Protein AF-0000000084648094 (afdb_homodimer)

pLDDT: mean 95.2, std 12.97, range [20.27, 98.94]

Sequence (610 aa):
MDKRFHVGLIGVGLMGHGIAQSLLRAGHRLSFLDHPGNQPCADLLQSGAESCASAREVAEVAEVVILCVTGTPQVEAVLFEEQGVLQGLKADQVVIDCSTAIPASTRHIAERVAEAGGRFMDAAMTRTPKEAAEGRLNLIVGAPEALFGELKPLLQSFSEHITHGGPVGSGHTLKLLHNYVSLGFTAVMAEAAAASRRAGIDDAVLLEVWGNGGGAGVVMERLRPFIESADPSGFRFTLSNSLKDVGYYQSMAEGLDAERDVSEAIRALYQRTVDNGSGDQLVPELVELLAADEGDGNGNESDRKMDKRFHVGLIGVGLMGHGIAQSLLRAGHRLSFLDHPGNQPCADLLQSGAESCASAREVAEVAEVVILCVTGTPQVEAVLFEEQGVLQGLKADQVVIDCSTAIPASTRHIAERVAEAGGRFMDAAMTRTPKEAAEGRLNLIVGAPEALFGELKPLLQSFSEHITHGGPVGSGHTLKLLHNYVSLGFTAVMAEAAAASRRAGIDDAVLLEVWGNGGGAGVVMERLRPFIESADPSGFRFTLSNSLKDVGYYQSMAEGLDAERDVSEAIRALYQRTVDNGSGDQLVPELVELLAADEGDGNGNESDRK

Radius of gyration: 28.54 Å; Cα contacts (8 Å, |Δi|>4): 1343; chains: 2; bounding box: 47×86×78 Å

Nearest PDB structures (foldseek):
  3pdu-assembly1_A  TM=9.234E-01  e=1.991E-24  Geobacter sulfurreducens
  2uyy-assembly1_D  TM=9.028E-01  e=3.206E-24  Homo sapiens
  3cky-assembly1_A  TM=9.106E-01  e=4.896E-24  unclassified
  3ws7-assembly1_A  TM=8.643E-01  e=6.380E-24  Pyrobaculum calidifontis JCM 11548
  6smz-assembly1_B  TM=6.901E-01  e=2.881E-20  Escherichia coli K-12

Organism: NCBI:txid1178482

Secondary structure (DSSP, 8-state):
-----EEEEE--SHHHHHHHHHHHHTT-EEEEE--TTSPP-HHHHHTT-EEESSHHHHHHH-SEEEE--SSHHHHHHHHHSTT-HHHHPPTT-EEEE-S---HHHHHHHHHHHHHTT-EEEEEEEES-HHHHHHT-EEEEEES-HHHHHHHHHHHHTTEEEEEEEESTTHHHHHHHHHHHHHHHHHHHHHHHHHHHHHTT--HHHHHHHHHTTTT-BHHHHHHHHHHHH--GGGS--BHHHHHHHHHHHHHHHHHTT---HHHHHHHHHHHHHIIIIITTSBGGGHHHHHHHS------------/-----EEEEE--SHHHHHHHHHHHHTT-EEEEE--TTSPP-HHHHHTT-EEESSHHHHHHH-SEEEE--SSHHHHHHHHHSTT-HHHHPPTT-EEEE-S---HHHHHHHHHHHHHTT-EEEEEEEES-HHHHHHT-EEEEEES-HHHHHHHHHHHHTTEEEEEEEESTTHHHHHHHHHHHHHHHHHHHHHHHHHHHHHTT--HHHHHHHHHTTTT-BHHHHHHHHHHHH--GGGS--BHHHHHHHHHHHHHHHHHTT---HHHHHHHHHHHHHIIIIITTSBGGGHHHHHHHS------------

InterPro domains:
  IPR006115 6-phosphogluconate dehydrogenase, NADP-binding [PF03446] (7-165)
  IPR008927 6-phosphogluconate dehydrogenase-like, C-terminal domain superfamily [SSF48179] (167-292)
  IPR013328 6-phosphogluconate dehydrogenase, domain 2 [G3DSA:1.10.1040.10] (167-295)
  IPR015815 3-hydroxyisobutyrate dehydrogenase-related [PIRSF000103] (3-295)
  IPR029154 3-hydroxyisobutyrate dehydrogenase-like, NAD-binding domain [PF14833] (169-288)
  IPR036291 NAD(P)-binding domain superfamily [SSF51735] (6-166)

Foldseek 3Di:
DQDAWEEEEEDQALLSVLLLLLNLVVPHAYEYEDDPRHDDCVVSVVSPHHYDPAQLVSQQVTQEYEYADAELVVVCCQQPPVRHNLNNHDAQREYEYQYQYQLVSQVVSQVSCVVSRYGYKYWYWDDGSVLQNVLAIETEIADPPVVCVVCVSVNSSRHNHYHDQYHHSRRSLVVLVVLLVLLLLLLVVLLVLLVCVVVVHDLVVVLVVLCVDPNNDLSSQLLSCCSNPNDNVSFADFLLSSLVSLVSSQVNCVVVVHDCVSSVVSSVLSVVCVVVPRRRPTSSCSSVVNNPPPPPDDDDDDPPD/DQDAWEEEEEDQALLSVLLLLLNLVVPHAYEYEDDPRHDDCVVSVVSPHHYDPAQLVSQQVTQEYEYADAELVVVCCQQPPVRHNLNNHDAQREYEYQYQYQLVSQVVSQVSCVVSRYGYKYWYWDDGSVLQNVLAIETEIADPPVVCVVCVSVNSSRHNHYHDQYHHSRRSLVVLVVLLVLLLLLLVVLLVLLVCVVVVHDLVVVLVVLCVDPNNDLSSQLLSCCSPPNDNVSFADFLLSSLVSLVSSQVNCVVVVHDCVSSVVSSVLSVVCVVVPRRRPTSSCSSVVNNPPPPPPDDDDDPPD

Structure (mmCIF, N/CA/C/O backbone):
data_AF-0000000084648094-model_v1
#
loop_
_entity.id
_entity.type
_entity.pdbx_description
1 polymer '2-hydroxy-3-oxopropionate reductase'
#
loop_
_atom_site.group_PDB
_atom_site.id
_atom_site.type_symbol
_atom_site.label_atom_id
_atom_site.label_alt_id
_atom_site.label_comp_id
_atom_site.label_asym_id
_atom_site.label_entity_id
_atom_site.label_seq_id
_atom_site.pdbx_PDB_ins_code
_atom_site.Cartn_x
_atom_site.Cartn_y
_atom_site.Cartn_z
_atom_site.occupancy
_atom_site.B_iso_or_equiv
_atom_site.auth_seq_id
_atom_site.auth_comp_id
_atom_site.auth_asym_id
_atom_site.auth_atom_id
_atom_site.pdbx_PDB_model_num
ATOM 1 N N . MET A 1 1 ? 8.344 23.484 37.25 1 44.28 1 MET A N 1
ATOM 2 C CA . MET A 1 1 ? 6.961 23.625 36.781 1 44.28 1 MET A CA 1
ATOM 3 C C . MET A 1 1 ? 6.898 23.766 35.281 1 44.28 1 MET A C 1
ATOM 5 O O . MET A 1 1 ? 7.691 24.484 34.688 1 44.28 1 MET A O 1
ATOM 9 N N . ASP A 1 2 ? 6.242 22.828 34.531 1 66.06 2 ASP A N 1
ATOM 10 C CA . ASP A 1 2 ? 6.273 22.797 33.094 1 66.06 2 ASP A CA 1
ATOM 11 C C . ASP A 1 2 ? 5.77 24.109 32.5 1 66.06 2 ASP A C 1
ATOM 13 O O . ASP A 1 2 ? 4.914 24.781 33.094 1 66.06 2 ASP A O 1
ATOM 17 N N . LYS A 1 3 ? 6.59 24.859 31.766 1 85.06 3 LYS A N 1
ATOM 18 C CA . LYS A 1 3 ? 6.273 26.141 31.156 1 85.06 3 LYS A CA 1
ATOM 19 C C . LYS A 1 3 ? 4.832 26.172 30.641 1 85.06 3 LYS A C 1
ATOM 21 O O . LYS A 1 3 ? 4.363 25.203 30.031 1 85.06 3 LYS A O 1
ATOM 26 N N . ARG A 1 4 ? 4.082 27.219 31.266 1 94.75 4 ARG A N 1
ATOM 27 C CA . ARG A 1 4 ? 2.707 27.406 30.812 1 94.75 4 ARG A CA 1
ATOM 28 C C . ARG A 1 4 ? 2.621 28.531 29.797 1 94.75 4 ARG A C 1
ATOM 30 O O . ARG A 1 4 ? 3.293 29.562 29.922 1 94.75 4 ARG A O 1
ATOM 37 N N . PHE A 1 5 ? 1.805 28.297 28.734 1 97.38 5 PHE A N 1
ATOM 38 C CA . PHE A 1 5 ? 1.624 29.25 27.656 1 97.38 5 PHE A CA 1
ATOM 39 C C . PHE A 1 5 ? 0.182 29.75 27.609 1 97.38 5 PHE A C 1
ATOM 41 O O . PHE A 1 5 ? -0.729 29.062 28.078 1 97.38 5 PHE A O 1
ATOM 48 N N . HIS A 1 6 ? 0.069 30.969 27.234 1 98.38 6 HIS A N 1
ATOM 49 C CA . HIS A 1 6 ? -1.236 31.375 26.719 1 98.38 6 HIS A CA 1
ATOM 50 C C . HIS A 1 6 ? -1.368 31.031 25.234 1 98.38 6 HIS A C 1
ATOM 52 O O . HIS A 1 6 ? -0.787 31.719 24.375 1 98.38 6 HIS A O 1
ATOM 58 N N . VAL A 1 7 ? -2.146 30.047 24.953 1 98.88 7 VAL A N 1
ATOM 59 C CA . VAL A 1 7 ? -2.266 29.516 23.594 1 98.88 7 VAL A CA 1
ATOM 60 C C . VAL A 1 7 ? -3.553 30.016 22.953 1 98.88 7 VAL A C 1
ATOM 62 O O . VAL A 1 7 ? -4.613 30.016 23.594 1 98.88 7 VAL A O 1
ATOM 65 N N . GLY A 1 8 ? -3.449 30.594 21.812 1 98.88 8 GLY A N 1
ATOM 66 C CA . GLY A 1 8 ? -4.59 30.828 20.938 1 98.88 8 GLY A CA 1
ATOM 67 C C . GLY A 1 8 ? -4.836 29.688 19.969 1 98.88 8 GLY A C 1
ATOM 68 O O . GLY A 1 8 ? -3.904 29.188 19.328 1 98.88 8 GLY A O 1
ATOM 69 N N . LEU A 1 9 ? -6.094 29.234 19.859 1 98.94 9 LEU A N 1
ATOM 70 C CA . LEU A 1 9 ? -6.43 28.125 18.969 1 98.94 9 LEU A CA 1
ATOM 71 C C . LEU A 1 9 ? -7.48 28.547 17.953 1 98.94 9 LEU A C 1
ATOM 73 O O . LEU A 1 9 ? -8.547 29.047 18.312 1 98.94 9 LEU A O 1
ATOM 77 N N . ILE A 1 10 ? -7.133 28.422 16.719 1 98.88 10 ILE A N 1
ATOM 78 C CA . ILE A 1 10 ? -8.062 28.656 15.617 1 98.88 10 ILE A CA 1
ATOM 79 C C . ILE A 1 10 ? -8.383 27.344 14.914 1 98.88 10 ILE A C 1
ATOM 81 O O . ILE A 1 10 ? -7.504 26.719 14.312 1 98.88 10 ILE A O 1
ATOM 85 N N . GLY A 1 11 ? -9.609 26.953 14.922 1 98.69 11 GLY A N 1
ATOM 86 C CA . GLY A 1 11 ? -10.062 25.641 14.461 1 98.69 11 GLY A CA 1
ATOM 87 C C . GLY A 1 11 ? -10.359 24.688 15.594 1 98.69 11 GLY A C 1
ATOM 88 O O . GLY A 1 11 ? -9.492 23.891 15.984 1 98.69 11 GLY A O 1
ATOM 89 N N . VAL A 1 12 ? -11.578 24.75 16.094 1 98.56 12 VAL A N 1
ATOM 90 C CA . VAL A 1 12 ? -12.016 23.859 17.156 1 98.56 12 VAL A CA 1
ATOM 91 C C . VAL A 1 12 ? -12.992 22.812 16.594 1 98.56 12 VAL A C 1
ATOM 93 O O . VAL A 1 12 ? -14.102 22.656 17.109 1 98.56 12 VAL A O 1
ATOM 96 N N . GLY A 1 13 ? -12.508 22.281 15.484 1 97.38 13 GLY A N 1
ATOM 97 C CA . GLY A 1 13 ? -13.227 21.141 14.945 1 97.38 13 GLY A CA 1
ATOM 98 C C . GLY A 1 13 ? -12.945 19.844 15.703 1 97.38 13 GLY A C 1
ATOM 99 O O . GLY A 1 13 ? -12.688 19.875 16.906 1 97.38 13 GLY A O 1
ATOM 100 N N . LEU A 1 14 ? -12.992 18.75 15.023 1 94.62 14 LEU A N 1
ATOM 101 C CA . LEU A 1 14 ? -12.797 17.453 15.656 1 94.62 14 LEU A CA 1
ATOM 102 C C . LEU A 1 14 ? -11.406 17.344 16.266 1 94.62 14 LEU A C 1
ATOM 104 O O . LEU A 1 14 ? -11.266 17 17.438 1 94.62 14 LEU A O 1
ATOM 108 N N . MET A 1 15 ? -10.43 17.703 15.508 1 97.31 15 MET A N 1
ATOM 109 C CA . MET A 1 15 ? -9.047 17.594 15.969 1 97.31 15 MET A CA 1
ATOM 110 C C . MET A 1 15 ? -8.719 18.719 16.938 1 97.31 15 MET A C 1
ATOM 112 O O . MET A 1 15 ? -8.164 18.484 18.016 1 97.31 15 MET A O 1
ATOM 116 N N . GLY A 1 16 ? -9.117 19.938 16.562 1 98.56 16 GLY A N 1
ATOM 117 C CA . GLY A 1 16 ? -8.797 21.109 17.375 1 98.56 16 GLY A CA 1
ATOM 118 C C . GLY A 1 16 ? -9.43 21.062 18.75 1 98.56 16 GLY A C 1
ATOM 119 O O . GLY A 1 16 ? -8.852 21.547 19.719 1 98.56 16 GLY A O 1
ATOM 120 N N . HIS A 1 17 ? -10.641 20.516 18.828 1 98.69 17 HIS A N 1
ATOM 121 C CA . HIS A 1 17 ? -11.305 20.391 20.109 1 98.69 17 HIS A CA 1
ATOM 122 C C . HIS A 1 17 ? -10.516 19.484 21.062 1 98.69 17 HIS A C 1
ATOM 124 O O . HIS A 1 17 ? -10.344 19.812 22.234 1 98.69 17 HIS A O 1
ATOM 130 N N . GLY A 1 18 ? -10.031 18.375 20.531 1 98.62 18 GLY A N 1
ATOM 131 C CA . GLY A 1 18 ? -9.195 17.484 21.328 1 98.62 18 GLY A CA 1
ATOM 132 C C . GLY A 1 18 ? -7.902 18.141 21.781 1 98.62 18 GLY A C 1
ATOM 133 O O . GLY A 1 18 ? -7.496 17.984 22.938 1 98.62 18 GLY A O 1
ATOM 134 N N . ILE A 1 19 ? -7.297 18.875 20.891 1 98.75 19 ILE A N 1
ATOM 135 C CA . ILE A 1 19 ? -6.074 19.594 21.219 1 98.75 19 ILE A CA 1
ATOM 136 C C . ILE A 1 19 ? -6.352 20.578 22.344 1 98.75 19 ILE A C 1
ATOM 138 O O . ILE A 1 19 ? -5.574 20.688 23.297 1 98.75 19 ILE A O 1
ATOM 142 N N . ALA A 1 20 ? -7.48 21.297 22.25 1 98.81 20 ALA A N 1
ATOM 143 C CA . ALA A 1 20 ? -7.883 22.25 23.281 1 98.81 20 ALA A CA 1
ATOM 144 C C . ALA A 1 20 ? -8 21.578 24.641 1 98.81 20 ALA A C 1
ATOM 146 O O . ALA A 1 20 ? -7.5 22.109 25.641 1 98.81 20 ALA A O 1
ATOM 147 N N . GLN A 1 21 ? -8.648 20.438 24.641 1 98.69 21 GLN A N 1
ATOM 148 C CA . GLN A 1 21 ? -8.812 19.688 25.891 1 98.69 21 GLN A CA 1
ATOM 149 C C . GLN A 1 21 ? -7.461 19.328 26.5 1 98.69 21 GLN A C 1
ATOM 151 O O . GLN A 1 21 ? -7.254 19.469 27.703 1 98.69 21 GLN A O 1
ATOM 156 N N . SER A 1 22 ? -6.586 18.828 25.688 1 98.69 22 SER A N 1
ATOM 157 C CA . SER A 1 22 ? -5.262 18.422 26.141 1 98.69 22 SER A CA 1
ATOM 158 C C . SER A 1 22 ? -4.469 19.609 26.688 1 98.69 22 SER A C 1
ATOM 160 O O . SER A 1 22 ? -3.787 19.484 27.703 1 98.69 22 SER A O 1
ATOM 162 N N . LEU A 1 23 ? -4.566 20.75 25.969 1 98.56 23 LEU A N 1
ATOM 163 C CA . LEU A 1 23 ? -3.859 21.938 26.406 1 98.56 23 LEU A CA 1
ATOM 164 C C . LEU A 1 23 ? -4.355 22.406 27.766 1 98.56 23 LEU A C 1
ATOM 166 O O . LEU A 1 23 ? -3.553 22.75 28.641 1 98.56 23 LEU A O 1
ATOM 170 N N . LEU A 1 24 ? -5.672 22.406 27.953 1 98.5 24 LEU A N 1
ATOM 171 C CA . LEU A 1 24 ? -6.273 22.828 29.219 1 98.5 24 LEU A CA 1
ATOM 172 C C . LEU A 1 24 ? -5.883 21.875 30.344 1 98.5 24 LEU A C 1
ATOM 174 O O . LEU A 1 24 ? -5.547 22.312 31.438 1 98.5 24 LEU A O 1
ATOM 178 N N . ARG A 1 25 ? -5.891 20.594 30.031 1 97.81 25 ARG A N 1
ATOM 179 C CA . ARG A 1 25 ? -5.508 19.594 31.016 1 97.81 25 ARG A CA 1
ATOM 180 C C . ARG A 1 25 ? -4.059 19.766 31.453 1 97.81 25 ARG A C 1
ATOM 182 O O . ARG A 1 25 ? -3.717 19.516 32.594 1 97.81 25 ARG A O 1
ATOM 189 N N . ALA A 1 26 ? -3.24 20.234 30.531 1 97.69 26 ALA A N 1
ATOM 190 C CA . ALA A 1 26 ? -1.821 20.438 30.812 1 97.69 26 ALA A CA 1
ATOM 191 C C . ALA A 1 26 ? -1.589 21.734 31.578 1 97.69 26 ALA A C 1
ATOM 193 O O . ALA A 1 26 ? -0.465 22.016 32 1 97.69 26 ALA A O 1
ATOM 194 N N . GLY A 1 27 ? -2.602 22.578 31.688 1 97.56 27 GLY A N 1
ATOM 195 C CA . GLY A 1 27 ? -2.518 23.766 32.531 1 97.56 27 GLY A CA 1
ATOM 196 C C . GLY A 1 27 ? -2.268 25.031 31.75 1 97.56 27 GLY A C 1
ATOM 197 O O . GLY A 1 27 ? -2.047 26.094 32.344 1 97.56 27 GLY A O 1
ATOM 198 N N . HIS A 1 28 ? -2.314 24.984 30.422 1 98.44 28 HIS A N 1
ATOM 199 C CA . HIS A 1 28 ? -2.148 26.188 29.594 1 98.44 28 HIS A CA 1
ATOM 200 C C . HIS A 1 28 ? -3.408 27.047 29.625 1 98.44 28 HIS A C 1
ATOM 202 O O . HIS A 1 28 ? -4.508 26.531 29.844 1 98.44 28 HIS A O 1
ATOM 208 N N . ARG A 1 29 ? -3.193 28.328 29.469 1 98.56 29 ARG A N 1
ATOM 209 C CA . ARG A 1 29 ? -4.324 29.203 29.188 1 98.56 29 ARG A CA 1
ATOM 210 C C . ARG A 1 29 ? -4.73 29.109 27.719 1 98.56 29 ARG A C 1
ATOM 212 O O . ARG A 1 29 ? -3.875 29.016 26.828 1 98.56 29 ARG A O 1
ATOM 219 N N . LEU A 1 30 ? -6.055 29.125 27.484 1 98.88 30 LEU A N 1
ATOM 220 C CA . LEU A 1 30 ? -6.504 28.906 26.109 1 98.88 30 LEU A CA 1
ATOM 221 C C . LEU A 1 30 ? -7.523 29.969 25.703 1 98.88 30 LEU A C 1
ATOM 223 O O . LEU A 1 30 ? -8.484 30.219 26.422 1 98.88 30 LEU A O 1
ATOM 227 N N . SER A 1 31 ? -7.309 30.656 24.641 1 98.88 31 SER A N 1
ATOM 228 C CA . SER A 1 31 ? -8.273 31.453 23.906 1 98.88 31 SER A CA 1
ATOM 229 C C . SER A 1 31 ? -8.523 30.875 22.516 1 98.88 31 SER A C 1
ATOM 231 O O . SER A 1 31 ? -7.578 30.5 21.812 1 98.88 31 SER A O 1
ATOM 233 N N . PHE A 1 32 ? -9.773 30.703 22.125 1 98.88 32 PHE A N 1
ATOM 234 C CA . PHE A 1 32 ? -10.031 30.094 20.828 1 98.88 32 PHE A CA 1
ATOM 235 C C . PHE A 1 32 ? -10.992 30.938 20.016 1 98.88 32 PHE A C 1
ATOM 237 O O . PHE A 1 32 ? -11.75 31.734 20.562 1 98.88 32 PHE A O 1
ATOM 244 N N . LEU A 1 33 ? -10.938 30.812 18.719 1 98.88 33 LEU A N 1
ATOM 245 C CA . LEU A 1 33 ? -11.836 31.516 17.812 1 98.88 33 LEU A CA 1
ATOM 246 C C . LEU A 1 33 ? -13.234 30.906 17.844 1 98.88 33 LEU A C 1
ATOM 248 O O . LEU A 1 33 ? -13.391 29.719 17.594 1 98.88 33 LEU A O 1
ATOM 252 N N . ASP A 1 34 ? -14.18 31.734 18.141 1 98.19 34 ASP A N 1
ATOM 253 C CA . ASP A 1 34 ? -15.57 31.312 17.984 1 98.19 34 ASP A CA 1
ATOM 254 C C . ASP A 1 34 ? -15.961 31.266 16.516 1 98.19 34 ASP A C 1
ATOM 256 O O . ASP A 1 34 ? -15.891 32.281 15.812 1 98.19 34 ASP A O 1
ATOM 260 N N . HIS A 1 35 ? -16.266 30.141 16.062 1 97.44 35 HIS A N 1
ATOM 261 C CA . HIS A 1 35 ? -16.594 29.891 14.664 1 97.44 35 HIS A CA 1
ATOM 262 C C . HIS A 1 35 ? -17.719 28.875 14.531 1 97.44 35 HIS A C 1
ATOM 264 O O . HIS A 1 35 ? -17.781 27.906 15.305 1 97.44 35 HIS A O 1
ATOM 270 N N . PRO A 1 36 ? -18.625 29.047 13.516 1 96.12 36 PRO A N 1
ATOM 271 C CA . PRO A 1 36 ? -19.766 28.125 13.352 1 96.12 36 PRO A CA 1
ATOM 272 C C . PRO A 1 36 ? -19.328 26.688 13.109 1 96.12 36 PRO A C 1
ATOM 274 O O . PRO A 1 36 ? -20.094 25.75 13.375 1 96.12 36 PRO A O 1
ATOM 277 N N . GLY A 1 37 ? -18.188 26.516 12.633 1 95.69 37 GLY A N 1
ATOM 278 C CA . GLY A 1 37 ? -17.688 25.172 12.344 1 95.69 37 GLY A CA 1
ATOM 279 C C . GLY A 1 37 ? -17.109 24.469 13.555 1 95.69 37 GLY A C 1
ATOM 280 O O . GLY A 1 37 ? -16.75 23.297 13.484 1 95.69 37 GLY A O 1
ATOM 281 N N . ASN A 1 38 ? -17.109 25.109 14.719 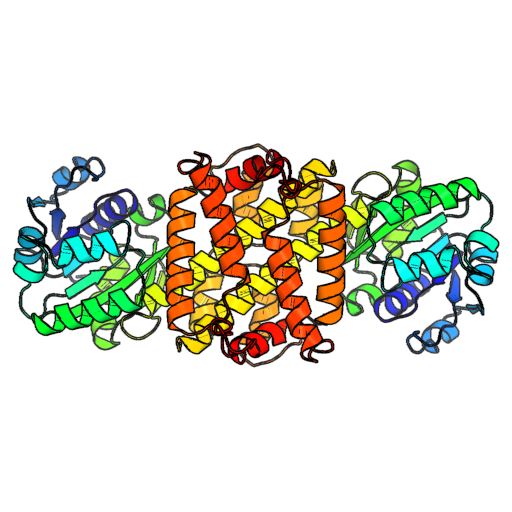1 97.94 38 ASN A N 1
ATOM 282 C CA . ASN A 1 38 ? -16.562 24.516 15.938 1 97.94 38 ASN A CA 1
ATOM 283 C C . ASN A 1 38 ? -17.453 23.375 16.438 1 97.94 38 ASN A C 1
ATOM 285 O O . ASN A 1 38 ? -18.672 23.391 16.219 1 97.94 38 ASN A O 1
ATOM 289 N N . GLN A 1 39 ? -16.781 22.438 17.094 1 97.69 39 GLN A N 1
ATOM 290 C CA . GLN A 1 39 ? -17.5 21.531 17.984 1 97.69 39 GLN A CA 1
ATOM 291 C C . GLN A 1 39 ? -18.109 22.297 19.156 1 97.69 39 GLN A C 1
ATOM 293 O O . GLN A 1 39 ? -17.75 23.438 19.422 1 97.69 39 GLN A O 1
ATOM 298 N N . PRO A 1 40 ? -19.109 21.672 19.844 1 97.56 40 PRO A N 1
ATOM 299 C CA . PRO A 1 40 ? -19.578 22.312 21.062 1 97.56 40 PRO A CA 1
ATOM 300 C C . PRO A 1 40 ? -18.453 22.625 22.047 1 97.56 40 PRO A C 1
ATOM 302 O O . PRO A 1 40 ? -17.625 21.75 22.344 1 97.56 40 PRO A O 1
ATOM 305 N N . CYS A 1 41 ? -18.438 23.828 22.547 1 98.19 41 CYS A N 1
ATOM 306 C CA . CYS A 1 41 ? -17.266 24.297 23.297 1 98.19 41 CYS A CA 1
ATOM 307 C C . CYS A 1 41 ? -17.609 24.516 24.766 1 98.19 41 CYS A C 1
ATOM 309 O O . CYS A 1 41 ? -16.828 25.125 25.5 1 98.19 41 CYS A O 1
ATOM 311 N N . ALA A 1 42 ? -18.781 24.078 25.266 1 98.12 42 ALA A N 1
ATOM 312 C CA . ALA A 1 42 ? -19.188 24.297 26.656 1 98.12 42 ALA A CA 1
ATOM 313 C C . ALA A 1 42 ? -18.156 23.719 27.625 1 98.12 42 ALA A C 1
ATOM 315 O O . ALA A 1 42 ? -17.875 24.328 28.656 1 98.12 42 ALA A O 1
ATOM 316 N N . ASP A 1 43 ? -17.688 22.594 27.328 1 98.31 43 ASP A N 1
ATOM 317 C CA . ASP A 1 43 ? -16.719 21.938 28.188 1 98.31 43 ASP A CA 1
ATOM 318 C C . ASP A 1 43 ? -15.414 22.75 28.25 1 98.31 43 ASP A C 1
ATOM 320 O O . ASP A 1 43 ? -14.797 22.859 29.312 1 98.31 43 ASP A O 1
ATOM 324 N N . LEU A 1 44 ? -15 23.375 27.109 1 98.69 44 LEU A N 1
ATOM 325 C CA . LEU A 1 44 ? -13.797 24.203 27.094 1 98.69 44 LEU A CA 1
ATOM 326 C C . LEU A 1 44 ? -13.984 25.469 27.922 1 98.69 44 LEU A C 1
ATOM 328 O O . LEU A 1 44 ? -13.094 25.844 28.688 1 98.69 44 LEU A O 1
ATOM 332 N N . LEU A 1 45 ? -15.133 26.062 27.797 1 98.56 45 LEU A N 1
ATOM 333 C CA . LEU A 1 45 ? -15.445 27.281 28.547 1 98.56 45 LEU A CA 1
ATOM 334 C C . LEU A 1 45 ? -15.492 27 30.047 1 98.56 45 LEU A C 1
ATOM 336 O O . LEU A 1 45 ? -14.969 27.781 30.844 1 98.56 45 LEU A O 1
ATOM 340 N N . GLN A 1 46 ? -16.078 25.875 30.375 1 98.38 46 GLN A N 1
ATOM 341 C CA . GLN A 1 46 ? -16.156 25.484 31.781 1 98.38 46 GLN A CA 1
ATOM 342 C C . GLN A 1 46 ? -14.781 25.203 32.375 1 98.38 46 GLN A C 1
ATOM 344 O O . GLN A 1 46 ? -14.562 25.375 33.562 1 98.38 46 GLN A O 1
ATOM 349 N N . SER A 1 47 ? -13.859 24.844 31.516 1 98.19 47 SER A N 1
ATOM 350 C CA . SER A 1 47 ? -12.5 24.531 31.953 1 98.19 47 SER A CA 1
ATOM 351 C C . SER A 1 47 ? -11.609 25.766 31.969 1 98.19 47 SER A C 1
ATOM 353 O O . SER A 1 47 ? -10.406 25.672 32.188 1 98.19 47 SER A O 1
ATOM 355 N N . GLY A 1 48 ? -12.219 26.938 31.578 1 98.25 48 GLY A N 1
ATOM 356 C CA . GLY A 1 48 ? -11.492 28.172 31.75 1 98.25 48 GLY A CA 1
ATOM 357 C C . GLY A 1 48 ? -11.055 28.797 30.438 1 98.25 48 GLY A C 1
ATOM 358 O O . GLY A 1 48 ? -10.461 29.875 30.422 1 98.25 48 GLY A O 1
ATOM 359 N N . ALA A 1 49 ? -11.281 28.156 29.297 1 98.69 49 ALA A N 1
ATOM 360 C CA . ALA A 1 49 ? -10.945 28.734 28 1 98.69 49 ALA A CA 1
ATOM 361 C C . ALA A 1 49 ? -11.797 29.969 27.719 1 98.69 49 ALA A C 1
ATOM 363 O O . ALA A 1 49 ? -12.891 30.109 28.25 1 98.69 49 ALA A O 1
ATOM 364 N N . GLU A 1 50 ? -11.289 30.812 26.906 1 98.75 50 GLU A N 1
ATOM 365 C CA . GLU A 1 50 ? -12 32.031 26.516 1 98.75 50 GLU A CA 1
ATOM 366 C C . GLU A 1 50 ? -12.242 32.062 25 1 98.75 50 GLU A C 1
ATOM 368 O O . GLU A 1 50 ? -11.367 31.672 24.219 1 98.75 50 GLU A O 1
ATOM 373 N N . SER A 1 51 ? -13.391 32.5 24.641 1 98.56 51 SER A N 1
ATOM 374 C CA . SER A 1 51 ? -13.727 32.625 23.219 1 98.56 51 SER A CA 1
ATOM 375 C C . SER A 1 51 ? -13.406 34.031 22.688 1 98.56 51 SER A C 1
ATOM 377 O O . SER A 1 51 ? -13.586 35 23.391 1 98.56 51 SER A O 1
ATOM 379 N N . CYS A 1 52 ? -12.883 34.062 21.484 1 98.75 52 CYS A N 1
ATOM 380 C CA . CYS A 1 52 ? -12.609 35.312 20.781 1 98.75 52 CYS A CA 1
ATOM 381 C C . CYS A 1 52 ? -13.469 35.438 19.531 1 98.75 52 CYS A C 1
ATOM 383 O O . CYS A 1 52 ? -13.797 34.406 18.891 1 98.75 52 CYS A O 1
ATOM 385 N N . ALA A 1 53 ? -13.719 36.625 19.078 1 98.06 53 ALA A N 1
ATOM 386 C CA . ALA A 1 53 ? -14.656 36.875 17.984 1 98.06 53 ALA A CA 1
ATOM 387 C C . ALA A 1 53 ? -13.945 36.875 16.641 1 98.06 53 ALA A C 1
ATOM 389 O O . ALA A 1 53 ? -14.594 36.781 15.594 1 98.06 53 ALA A O 1
ATOM 390 N N . SER A 1 54 ? -12.578 37.031 16.688 1 98.44 54 SER A N 1
ATOM 391 C CA . SER A 1 54 ? -11.82 37.062 15.445 1 98.44 54 SER A CA 1
ATOM 392 C C . SER A 1 54 ? -10.438 36.438 15.633 1 98.44 54 SER A C 1
ATOM 394 O O . SER A 1 54 ? -9.953 36.312 16.766 1 98.44 54 SER A O 1
ATOM 396 N N . ALA A 1 55 ? -9.875 36.062 14.5 1 98.81 55 ALA A N 1
ATOM 397 C CA . ALA A 1 55 ? -8.508 35.562 14.531 1 98.81 55 ALA A CA 1
ATOM 398 C C . ALA A 1 55 ? -7.527 36.594 15.031 1 98.81 55 ALA A C 1
ATOM 400 O O . ALA A 1 55 ? -6.559 36.281 15.727 1 98.81 55 ALA A O 1
ATOM 401 N N . ARG A 1 56 ? -7.785 37.844 14.664 1 98.75 56 ARG A N 1
ATOM 402 C CA . ARG A 1 56 ? -6.977 38.938 15.156 1 98.75 56 ARG A CA 1
ATOM 403 C C . ARG A 1 56 ? -6.98 39 16.688 1 98.75 56 ARG A C 1
ATOM 405 O O . ARG A 1 56 ? -5.922 39.125 17.297 1 98.75 56 ARG A O 1
ATOM 412 N N . GLU A 1 57 ? -8.156 38.875 17.281 1 98.81 57 GLU A N 1
ATOM 413 C CA . GLU A 1 57 ? -8.297 38.938 18.734 1 98.81 57 GLU A CA 1
ATOM 414 C C . GLU A 1 57 ? -7.547 37.781 19.391 1 98.81 57 GLU A C 1
ATOM 416 O O . GLU A 1 57 ? -6.934 37.938 20.453 1 98.81 57 GLU A O 1
ATOM 421 N N . VAL A 1 58 ? -7.59 36.594 18.766 1 98.88 58 VAL A N 1
ATOM 422 C CA . VAL A 1 58 ? -6.859 35.438 19.266 1 98.88 58 VAL A CA 1
ATOM 423 C C . VAL A 1 58 ? -5.363 35.75 19.328 1 98.88 58 VAL A C 1
ATOM 425 O O . VAL A 1 58 ? -4.707 35.469 20.328 1 98.88 58 VAL A O 1
ATOM 428 N N . ALA A 1 59 ? -4.871 36.312 18.25 1 98.69 59 ALA A N 1
ATOM 429 C CA . ALA A 1 59 ? -3.447 36.625 18.172 1 98.69 59 ALA A CA 1
ATOM 430 C C . ALA A 1 59 ? -3.066 37.688 19.203 1 98.69 59 ALA A C 1
ATOM 432 O O . ALA A 1 59 ? -1.984 37.625 19.797 1 98.69 59 ALA A O 1
ATOM 433 N N . GLU A 1 60 ? -3.938 38.625 19.484 1 98.5 60 GLU A N 1
ATOM 434 C CA . GLU A 1 60 ? -3.648 39.75 20.359 1 98.5 60 GLU A CA 1
ATOM 435 C C . GLU A 1 60 ? -3.459 39.281 21.812 1 98.5 60 GLU A C 1
ATOM 437 O O . GLU A 1 60 ? -2.711 39.906 22.562 1 98.5 60 GLU A O 1
ATOM 442 N N . VAL A 1 61 ? -4.047 38.188 22.156 1 98.12 61 VAL A N 1
ATOM 443 C CA . VAL A 1 61 ? -4.043 37.844 23.562 1 98.12 61 VAL A CA 1
ATOM 444 C C . VAL A 1 61 ? -3.088 36.656 23.797 1 98.12 61 VAL A C 1
ATOM 446 O O . VAL A 1 61 ? -2.645 36.438 24.922 1 98.12 61 VAL A O 1
ATOM 449 N N . ALA A 1 62 ? -2.74 35.875 22.781 1 98.25 62 ALA A N 1
ATOM 450 C CA . ALA A 1 62 ? -2.006 34.625 22.938 1 98.25 62 ALA A CA 1
ATOM 451 C C . ALA A 1 62 ? -0.502 34.844 22.797 1 98.25 62 ALA A C 1
ATOM 453 O O . ALA A 1 62 ? -0.066 35.844 22.234 1 98.25 62 ALA A O 1
ATOM 454 N N . GLU A 1 63 ? 0.285 33.969 23.359 1 97.94 63 GLU A N 1
ATOM 455 C CA . GLU A 1 63 ? 1.726 33.875 23.125 1 97.94 63 GLU A CA 1
ATOM 456 C C . GLU A 1 63 ? 2.049 33.031 21.906 1 97.94 63 GLU A C 1
ATOM 458 O O . GLU A 1 63 ? 3.02 33.312 21.203 1 97.94 63 GLU A O 1
ATOM 463 N N . VAL A 1 64 ? 1.305 32 21.75 1 98.69 64 VAL A N 1
ATOM 464 C CA . VAL A 1 64 ? 1.413 31.078 20.625 1 98.69 64 VAL A CA 1
ATOM 465 C C . VAL A 1 64 ? 0.04 30.859 19.984 1 98.69 64 VAL A C 1
ATOM 467 O O . VAL A 1 64 ? -0.95 30.641 20.688 1 98.69 64 VAL A O 1
ATOM 470 N N . VAL A 1 65 ? -0.031 30.984 18.703 1 98.94 65 VAL A N 1
ATOM 471 C CA . VAL A 1 65 ? -1.271 30.734 17.984 1 98.94 65 VAL A CA 1
ATOM 472 C C . VAL A 1 65 ? -1.164 29.391 17.234 1 98.94 65 VAL A C 1
ATOM 474 O O . VAL A 1 65 ? -0.265 29.203 16.422 1 98.94 65 VAL A O 1
ATOM 477 N N . ILE A 1 66 ? -2.092 28.469 17.516 1 98.94 66 ILE A N 1
ATOM 478 C CA . ILE A 1 66 ? -2.16 27.172 16.828 1 98.94 66 ILE A CA 1
ATOM 479 C C . ILE A 1 66 ? -3.311 27.188 15.82 1 98.94 66 ILE A C 1
ATOM 481 O O . ILE A 1 66 ? -4.441 27.547 16.172 1 98.94 66 ILE A O 1
ATOM 485 N N . LEU A 1 67 ? -2.975 26.922 14.602 1 98.94 67 LEU A N 1
ATOM 486 C CA . LEU A 1 67 ? -3.971 26.75 13.547 1 98.94 67 LEU A CA 1
ATOM 487 C C . LEU A 1 67 ? -4.277 25.281 13.328 1 98.94 67 LEU A C 1
ATOM 489 O O . LEU A 1 67 ? -3.363 24.469 13.148 1 98.94 67 LEU A O 1
ATOM 493 N N . CYS A 1 68 ? -5.488 24.875 13.383 1 98.69 68 CYS A N 1
ATOM 494 C CA . CYS A 1 68 ? -5.98 23.531 13.109 1 98.69 68 CYS A CA 1
ATOM 495 C C . CYS A 1 68 ? -7.25 23.578 12.273 1 98.69 68 CYS A C 1
ATOM 497 O O . CYS A 1 68 ? -8.344 23.297 12.773 1 98.69 68 CYS A O 1
ATOM 499 N N . VAL A 1 69 ? -7.055 23.953 10.984 1 98.31 69 VAL A N 1
ATOM 500 C CA . VAL A 1 69 ? -8.18 24.125 10.062 1 98.31 69 VAL A CA 1
ATOM 501 C C . VAL A 1 69 ? -8.062 23.125 8.922 1 98.31 69 VAL A C 1
ATOM 503 O O . VAL A 1 69 ? -7.152 22.297 8.898 1 98.31 69 VAL A O 1
ATOM 506 N N . THR A 1 70 ? -8.961 23.062 8.023 1 96 70 THR A N 1
ATOM 507 C CA . THR A 1 70 ? -9.164 21.984 7.059 1 96 70 THR A CA 1
ATOM 508 C C . THR A 1 70 ? -7.984 21.875 6.105 1 96 70 THR A C 1
ATOM 510 O O . THR A 1 70 ? -7.578 20.766 5.73 1 96 70 THR A O 1
ATOM 513 N N . GLY A 1 71 ? -7.484 23.094 5.66 1 97.81 71 GLY A N 1
ATOM 514 C CA . GLY A 1 71 ? -6.426 23.031 4.664 1 97.81 71 GLY A CA 1
ATOM 515 C C . GLY A 1 71 ? -5.887 24.391 4.281 1 97.81 71 GLY A C 1
ATOM 516 O O . GLY A 1 71 ? -6.168 25.391 4.953 1 97.81 71 GLY A O 1
ATOM 517 N N . THR A 1 72 ? -5.141 24.406 3.195 1 98.44 72 THR A N 1
ATOM 518 C CA . THR A 1 72 ? -4.352 25.547 2.773 1 98.44 72 THR A CA 1
ATOM 519 C C . THR A 1 72 ? -5.238 26.781 2.59 1 98.44 72 THR A C 1
ATOM 521 O O . THR A 1 72 ? -4.938 27.859 3.115 1 98.44 72 THR A O 1
ATOM 524 N N . PRO A 1 73 ? -6.391 26.672 1.946 1 98.19 73 PRO A N 1
ATOM 525 C CA . PRO A 1 73 ? -7.203 27.891 1.771 1 98.19 73 PRO A CA 1
ATOM 526 C C . PRO A 1 73 ? -7.676 28.469 3.098 1 98.19 73 PRO A C 1
ATOM 528 O O . PRO A 1 73 ? -7.703 29.703 3.258 1 98.19 73 PRO A O 1
ATOM 531 N N . GLN A 1 74 ? -8.039 27.672 3.994 1 98.25 74 GLN A N 1
ATOM 532 C CA . GLN A 1 74 ? -8.516 28.125 5.297 1 98.25 74 GLN A CA 1
ATOM 533 C C . GLN A 1 74 ? -7.367 28.703 6.121 1 98.25 74 GLN A C 1
ATOM 535 O O . GLN A 1 74 ? -7.551 29.672 6.855 1 98.25 74 GLN A O 1
ATOM 540 N N . VAL A 1 75 ? -6.191 28.109 6.035 1 98.75 75 VAL A N 1
ATOM 541 C CA . VAL A 1 75 ? -5.012 28.625 6.727 1 98.75 75 VAL A CA 1
ATOM 542 C C . VAL A 1 75 ? -4.699 30.031 6.23 1 98.75 75 VAL A C 1
ATOM 544 O O . VAL A 1 75 ? -4.508 30.953 7.031 1 98.75 75 VAL A O 1
ATOM 547 N N . G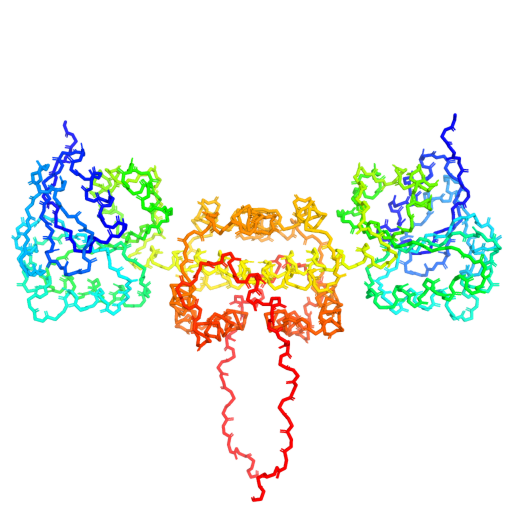LU A 1 76 ? -4.676 30.156 4.938 1 98.62 76 GLU A N 1
ATOM 548 C CA . GLU A 1 76 ? -4.387 31.469 4.352 1 98.62 76 GLU A CA 1
ATOM 549 C C . GLU A 1 76 ? -5.449 32.5 4.73 1 98.62 76 GLU A C 1
ATOM 551 O O . GLU A 1 76 ? -5.129 33.625 5.051 1 98.62 76 GLU A O 1
ATOM 556 N N . ALA A 1 77 ? -6.68 32.062 4.734 1 98.19 77 ALA A N 1
ATOM 557 C CA . ALA A 1 77 ? -7.777 32.969 5.07 1 98.19 77 ALA A CA 1
ATOM 558 C C . ALA A 1 77 ? -7.648 33.469 6.504 1 98.19 77 ALA A C 1
ATOM 560 O O . ALA A 1 77 ? -7.754 34.688 6.754 1 98.19 77 ALA A O 1
ATOM 561 N N . VAL A 1 78 ? -7.367 32.625 7.441 1 98.25 78 VAL A N 1
ATOM 562 C CA . VAL A 1 78 ? -7.332 33 8.852 1 98.25 78 VAL A CA 1
ATOM 563 C C . VAL A 1 78 ? -6.113 33.875 9.125 1 98.25 78 VAL A C 1
ATOM 565 O O . VAL A 1 78 ? -6.117 34.688 10.062 1 98.25 78 VAL A O 1
ATOM 568 N N . LEU A 1 79 ? -5.121 33.75 8.305 1 98.56 79 LEU A N 1
ATOM 569 C CA . LEU A 1 79 ? -3.896 34.531 8.508 1 98.56 79 LEU A CA 1
ATOM 570 C C . LEU A 1 79 ? -4.004 35.906 7.844 1 98.56 79 LEU A C 1
ATOM 572 O O . LEU A 1 79 ? -3.68 36.906 8.453 1 98.56 79 LEU A O 1
ATOM 576 N N . PHE A 1 80 ? -4.559 35.969 6.562 1 97.94 80 PHE A N 1
ATOM 577 C CA . PHE A 1 80 ? -4.297 37.125 5.711 1 97.94 80 PHE A CA 1
ATOM 578 C C . PHE A 1 80 ? -5.551 37.969 5.559 1 97.94 80 PHE A C 1
ATOM 580 O O . PHE A 1 80 ? -5.469 39.125 5.188 1 97.94 80 PHE A O 1
ATOM 587 N N . GLU A 1 81 ? -6.676 37.406 5.742 1 97.62 81 GLU A N 1
ATOM 588 C CA . GLU A 1 81 ? -7.895 38.156 5.512 1 97.62 81 GLU A CA 1
ATOM 589 C C . GLU A 1 81 ? -8.102 39.219 6.602 1 97.62 81 GLU A C 1
ATOM 591 O O . GLU A 1 81 ? -7.332 39.281 7.559 1 97.62 81 GLU A O 1
ATOM 596 N N . GLU A 1 82 ? -9.18 40.031 6.398 1 97.25 82 GLU A N 1
ATOM 597 C CA . GLU A 1 82 ? -9.531 41.031 7.402 1 97.25 82 GLU A CA 1
ATOM 598 C C . GLU A 1 82 ? -9.773 40.406 8.766 1 97.25 82 GLU A C 1
ATOM 600 O O . GLU A 1 82 ? -10.414 39.344 8.859 1 97.25 82 GLU A O 1
ATOM 605 N N . GLN A 1 83 ? -9.141 41 9.789 1 97.75 83 GLN A N 1
ATOM 606 C CA . GLN A 1 83 ? -9.234 40.531 11.164 1 97.75 83 GLN A CA 1
ATOM 607 C C . GLN A 1 83 ? -8.523 39.188 11.328 1 97.75 83 GLN A C 1
ATOM 609 O O . GLN A 1 83 ? -8.891 38.375 12.188 1 97.75 83 GLN A O 1
ATOM 614 N N . GLY A 1 84 ? -7.531 38.938 10.43 1 98.5 84 GLY A N 1
ATOM 615 C CA . GLY A 1 84 ? -6.734 37.719 10.5 1 98.5 84 GLY A CA 1
ATOM 616 C C . GLY A 1 84 ? -5.617 37.812 11.531 1 98.5 84 GLY A C 1
ATOM 617 O O . GLY A 1 84 ? -5.41 38.844 12.148 1 98.5 84 GLY A O 1
ATOM 618 N N . VAL A 1 85 ? -4.934 36.781 11.703 1 98.81 85 VAL A N 1
ATOM 619 C CA . VAL A 1 85 ? -3.898 36.625 12.719 1 98.81 85 VAL A CA 1
ATOM 620 C C . VAL A 1 85 ? -2.812 37.656 12.531 1 98.81 85 VAL A C 1
ATOM 622 O O . VAL A 1 85 ? -2.326 38.25 13.508 1 98.81 85 VAL A O 1
ATOM 625 N N . LEU A 1 86 ? -2.43 37.938 11.273 1 98.38 86 LEU A N 1
ATOM 626 C CA . LEU A 1 86 ? -1.302 38.812 11 1 98.38 86 LEU A CA 1
ATOM 627 C C . LEU A 1 86 ? -1.591 40.219 11.484 1 98.38 86 LEU A C 1
ATOM 629 O O . LEU A 1 86 ? -0.671 40.969 11.852 1 98.38 86 LEU A O 1
ATOM 633 N N . GLN A 1 87 ? -2.84 40.625 11.516 1 98 87 GLN A N 1
ATOM 634 C CA . GLN A 1 87 ? -3.227 41.969 11.938 1 98 87 GLN A CA 1
ATOM 635 C C . GLN A 1 87 ? -3.119 42.125 13.453 1 98 87 GLN A C 1
ATOM 637 O O . GLN A 1 87 ? -3.113 43.25 13.961 1 98 87 GLN A O 1
ATOM 642 N N . GLY A 1 88 ? -3.088 41.031 14.172 1 98.25 88 GLY A N 1
ATOM 643 C CA . GLY A 1 88 ? -2.979 41.062 15.625 1 98.25 88 GLY A CA 1
ATOM 644 C C . GLY A 1 88 ? -1.658 40.531 16.141 1 98.25 88 GLY A C 1
ATOM 645 O O . GLY A 1 88 ? -1.432 40.469 17.344 1 98.25 88 GLY A O 1
ATOM 646 N N . LEU A 1 89 ? -0.793 40.094 15.227 1 98.06 89 LEU A N 1
ATOM 647 C CA . LEU A 1 89 ? 0.447 39.406 15.57 1 98.06 89 LEU A CA 1
ATOM 648 C C . LEU A 1 89 ? 1.405 40.375 16.297 1 98.06 89 LEU A C 1
ATOM 650 O O . LEU A 1 89 ? 1.603 41.5 15.867 1 98.06 89 LEU A O 1
ATOM 654 N N . LYS A 1 90 ? 1.976 39.938 17.359 1 97.12 90 LYS A N 1
ATOM 655 C CA . LYS A 1 90 ? 2.957 40.688 18.125 1 97.12 90 LYS A CA 1
ATOM 656 C C . LYS A 1 90 ? 4.379 40.219 17.812 1 97.12 90 LYS A C 1
ATOM 658 O O . LYS A 1 90 ? 4.574 39.156 17.25 1 97.12 90 LYS A O 1
ATOM 663 N N . ALA A 1 91 ? 5.293 41 18.25 1 96.56 91 ALA A N 1
ATOM 664 C CA . ALA A 1 91 ? 6.699 40.656 18.031 1 96.56 91 ALA A CA 1
ATOM 665 C C . ALA A 1 91 ? 7.07 39.344 18.719 1 96.56 91 ALA A C 1
ATOM 667 O O . ALA A 1 91 ? 6.676 39.125 19.875 1 96.56 91 ALA A O 1
ATOM 668 N N . ASP A 1 92 ? 7.691 38.469 17.969 1 96.31 92 ASP A N 1
ATOM 669 C CA . ASP A 1 92 ? 8.281 37.219 18.438 1 96.31 92 ASP A CA 1
ATOM 670 C C . ASP A 1 92 ? 7.207 36.188 18.75 1 96.31 92 ASP A C 1
ATOM 672 O O . ASP A 1 92 ? 7.508 35.094 19.25 1 96.31 92 ASP A O 1
ATOM 676 N N . GLN A 1 93 ? 5.941 36.594 18.516 1 98.25 93 GLN A N 1
ATOM 677 C CA . GLN A 1 93 ? 4.863 35.625 18.672 1 98.25 93 GLN A CA 1
ATOM 678 C C . GLN A 1 93 ? 5.039 34.438 17.703 1 98.25 93 GLN A C 1
ATOM 680 O O . GLN A 1 93 ? 5.625 34.594 16.641 1 98.25 93 GLN A O 1
ATOM 685 N N . VAL A 1 94 ? 4.633 33.25 18.125 1 98.75 94 VAL A N 1
ATOM 686 C CA . VAL A 1 94 ? 4.82 32.031 17.312 1 98.75 94 VAL A CA 1
ATOM 687 C C . VAL A 1 94 ? 3.479 31.578 16.75 1 98.75 94 VAL A C 1
ATOM 689 O O . VAL A 1 94 ? 2.482 31.531 17.484 1 98.75 94 VAL A O 1
ATOM 692 N N . VAL A 1 95 ? 3.447 31.328 15.469 1 98.94 95 VAL A N 1
ATOM 693 C CA . VAL A 1 95 ? 2.318 30.656 14.828 1 98.94 95 VAL A CA 1
ATOM 694 C C . VAL A 1 95 ? 2.688 29.219 14.508 1 98.94 95 VAL A C 1
ATOM 696 O O . VAL A 1 95 ? 3.723 28.953 13.898 1 98.94 95 VAL A O 1
ATOM 699 N N . ILE A 1 96 ? 1.878 28.25 15.008 1 98.94 96 ILE A N 1
ATOM 700 C CA . ILE A 1 96 ? 2.033 26.828 14.727 1 98.94 96 ILE A CA 1
ATOM 701 C C . ILE A 1 96 ? 0.885 26.359 13.836 1 98.94 96 ILE A C 1
ATOM 703 O O . ILE A 1 96 ? -0.281 26.422 14.234 1 98.94 96 ILE A O 1
ATOM 707 N N . ASP A 1 97 ? 1.181 25.906 12.68 1 98.94 97 ASP A N 1
ATOM 708 C CA . ASP A 1 97 ? 0.151 25.391 11.781 1 98.94 97 ASP A CA 1
ATOM 709 C C . ASP A 1 97 ? 0.065 23.859 11.875 1 98.94 97 ASP A C 1
ATOM 711 O O . ASP A 1 97 ? 0.914 23.156 11.328 1 98.94 97 ASP A O 1
ATOM 715 N N . CYS A 1 98 ? -0.998 23.375 12.453 1 98.88 98 CYS A N 1
ATOM 716 C CA . CYS A 1 98 ? -1.2 21.938 12.625 1 98.88 98 CYS A CA 1
ATOM 717 C C . CYS A 1 98 ? -2.1 21.375 11.531 1 98.88 98 CYS A C 1
ATOM 719 O O . CYS A 1 98 ? -2.426 20.188 11.547 1 98.88 98 CYS A O 1
ATOM 721 N N . SER A 1 99 ? -2.537 22.219 10.633 1 98.62 99 SER A N 1
ATOM 722 C CA . SER A 1 99 ? -3.42 21.797 9.555 1 98.62 99 SER A CA 1
ATOM 723 C C . SER A 1 99 ? -2.68 20.922 8.547 1 98.62 99 SER A C 1
ATOM 725 O O . SER A 1 99 ? -1.476 20.688 8.68 1 98.62 99 SER A O 1
ATOM 727 N N . THR A 1 100 ? -3.412 20.25 7.668 1 98.12 100 THR A N 1
ATOM 728 C CA . THR A 1 100 ? -2.828 19.703 6.453 1 98.12 100 THR A CA 1
ATOM 729 C C . THR A 1 100 ? -2.701 20.766 5.375 1 98.12 100 THR A C 1
ATOM 731 O O . THR A 1 100 ? -3.689 21.406 5.008 1 98.12 100 THR A O 1
ATOM 734 N N . ALA A 1 101 ? -1.454 20.984 4.926 1 98.56 101 ALA A N 1
ATOM 735 C CA . ALA A 1 101 ? -1.26 22.125 4.035 1 98.56 101 ALA A CA 1
ATOM 736 C C . ALA A 1 101 ? -0.205 21.828 2.977 1 98.56 101 ALA A C 1
ATOM 738 O O . ALA A 1 101 ? 0.598 20.906 3.137 1 98.56 101 ALA A O 1
ATOM 739 N N . ILE A 1 102 ? -0.282 22.594 1.877 1 98.75 102 ILE A N 1
ATOM 740 C CA . ILE A 1 102 ? 0.702 22.5 0.804 1 98.75 102 ILE A CA 1
ATOM 741 C C . ILE A 1 102 ? 2.002 23.172 1.237 1 98.75 102 ILE A C 1
ATOM 743 O O . ILE A 1 102 ? 2.004 24.344 1.616 1 98.75 102 ILE A O 1
ATOM 747 N N . PRO A 1 103 ? 3.1 22.484 1.154 1 98.75 103 PRO A N 1
ATOM 748 C CA . PRO A 1 103 ? 4.363 22.984 1.706 1 98.75 103 PRO A CA 1
ATOM 749 C C . PRO A 1 103 ? 4.785 24.328 1.102 1 98.75 103 PRO A C 1
ATOM 751 O O . PRO A 1 103 ? 5.34 25.172 1.804 1 98.75 103 PRO A O 1
ATOM 754 N N . ALA A 1 104 ? 4.559 24.531 -0.175 1 98.44 104 ALA A N 1
ATOM 755 C CA . ALA A 1 104 ? 4.91 25.812 -0.788 1 98.44 104 ALA A CA 1
ATOM 756 C C . ALA A 1 104 ? 4.164 26.953 -0.125 1 98.44 104 ALA A C 1
ATOM 758 O O . ALA A 1 104 ? 4.738 28.016 0.122 1 98.44 104 ALA A O 1
ATOM 759 N N . SER A 1 105 ? 2.939 26.781 0.142 1 98.62 105 SER A N 1
ATOM 760 C CA . SER A 1 105 ? 2.156 27.766 0.866 1 98.62 105 SER A CA 1
ATOM 761 C C . SER A 1 105 ? 2.674 27.953 2.287 1 98.62 105 SER A C 1
ATOM 763 O O . SER A 1 105 ? 2.729 29.078 2.793 1 98.62 105 SER A O 1
ATOM 765 N N . THR A 1 106 ? 3.041 26.859 2.932 1 98.81 106 THR A N 1
ATOM 766 C CA . THR A 1 106 ? 3.586 26.891 4.285 1 98.81 106 THR A CA 1
ATOM 767 C C . THR A 1 106 ? 4.805 27.812 4.355 1 98.81 106 THR A C 1
ATOM 769 O O . THR A 1 106 ? 4.918 28.641 5.258 1 98.81 106 THR A O 1
ATOM 772 N N . ARG A 1 107 ? 5.688 27.656 3.42 1 98.69 107 ARG A N 1
ATOM 773 C CA . ARG A 1 107 ? 6.902 28.469 3.389 1 98.69 107 ARG A CA 1
ATOM 774 C C . ARG A 1 107 ? 6.582 29.938 3.127 1 98.69 107 ARG A C 1
ATOM 776 O O . ARG A 1 107 ? 7.191 30.828 3.723 1 98.69 107 ARG A O 1
ATOM 783 N N . HIS A 1 108 ? 5.664 30.156 2.227 1 98.56 108 HIS A N 1
ATOM 784 C CA . HIS A 1 108 ? 5.227 31.516 1.958 1 98.56 108 HIS A CA 1
ATOM 785 C C . HIS A 1 108 ? 4.637 32.156 3.207 1 98.56 108 HIS A C 1
ATOM 787 O O . HIS A 1 108 ? 4.934 33.312 3.514 1 98.56 108 HIS A O 1
ATOM 793 N N . ILE A 1 109 ? 3.859 31.453 3.9 1 98.75 109 ILE A N 1
ATOM 794 C CA . ILE A 1 109 ? 3.234 31.922 5.129 1 98.75 109 ILE A CA 1
ATOM 795 C C . ILE A 1 109 ? 4.312 32.25 6.164 1 98.75 109 ILE A C 1
ATOM 797 O O . ILE A 1 109 ? 4.246 33.281 6.832 1 98.75 109 ILE A O 1
ATOM 801 N N . ALA A 1 110 ? 5.25 31.359 6.281 1 98.81 110 ALA A N 1
ATOM 802 C CA . ALA A 1 110 ? 6.344 31.578 7.223 1 98.81 110 ALA A CA 1
ATOM 803 C C . ALA A 1 110 ? 7.062 32.875 6.926 1 98.81 110 ALA A C 1
ATOM 805 O O . ALA A 1 110 ? 7.418 33.625 7.848 1 98.81 110 ALA A O 1
ATOM 806 N N . GLU A 1 111 ? 7.281 33.156 5.641 1 98.5 111 GLU A N 1
ATOM 807 C CA . GLU A 1 111 ? 7.922 34.406 5.227 1 98.5 111 GLU A CA 1
ATOM 808 C C . GLU A 1 111 ? 7.082 35.625 5.629 1 98.5 111 GLU A C 1
ATOM 810 O O . GLU A 1 111 ? 7.613 36.625 6.141 1 98.5 111 GLU A O 1
ATOM 815 N N . ARG A 1 112 ? 5.816 35.531 5.41 1 98.5 112 ARG A N 1
ATOM 816 C CA . ARG A 1 112 ? 4.918 36.656 5.73 1 98.5 112 ARG A CA 1
ATOM 817 C C . ARG A 1 112 ? 4.844 36.875 7.234 1 98.5 112 ARG A C 1
ATOM 819 O O . ARG A 1 112 ? 4.746 38 7.691 1 98.5 112 ARG A O 1
ATOM 826 N N . VAL A 1 113 ? 4.82 35.812 8.016 1 98.75 113 VAL A N 1
ATOM 827 C CA . VAL A 1 113 ? 4.801 35.906 9.477 1 98.75 113 VAL A CA 1
ATOM 828 C C . VAL A 1 113 ? 6.086 36.562 9.969 1 98.75 113 VAL A C 1
ATOM 830 O O . VAL A 1 113 ? 6.047 37.406 10.852 1 98.75 113 VAL A O 1
ATOM 833 N N . ALA A 1 114 ? 7.176 36.156 9.375 1 98.38 114 ALA A N 1
ATOM 834 C CA . ALA A 1 114 ? 8.461 36.75 9.734 1 98.38 114 ALA A CA 1
ATOM 835 C C . ALA A 1 114 ? 8.5 38.219 9.414 1 98.38 114 ALA A C 1
ATOM 837 O O . ALA A 1 114 ? 9.023 39.031 10.195 1 98.38 114 ALA A O 1
ATOM 838 N N . GLU A 1 115 ? 7.961 38.594 8.258 1 97.88 115 GLU A N 1
ATOM 839 C CA . GLU A 1 115 ? 7.898 40 7.855 1 97.88 115 GLU A CA 1
ATOM 840 C C . GLU A 1 115 ? 7.102 40.812 8.859 1 97.88 115 GLU A C 1
ATOM 842 O O . GLU A 1 115 ? 7.387 42 9.062 1 97.88 115 GLU A O 1
ATOM 847 N N . ALA A 1 116 ? 6.16 40.188 9.453 1 97.12 116 ALA A N 1
ATOM 848 C CA . ALA A 1 116 ? 5.309 40.844 10.438 1 97.12 116 ALA A CA 1
ATOM 849 C C . ALA A 1 116 ? 5.938 40.812 11.828 1 97.12 116 ALA A C 1
ATOM 851 O O . ALA A 1 116 ? 5.359 41.312 12.789 1 97.12 116 ALA A O 1
ATOM 852 N N . GLY A 1 117 ? 7.074 40.156 11.922 1 97.5 117 GLY A N 1
ATOM 853 C CA . GLY A 1 117 ? 7.828 40.156 13.164 1 97.5 117 GLY A CA 1
ATOM 854 C C . GLY A 1 117 ? 7.609 38.906 14 1 97.5 117 GLY A C 1
ATOM 855 O O . GLY A 1 117 ? 8.109 38.812 15.125 1 97.5 117 GLY A O 1
ATOM 856 N N . GLY A 1 118 ? 6.867 37.969 13.469 1 98.44 118 GLY A N 1
ATOM 857 C CA . GLY A 1 118 ? 6.586 36.75 14.188 1 98.44 118 GLY A CA 1
ATOM 858 C C . GLY A 1 118 ? 7.48 35.594 13.773 1 98.44 118 GLY A C 1
ATOM 859 O O . GLY A 1 118 ? 8.453 35.781 13.039 1 98.44 118 GLY A O 1
ATOM 860 N N . ARG A 1 119 ? 7.227 34.438 14.383 1 98.75 119 ARG A N 1
ATOM 861 C CA . ARG A 1 119 ? 7.898 33.156 14.086 1 98.75 119 ARG A CA 1
ATOM 862 C C . ARG A 1 119 ? 6.891 32.094 13.711 1 98.75 119 ARG A C 1
ATOM 864 O O . ARG A 1 119 ? 5.715 32.188 14.07 1 98.75 119 ARG A O 1
ATOM 871 N N . PHE A 1 120 ? 7.402 31.109 12.914 1 98.81 120 PHE A N 1
ATOM 872 C CA . PHE A 1 120 ? 6.457 30.156 12.367 1 98.81 120 PHE A CA 1
ATOM 873 C C . PHE A 1 120 ? 7.039 28.734 12.406 1 98.81 120 PHE A C 1
ATOM 875 O O . PHE A 1 120 ? 8.242 28.547 12.227 1 98.81 120 PHE A O 1
ATOM 882 N N . MET A 1 121 ? 6.203 27.75 12.672 1 98.69 121 MET A N 1
ATOM 883 C CA . MET A 1 121 ? 6.531 26.344 12.461 1 98.69 121 MET A CA 1
ATOM 884 C C . MET A 1 121 ? 5.312 25.562 11.984 1 98.69 121 MET A C 1
ATOM 886 O O . MET A 1 121 ? 4.176 25.938 12.281 1 98.69 121 MET A O 1
ATOM 890 N N . ASP A 1 122 ? 5.504 24.609 11.125 1 98.94 122 ASP A N 1
ATOM 891 C CA . ASP A 1 122 ? 4.453 23.641 10.812 1 98.94 122 ASP A CA 1
ATOM 892 C C . ASP A 1 122 ? 4.586 22.406 11.688 1 98.94 122 ASP A C 1
ATOM 894 O O . ASP A 1 122 ? 5.699 21.938 11.961 1 98.94 122 ASP A O 1
ATOM 898 N N . ALA A 1 123 ? 3.412 21.938 12.164 1 98.88 123 ALA A N 1
ATOM 899 C CA . ALA A 1 123 ? 3.342 20.766 13.047 1 98.88 123 ALA A CA 1
ATOM 900 C C . ALA A 1 123 ? 2.158 19.875 12.68 1 98.88 123 ALA A C 1
ATOM 902 O O . ALA A 1 123 ? 1.186 19.797 13.43 1 98.88 123 ALA A O 1
ATOM 903 N N . ALA A 1 124 ? 2.342 19.188 11.586 1 98.56 124 ALA A N 1
ATOM 904 C CA . ALA A 1 124 ? 1.276 18.312 11.117 1 98.56 124 ALA A CA 1
ATOM 905 C C . ALA A 1 124 ? 1.037 17.172 12.102 1 98.56 124 ALA A C 1
ATOM 907 O O . ALA A 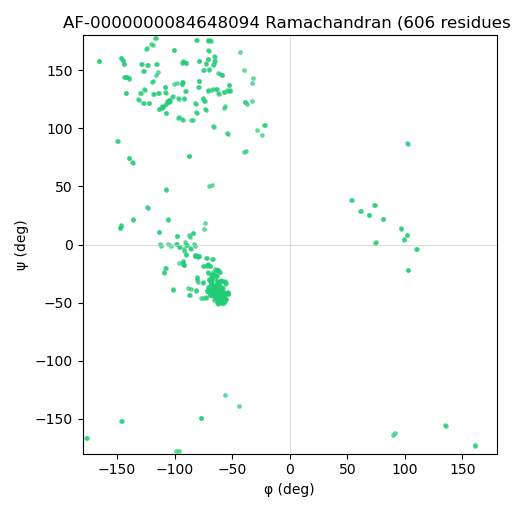1 124 ? 1.89 16.875 12.945 1 98.56 124 ALA A O 1
ATOM 908 N N . MET A 1 125 ? -0.154 16.625 12 1 98 125 MET A N 1
ATOM 909 C CA . MET A 1 125 ? -0.542 15.617 12.992 1 98 125 MET A CA 1
ATOM 910 C C . MET A 1 125 ? -1.018 14.336 12.312 1 98 125 MET A C 1
ATOM 912 O O . MET A 1 125 ? -1.521 14.375 11.188 1 98 125 MET A O 1
ATOM 916 N N . THR A 1 126 ? -0.814 13.219 12.945 1 96.38 126 THR A N 1
ATOM 917 C CA . THR A 1 126 ? -1.492 11.969 12.617 1 96.38 126 THR A CA 1
ATOM 918 C C . THR A 1 126 ? -2.207 11.406 13.844 1 96.38 126 THR A C 1
ATOM 920 O O . THR A 1 126 ? -2.018 11.898 14.961 1 96.38 126 THR A O 1
ATOM 923 N N . ARG A 1 127 ? -3.02 10.43 13.664 1 94.94 127 ARG A N 1
ATOM 924 C CA . ARG A 1 127 ? -3.932 9.797 14.609 1 94.94 127 ARG A CA 1
ATOM 925 C C . ARG A 1 127 ? -5.293 10.477 14.602 1 94.94 127 ARG A C 1
ATOM 927 O O . ARG A 1 127 ? -5.703 11.039 13.586 1 94.94 127 ARG A O 1
ATOM 934 N N . THR A 1 128 ? -6.145 10.258 15.617 1 94 128 THR A N 1
ATOM 935 C CA . THR A 1 128 ? -7.559 10.602 15.523 1 94 128 THR A CA 1
ATOM 936 C C . THR A 1 128 ? -7.934 11.641 16.578 1 94 128 THR A C 1
ATOM 938 O O . THR A 1 128 ? -7.113 12 17.422 1 94 128 THR A O 1
ATOM 941 N N . PRO A 1 129 ? -9.164 12.172 16.5 1 95.5 129 PRO A N 1
ATOM 942 C CA . PRO A 1 129 ? -9.648 13.109 17.516 1 95.5 129 PRO A CA 1
ATOM 943 C C . PRO A 1 129 ? -9.586 12.531 18.938 1 95.5 129 PRO A C 1
ATOM 945 O O . PRO A 1 129 ? -9.344 13.266 19.891 1 95.5 129 PRO A O 1
ATOM 948 N N . LYS A 1 130 ? -9.773 11.234 19.016 1 95.25 130 LYS A N 1
ATOM 949 C CA . LYS A 1 130 ? -9.672 10.602 20.328 1 95.25 130 LYS A CA 1
ATOM 950 C C . LYS A 1 130 ? -8.281 10.773 20.922 1 95.25 130 LYS A C 1
ATOM 952 O O . LYS A 1 130 ? -8.133 11.18 22.078 1 95.25 130 LYS A O 1
ATOM 957 N N . GLU A 1 131 ? -7.285 10.516 20.109 1 96.62 131 GLU A N 1
ATOM 958 C CA . GLU A 1 131 ? -5.914 10.664 20.594 1 96.62 131 GLU A CA 1
ATOM 959 C C . GLU A 1 131 ? -5.574 12.133 20.844 1 96.62 131 GLU A C 1
ATOM 961 O O . GLU A 1 131 ? -4.801 12.445 21.75 1 96.62 131 GLU A O 1
ATOM 966 N N . ALA A 1 132 ? -6.152 13.008 20.031 1 97.75 132 ALA A N 1
ATOM 967 C CA . ALA A 1 132 ? -5.961 14.438 20.266 1 97.75 132 ALA A CA 1
ATOM 968 C C . ALA A 1 132 ? -6.43 14.836 21.672 1 97.75 132 ALA A C 1
ATOM 970 O O . ALA A 1 132 ? -5.723 15.531 22.391 1 97.75 132 ALA A O 1
ATOM 971 N N . ALA A 1 133 ? -7.586 14.32 22.047 1 97.81 133 ALA A N 1
ATOM 972 C CA . ALA A 1 133 ? -8.172 14.625 23.359 1 97.81 133 ALA A CA 1
ATOM 973 C C . ALA A 1 133 ? -7.352 14.008 24.484 1 97.81 133 ALA A C 1
ATOM 975 O O . ALA A 1 133 ? -7.301 14.547 25.594 1 97.81 133 ALA A O 1
ATOM 976 N N . GLU A 1 134 ? -6.652 12.914 24.141 1 98.12 134 GLU A N 1
ATOM 977 C CA . GLU A 1 134 ? -5.879 12.18 25.141 1 98.12 134 GLU A CA 1
ATOM 978 C C . GLU A 1 134 ? -4.441 12.688 25.219 1 98.12 134 GLU A C 1
ATOM 980 O O . GLU A 1 134 ? -3.654 12.227 26.047 1 98.12 134 GLU A O 1
ATOM 985 N N . GLY A 1 135 ? -4.117 13.562 24.359 1 98.12 135 GLY A N 1
ATOM 986 C CA . GLY A 1 135 ? -2.754 14.07 24.312 1 98.12 135 GLY A CA 1
ATOM 987 C C . GLY A 1 135 ? -1.764 13.078 23.734 1 98.12 135 GLY A C 1
ATOM 988 O O . GLY A 1 135 ? -0.618 13.008 24.188 1 98.12 135 GLY A O 1
ATOM 989 N N . ARG A 1 136 ? -2.24 12.289 22.766 1 97.94 136 ARG A N 1
ATOM 990 C CA . ARG A 1 136 ? -1.426 11.188 22.266 1 97.94 136 ARG A CA 1
ATOM 991 C C . ARG A 1 136 ? -1.231 11.297 20.75 1 97.94 136 ARG A C 1
ATOM 993 O O . ARG A 1 136 ? -1.073 10.289 20.078 1 97.94 136 ARG A O 1
ATOM 1000 N N . LEU A 1 137 ? -1.188 12.508 20.234 1 98.12 137 LEU A N 1
ATOM 1001 C CA . LEU A 1 137 ? -0.98 12.703 18.797 1 98.12 137 LEU A CA 1
ATOM 1002 C C . LEU A 1 137 ? 0.463 12.391 18.406 1 98.12 137 LEU A C 1
ATOM 1004 O O . LEU A 1 137 ? 1.347 12.359 19.266 1 98.12 137 LEU A O 1
ATOM 1008 N N . ASN A 1 138 ? 0.642 12.055 17.156 1 97.81 138 ASN A N 1
ATOM 1009 C CA . ASN A 1 138 ? 1.946 12.188 16.516 1 97.81 138 ASN A CA 1
ATOM 1010 C C . ASN A 1 138 ? 2.096 13.547 15.836 1 97.81 138 ASN A C 1
ATOM 1012 O O . ASN A 1 138 ? 1.248 13.938 15.031 1 97.81 138 ASN A O 1
ATOM 1016 N N . LEU A 1 139 ? 3.143 14.219 16.203 1 98.69 139 LEU A N 1
ATOM 1017 C CA . LEU A 1 139 ? 3.414 15.477 15.508 1 98.69 139 LEU A CA 1
ATOM 1018 C C . LEU A 1 139 ? 4.621 15.344 14.586 1 98.69 139 LEU A C 1
ATOM 1020 O O . LEU A 1 139 ? 5.609 14.695 14.945 1 98.69 139 LEU A O 1
ATOM 1024 N N . ILE A 1 140 ? 4.512 15.852 13.406 1 98.81 140 ILE A N 1
ATOM 1025 C CA . ILE A 1 140 ? 5.59 15.992 12.43 1 98.81 140 ILE A CA 1
ATOM 1026 C C . ILE A 1 140 ? 5.891 17.469 12.211 1 98.81 140 ILE A C 1
ATOM 1028 O O . ILE A 1 140 ? 5.074 18.203 11.641 1 98.81 140 ILE A O 1
ATOM 1032 N N . VAL A 1 141 ? 7.109 17.859 12.578 1 98.88 141 VAL A N 1
ATOM 1033 C CA . VAL A 1 141 ? 7.34 19.281 12.766 1 98.88 141 VAL A CA 1
ATOM 1034 C C . VAL A 1 141 ? 8.398 19.781 11.789 1 98.88 141 VAL A C 1
ATOM 1036 O O . VAL A 1 141 ? 9.43 19.125 11.594 1 98.88 141 VAL A O 1
ATOM 1039 N N . GLY A 1 142 ? 8.125 20.828 11.078 1 98.88 142 GLY A N 1
ATOM 1040 C CA . GLY A 1 142 ? 9.109 21.625 10.344 1 98.88 142 GLY A CA 1
ATOM 1041 C C . GLY A 1 142 ? 9.383 22.969 10.977 1 98.88 142 GLY A C 1
ATOM 1042 O O . GLY A 1 142 ? 8.523 23.844 10.977 1 98.88 142 GLY A O 1
ATOM 1043 N N . ALA A 1 143 ? 10.594 23.156 11.484 1 98.81 143 ALA A N 1
ATOM 1044 C CA . ALA A 1 143 ? 10.984 24.375 12.188 1 98.81 143 ALA A CA 1
ATOM 1045 C C . ALA A 1 143 ? 12.5 24.453 12.344 1 98.81 143 ALA A C 1
ATOM 1047 O O . ALA A 1 143 ? 13.188 23.422 12.32 1 98.81 143 ALA A O 1
ATOM 1048 N N . PRO A 1 144 ? 13.008 25.734 12.539 1 98.38 144 PRO A N 1
ATOM 1049 C CA . PRO A 1 144 ? 14.391 25.812 13.016 1 98.38 144 PRO A CA 1
ATOM 1050 C C . PRO A 1 144 ? 14.602 25.094 14.344 1 98.38 144 PRO A C 1
ATOM 1052 O O . PRO A 1 144 ? 13.719 25.125 15.211 1 98.38 144 PRO A O 1
ATOM 1055 N N . GLU A 1 145 ? 15.773 24.531 14.484 1 98.25 145 GLU A N 1
ATOM 1056 C CA . GLU A 1 145 ? 16.094 23.719 15.656 1 98.25 145 GLU A CA 1
ATOM 1057 C C . GLU A 1 145 ? 15.828 24.484 16.953 1 98.25 145 GLU A C 1
ATOM 1059 O O . GLU A 1 145 ? 15.281 23.922 17.906 1 98.25 145 GLU A O 1
ATOM 1064 N N . ALA A 1 146 ? 16.188 25.688 16.938 1 98.31 146 ALA A N 1
ATOM 1065 C CA . ALA A 1 146 ? 16.047 26.5 18.156 1 98.31 146 ALA A CA 1
ATOM 1066 C C . ALA A 1 146 ? 14.578 26.688 18.531 1 98.31 146 ALA A C 1
ATOM 1068 O O . ALA A 1 146 ? 14.211 26.547 19.703 1 98.31 146 ALA A O 1
ATOM 1069 N N . LEU A 1 147 ? 13.789 27.031 17.562 1 98.56 147 LEU A N 1
ATOM 1070 C CA . LEU A 1 147 ? 12.359 27.234 17.797 1 98.56 147 LEU A CA 1
ATOM 1071 C C . LEU A 1 147 ? 11.695 25.938 18.219 1 98.56 147 LEU A C 1
ATOM 1073 O O . LEU A 1 147 ? 10.836 25.922 19.109 1 98.56 147 LEU A O 1
ATOM 1077 N N . PHE A 1 148 ? 12.086 24.875 17.578 1 98.62 148 PHE A N 1
ATOM 1078 C CA . PHE A 1 148 ? 11.578 23.547 17.922 1 98.62 148 PHE A CA 1
ATOM 1079 C C . PHE A 1 148 ? 11.867 23.219 19.375 1 98.62 148 PHE A C 1
ATOM 1081 O O . PHE A 1 148 ? 10.977 22.797 20.109 1 98.62 148 PHE A O 1
ATOM 1088 N N . GLY A 1 149 ? 13.094 23.391 19.766 1 98 149 GLY A N 1
ATOM 1089 C CA . GLY A 1 149 ? 13.469 23.156 21.141 1 98 149 GLY A CA 1
ATOM 1090 C C . GLY A 1 149 ? 12.695 24.016 22.125 1 98 149 GLY A C 1
ATOM 1091 O O . GLY A 1 149 ? 12.266 23.531 23.172 1 98 149 GLY A O 1
ATOM 1092 N N . GLU A 1 150 ? 12.484 25.25 21.797 1 97.31 150 GLU A N 1
ATOM 1093 C CA . GLU A 1 150 ? 11.789 26.219 22.641 1 97.31 150 GLU A CA 1
ATOM 1094 C C . GLU A 1 150 ? 10.344 25.812 22.875 1 97.31 150 GLU A C 1
ATOM 1096 O O . GLU A 1 150 ? 9.82 25.984 23.984 1 97.31 150 GLU A O 1
ATOM 1101 N N . LEU A 1 151 ? 9.711 25.234 21.875 1 98.06 151 LEU A N 1
ATOM 1102 C CA . LEU A 1 151 ? 8.273 25.016 21.953 1 98.06 151 LEU A CA 1
ATOM 1103 C C . LEU A 1 151 ? 7.973 23.531 22.203 1 98.06 151 LEU A C 1
ATOM 1105 O O . LEU A 1 151 ? 6.809 23.141 22.297 1 98.06 151 LEU A O 1
ATOM 1109 N N . LYS A 1 152 ? 8.984 22.688 22.328 1 97.81 152 LYS A N 1
ATOM 1110 C CA . LYS A 1 152 ? 8.812 21.25 22.531 1 97.81 152 LYS A CA 1
ATOM 1111 C C . LYS A 1 152 ? 7.934 20.969 23.75 1 97.81 152 LYS A C 1
ATOM 1113 O O . LYS A 1 152 ? 7.059 20.109 23.703 1 97.81 152 LYS A O 1
ATOM 1118 N N . PRO A 1 153 ? 8.125 21.703 24.859 1 97.5 153 PRO A N 1
ATOM 1119 C CA . PRO A 1 153 ? 7.258 21.453 26 1 97.5 153 PRO A CA 1
ATOM 1120 C C . PRO A 1 153 ? 5.781 21.688 25.703 1 97.5 153 PRO A C 1
ATOM 1122 O O . PRO A 1 153 ? 4.918 20.938 26.172 1 97.5 153 PRO A O 1
ATOM 1125 N N . LEU A 1 154 ? 5.484 22.719 24.938 1 98.38 154 LEU A N 1
ATOM 1126 C CA . LEU A 1 154 ? 4.102 22.969 24.547 1 98.38 154 LEU A CA 1
ATOM 1127 C C . LEU A 1 154 ? 3.57 21.844 23.656 1 98.38 154 LEU A C 1
ATOM 1129 O O . LEU A 1 154 ? 2.459 21.359 23.875 1 98.38 154 LEU A O 1
ATOM 1133 N N . LEU A 1 155 ? 4.387 21.406 22.672 1 98.69 155 LEU A N 1
ATOM 1134 C CA . LEU A 1 155 ? 3.986 20.359 21.75 1 98.69 155 LEU A CA 1
ATOM 1135 C C . LEU A 1 155 ? 3.719 19.047 22.484 1 98.69 155 LEU A C 1
ATOM 1137 O O . LEU A 1 155 ? 2.809 18.312 22.125 1 98.69 155 LEU A O 1
ATOM 1141 N N . GLN A 1 156 ? 4.445 18.781 23.5 1 98.12 156 GLN A N 1
ATOM 1142 C CA . GLN A 1 156 ? 4.332 17.547 24.281 1 98.12 156 GLN A CA 1
ATOM 1143 C C . GLN A 1 156 ? 3.018 17.516 25.062 1 98.12 156 GLN A C 1
ATOM 1145 O O . GLN A 1 156 ? 2.574 16.438 25.469 1 98.12 156 GLN A O 1
ATOM 1150 N N . SER A 1 157 ? 2.385 18.656 25.25 1 97.88 157 SER A N 1
ATOM 1151 C CA . SER A 1 157 ? 1.146 18.734 26.016 1 97.88 157 SER A CA 1
ATOM 1152 C C . SER A 1 157 ? -0.012 18.094 25.266 1 97.88 157 SER A C 1
ATOM 1154 O O . SER A 1 157 ? -1.045 17.766 25.844 1 97.88 157 SER A O 1
ATOM 1156 N N . PHE A 1 158 ? 0.147 17.906 23.922 1 98.38 158 PHE A N 1
ATOM 1157 C CA . PHE A 1 158 ? -0.961 17.312 23.188 1 98.38 158 PHE A CA 1
ATOM 1158 C C . PHE A 1 158 ? -0.459 16.25 22.203 1 98.38 158 PHE A C 1
ATOM 1160 O O . PHE A 1 158 ? -1.096 15.992 21.188 1 98.38 158 PHE A O 1
ATOM 1167 N N . SER A 1 159 ? 0.741 15.719 22.484 1 98.31 159 SER A N 1
ATOM 1168 C CA . SER A 1 159 ? 1.281 14.672 21.609 1 98.31 159 SER A CA 1
ATOM 1169 C C . SER A 1 159 ? 2.055 13.633 22.406 1 98.31 159 SER A C 1
ATOM 1171 O O . SER A 1 159 ? 2.473 13.898 23.547 1 98.31 159 SER A O 1
ATOM 1173 N N . GLU A 1 160 ? 2.152 12.461 21.875 1 97.19 160 GLU A N 1
ATOM 1174 C CA . GLU A 1 160 ? 2.924 11.359 22.438 1 97.19 160 GLU A CA 1
ATOM 1175 C C . GLU A 1 160 ? 4.262 11.203 21.719 1 97.19 160 GLU A C 1
ATOM 1177 O O . GLU A 1 160 ? 5.273 10.891 22.359 1 97.19 160 GLU A O 1
ATOM 1182 N N . HIS A 1 161 ? 4.246 11.383 20.406 1 96.5 161 HIS A N 1
ATOM 1183 C CA . HIS A 1 161 ? 5.445 11.297 19.578 1 96.5 161 HIS A CA 1
ATOM 1184 C C . HIS A 1 161 ? 5.633 12.562 18.75 1 96.5 161 HIS A C 1
ATOM 1186 O O . HIS A 1 161 ? 4.664 13.094 18.203 1 96.5 161 HIS A O 1
ATOM 1192 N N . ILE A 1 162 ? 6.867 13.07 18.766 1 98.31 162 ILE A N 1
ATOM 1193 C CA . ILE A 1 162 ? 7.18 14.258 17.984 1 98.31 162 ILE A CA 1
ATOM 1194 C C . ILE A 1 162 ? 8.398 13.977 17.094 1 98.31 162 ILE A C 1
ATOM 1196 O O . ILE A 1 162 ? 9.453 13.586 17.594 1 98.31 162 ILE A O 1
ATOM 1200 N N . THR A 1 163 ? 8.25 14.125 15.812 1 98.25 163 THR A N 1
ATOM 1201 C CA . THR A 1 163 ? 9.344 14.008 14.852 1 98.25 163 THR A CA 1
ATOM 1202 C C . THR A 1 163 ? 9.719 15.367 14.281 1 98.25 163 THR A C 1
ATOM 1204 O O . THR A 1 163 ? 8.867 16.078 13.734 1 98.25 163 THR A O 1
ATOM 1207 N N . HIS A 1 164 ? 10.961 15.742 14.5 1 98.62 164 HIS A N 1
ATOM 1208 C CA . HIS A 1 164 ? 11.469 16.922 13.812 1 98.62 164 HIS A CA 1
ATOM 1209 C C . HIS A 1 164 ? 11.898 16.609 12.391 1 98.62 164 HIS A C 1
ATOM 1211 O O . HIS A 1 164 ? 12.898 15.914 12.18 1 98.62 164 HIS A O 1
ATOM 1217 N N . GLY A 1 165 ? 11.188 17.156 11.422 1 98.19 165 GLY A N 1
ATOM 1218 C CA . GLY A 1 165 ? 11.344 16.766 10.031 1 98.19 165 GLY A CA 1
ATOM 1219 C C . GLY A 1 165 ? 12.344 17.625 9.281 1 98.19 165 GLY A C 1
ATOM 1220 O O . GLY A 1 165 ? 12.75 17.281 8.172 1 98.19 165 GLY A O 1
ATOM 1221 N N . GLY A 1 166 ? 12.727 18.75 9.828 1 98.38 166 GLY A N 1
ATOM 1222 C CA . GLY A 1 166 ? 13.602 19.703 9.148 1 98.38 166 GLY A CA 1
ATOM 1223 C C . GLY A 1 166 ? 13.133 21.141 9.273 1 98.38 166 GLY A C 1
ATOM 1224 O O . GLY A 1 166 ? 12.5 21.516 10.273 1 98.38 166 GLY A O 1
ATOM 1225 N N . PRO A 1 167 ? 13.539 21.984 8.32 1 98.5 167 PRO A N 1
ATOM 1226 C CA . PRO A 1 167 ? 13.117 23.391 8.352 1 98.5 167 PRO A CA 1
ATOM 1227 C C . PRO A 1 167 ? 11.625 23.562 8.078 1 98.5 167 PRO A C 1
ATOM 1229 O O . PRO A 1 167 ? 10.93 22.594 7.793 1 98.5 167 PRO A O 1
ATOM 1232 N N . VAL A 1 168 ? 11.148 24.797 8.18 1 98.81 168 VAL A N 1
ATOM 1233 C CA . VAL A 1 168 ? 9.742 25.109 7.945 1 98.81 168 VAL A CA 1
ATOM 1234 C C . VAL A 1 168 ? 9.305 24.531 6.602 1 98.81 168 VAL A C 1
ATOM 1236 O O . VAL A 1 168 ? 10.008 24.672 5.602 1 98.81 168 VAL A O 1
ATOM 1239 N N . GLY A 1 169 ? 8.227 23.891 6.59 1 98.81 169 GLY A N 1
ATOM 1240 C CA . GLY A 1 169 ? 7.703 23.219 5.402 1 98.81 169 GLY A CA 1
ATOM 1241 C C . GLY A 1 169 ? 7.918 21.719 5.41 1 98.81 169 GLY A C 1
ATOM 1242 O O . GLY A 1 169 ? 7.195 20.984 4.738 1 98.81 169 GLY A O 1
ATOM 1243 N N . SER A 1 170 ? 8.875 21.219 6.172 1 98.81 170 SER A N 1
ATOM 1244 C CA . SER A 1 170 ? 9.203 19.797 6.199 1 98.81 170 SER A CA 1
ATOM 1245 C C . SER A 1 170 ? 8.102 18.984 6.871 1 98.81 170 SER A C 1
ATOM 1247 O O . SER A 1 170 ? 7.832 17.844 6.48 1 98.81 170 SER A O 1
ATOM 1249 N N . GLY A 1 171 ? 7.492 19.531 7.898 1 98.88 171 GLY A N 1
ATOM 1250 C CA . GLY A 1 171 ? 6.391 18.828 8.539 1 98.88 171 GLY A CA 1
ATOM 1251 C C . GLY A 1 171 ? 5.227 18.562 7.605 1 98.88 171 GLY A C 1
ATOM 1252 O O . GLY A 1 171 ? 4.734 17.438 7.527 1 98.88 171 GLY A O 1
ATOM 1253 N N . HIS A 1 172 ? 4.832 19.578 6.926 1 98.94 172 HIS A N 1
ATOM 1254 C CA . HIS A 1 172 ? 3.727 19.438 5.984 1 98.94 172 HIS A CA 1
ATOM 1255 C C . HIS A 1 172 ? 4.121 18.562 4.801 1 98.94 172 HIS A C 1
ATOM 1257 O O . HIS A 1 172 ? 3.297 17.812 4.273 1 98.94 172 HIS A O 1
ATOM 1263 N N . THR A 1 173 ? 5.406 18.641 4.324 1 98.94 173 THR A N 1
ATOM 1264 C CA . THR A 1 173 ? 5.898 17.75 3.281 1 98.94 173 THR A CA 1
ATOM 1265 C C . THR A 1 173 ? 5.77 16.281 3.707 1 98.94 173 THR A C 1
ATOM 1267 O O . THR A 1 173 ? 5.188 15.469 2.986 1 98.94 173 THR A O 1
ATOM 1270 N N . LEU A 1 174 ? 6.23 15.992 4.883 1 98.88 174 LEU A N 1
ATOM 1271 C CA . LEU A 1 174 ? 6.219 14.633 5.406 1 98.88 174 LEU A CA 1
ATOM 1272 C C . LEU A 1 174 ? 4.793 14.148 5.629 1 98.88 174 LEU A C 1
ATOM 1274 O O . LEU A 1 174 ? 4.488 12.977 5.395 1 98.88 174 LEU A O 1
ATOM 1278 N N . LYS A 1 175 ? 3.922 15.008 6.062 1 98.81 175 LYS A N 1
ATOM 1279 C CA . LYS A 1 175 ? 2.512 14.664 6.238 1 98.81 175 LYS A CA 1
ATOM 1280 C C . LYS A 1 175 ? 1.881 14.242 4.914 1 98.81 175 LYS A C 1
ATOM 1282 O O . LYS A 1 175 ? 1.142 13.258 4.863 1 98.81 175 LYS A O 1
ATOM 1287 N N . LEU A 1 176 ? 2.143 15.031 3.896 1 98.88 176 LEU A N 1
ATOM 1288 C CA . LEU A 1 176 ? 1.545 14.711 2.604 1 98.88 176 LEU A CA 1
ATOM 1289 C C . LEU A 1 176 ? 2.119 13.414 2.043 1 98.88 176 LEU A C 1
ATOM 1291 O O . LEU A 1 176 ? 1.401 12.641 1.408 1 98.88 176 LEU A O 1
ATOM 1295 N N . LEU A 1 177 ? 3.445 13.18 2.213 1 98.88 177 LEU A N 1
ATOM 1296 C CA . LEU A 1 177 ? 4.043 11.906 1.831 1 98.88 177 LEU A CA 1
ATOM 1297 C C . LEU A 1 177 ? 3.387 10.75 2.58 1 98.88 177 LEU A C 1
ATOM 1299 O O . LEU A 1 177 ? 3.062 9.719 1.981 1 98.88 177 LEU A O 1
ATOM 1303 N N . HIS A 1 178 ? 3.146 10.945 3.844 1 98.69 178 HIS A N 1
ATOM 1304 C CA . HIS A 1 178 ? 2.48 9.969 4.695 1 98.69 178 HIS A CA 1
ATOM 1305 C C . HIS A 1 178 ? 1.059 9.695 4.215 1 98.69 178 HIS A C 1
ATOM 1307 O O . HIS A 1 178 ? 0.66 8.539 4.062 1 98.69 178 HIS A O 1
ATOM 1313 N N . ASN A 1 179 ? 0.329 10.758 4.02 1 98.69 179 ASN A N 1
ATOM 1314 C CA . ASN A 1 179 ? -1.072 10.617 3.637 1 98.69 179 ASN A CA 1
ATOM 1315 C C . ASN A 1 179 ? -1.215 9.969 2.26 1 98.69 179 ASN A C 1
ATOM 1317 O O . ASN A 1 179 ? -2.115 9.156 2.041 1 98.69 179 ASN A O 1
ATOM 1321 N N . TYR A 1 180 ? -0.336 10.359 1.353 1 98.88 180 TYR A N 1
ATOM 1322 C CA . TYR A 1 180 ? -0.399 9.766 0.022 1 98.88 180 TYR A CA 1
ATOM 1323 C C . TYR A 1 180 ? -0.18 8.258 0.087 1 98.88 180 TYR A C 1
ATOM 1325 O O . TYR A 1 180 ? -0.926 7.488 -0.525 1 98.88 180 TYR A O 1
ATOM 1333 N N . VAL A 1 181 ? 0.788 7.82 0.812 1 98.88 181 VAL A N 1
ATOM 1334 C CA . VAL A 1 181 ? 1.087 6.395 0.907 1 98.88 181 VAL A CA 1
ATOM 1335 C C . VAL A 1 181 ? -0.095 5.66 1.534 1 98.88 181 VAL A C 1
ATOM 1337 O O . VAL A 1 181 ? -0.542 4.633 1.016 1 98.88 181 VAL A O 1
ATOM 1340 N N . SER A 1 182 ? -0.648 6.203 2.605 1 98.75 182 SER A N 1
ATOM 1341 C CA . SER A 1 182 ? -1.775 5.574 3.285 1 98.75 182 SER A CA 1
ATOM 1342 C C . SER A 1 182 ? -2.988 5.477 2.369 1 98.75 182 SER A C 1
ATOM 1344 O O . SER A 1 182 ? -3.578 4.402 2.225 1 98.75 182 SER A O 1
ATOM 1346 N N . LEU A 1 183 ? -3.334 6.547 1.745 1 98.88 183 LEU A N 1
ATOM 1347 C CA . LEU A 1 183 ? -4.527 6.605 0.907 1 98.88 183 LEU A CA 1
ATOM 1348 C C . LEU A 1 183 ? -4.297 5.887 -0.418 1 98.88 183 LEU A C 1
ATOM 1350 O O . LEU A 1 183 ? -5.23 5.324 -0.996 1 98.88 183 LEU A O 1
ATOM 1354 N N . GLY A 1 184 ? -3.014 5.953 -0.9 1 98.94 184 GLY A N 1
ATOM 1355 C CA . GLY A 1 184 ? -2.662 5.172 -2.074 1 98.94 184 GLY A CA 1
ATOM 1356 C C . GLY A 1 184 ? -2.762 3.676 -1.849 1 98.94 184 GLY A C 1
ATOM 1357 O O . GLY A 1 184 ? -3.316 2.953 -2.678 1 98.94 184 GLY A O 1
ATOM 1358 N N . PHE A 1 185 ? -2.217 3.207 -0.703 1 98.94 185 PHE A N 1
ATOM 1359 C CA . PHE A 1 185 ? -2.373 1.807 -0.324 1 98.94 185 PHE A CA 1
ATOM 1360 C C . PHE A 1 185 ? -3.848 1.424 -0.265 1 98.94 185 PHE A C 1
ATOM 1362 O O . PHE A 1 185 ? -4.234 0.351 -0.732 1 98.94 185 PHE A O 1
ATOM 1369 N N . THR A 1 186 ? -4.648 2.305 0.275 1 98.88 186 THR A N 1
ATOM 1370 C CA . THR A 1 186 ? -6.082 2.064 0.385 1 98.88 186 THR A CA 1
ATOM 1371 C C . THR A 1 186 ? -6.711 1.882 -0.995 1 98.88 186 THR A C 1
ATOM 1373 O O . THR A 1 186 ? -7.492 0.955 -1.208 1 98.88 186 THR A O 1
ATOM 1376 N N . ALA A 1 187 ? -6.363 2.77 -1.893 1 98.88 187 ALA A N 1
ATOM 1377 C CA . ALA A 1 187 ? -6.914 2.697 -3.242 1 98.88 187 ALA A CA 1
ATOM 1378 C C . ALA A 1 187 ? -6.543 1.381 -3.918 1 98.88 187 ALA A C 1
ATOM 1380 O O . ALA A 1 187 ? -7.391 0.724 -4.523 1 98.88 187 ALA A O 1
ATOM 1381 N N . VAL A 1 188 ? -5.289 0.975 -3.838 1 98.88 188 VAL A N 1
ATOM 1382 C CA . VAL A 1 188 ? -4.793 -0.262 -4.43 1 98.88 188 VAL A CA 1
ATOM 1383 C C . VAL A 1 188 ? -5.543 -1.455 -3.844 1 98.88 188 VAL A C 1
ATOM 1385 O O . VAL A 1 188 ? -6.051 -2.303 -4.582 1 98.88 188 VAL A O 1
ATOM 1388 N N . MET A 1 189 ? -5.676 -1.482 -2.549 1 98.88 189 MET A N 1
ATOM 1389 C CA . MET A 1 189 ? -6.293 -2.619 -1.872 1 98.88 189 MET A CA 1
ATOM 1390 C C . MET A 1 189 ? -7.797 -2.652 -2.119 1 98.88 189 MET A C 1
ATOM 1392 O O . MET A 1 189 ? -8.391 -3.727 -2.248 1 98.88 189 MET A O 1
ATOM 1396 N N . ALA A 1 190 ? -8.414 -1.472 -2.096 1 98.75 190 ALA A N 1
ATOM 1397 C CA . ALA A 1 190 ? -9.844 -1.419 -2.377 1 98.75 190 ALA A CA 1
ATOM 1398 C C . ALA A 1 190 ? -10.148 -1.946 -3.775 1 98.75 190 ALA A C 1
ATOM 1400 O O . ALA A 1 190 ? -11.117 -2.688 -3.971 1 98.75 190 ALA A O 1
ATOM 1401 N N . GLU A 1 191 ? -9.344 -1.515 -4.727 1 98.69 191 GLU A N 1
ATOM 1402 C CA . GLU A 1 191 ? -9.5 -2.016 -6.09 1 98.69 191 GLU A CA 1
ATOM 1403 C C . GLU A 1 191 ? -9.367 -3.535 -6.137 1 98.69 191 GLU A C 1
ATOM 1405 O O . GLU A 1 191 ? -10.188 -4.219 -6.754 1 98.69 191 GLU A O 1
ATOM 1410 N N . ALA A 1 192 ? -8.391 -4.082 -5.473 1 98.88 192 ALA A N 1
ATOM 1411 C CA . ALA A 1 192 ? -8.148 -5.523 -5.434 1 98.88 192 ALA A CA 1
ATOM 1412 C C . ALA A 1 192 ? -9.297 -6.25 -4.738 1 98.88 192 ALA A C 1
ATOM 1414 O O . ALA A 1 192 ? -9.734 -7.309 -5.188 1 98.88 192 ALA A O 1
ATOM 1415 N N . ALA A 1 193 ? -9.773 -5.688 -3.619 1 98.81 193 ALA A N 1
ATOM 1416 C CA . ALA A 1 193 ? -10.875 -6.297 -2.881 1 98.81 193 ALA A CA 1
ATOM 1417 C C . ALA A 1 193 ? -12.148 -6.332 -3.723 1 98.81 193 ALA A C 1
ATOM 1419 O O . ALA A 1 193 ? -12.898 -7.309 -3.688 1 98.81 193 ALA A O 1
ATOM 1420 N N . ALA A 1 194 ? -12.367 -5.234 -4.43 1 98.44 194 ALA A N 1
ATOM 1421 C CA . ALA A 1 194 ? -13.523 -5.199 -5.32 1 98.44 194 ALA A CA 1
ATOM 1422 C C . ALA A 1 194 ? -13.43 -6.285 -6.387 1 98.44 194 ALA A C 1
ATOM 1424 O O . ALA A 1 194 ? -14.406 -6.984 -6.66 1 98.44 194 ALA A O 1
ATOM 1425 N N . ALA A 1 195 ? -12.266 -6.441 -7 1 98.62 195 ALA A N 1
ATOM 1426 C CA . ALA A 1 195 ? -12.047 -7.492 -7.992 1 98.62 195 ALA A CA 1
ATOM 1427 C C . ALA A 1 195 ? -12.242 -8.875 -7.379 1 98.62 195 ALA A C 1
ATOM 1429 O O . ALA A 1 195 ? -12.805 -9.766 -8.008 1 98.62 195 ALA A O 1
ATOM 1430 N N . SER A 1 196 ? -11.742 -9.055 -6.164 1 98.62 196 SER A N 1
ATOM 1431 C CA . SER A 1 196 ? -11.875 -10.32 -5.445 1 98.62 196 SER A CA 1
ATOM 1432 C C . SER A 1 196 ? -13.344 -10.711 -5.289 1 98.62 196 SER A C 1
ATOM 1434 O O . SER A 1 196 ? -13.711 -11.867 -5.504 1 98.62 196 SER A O 1
ATOM 1436 N N . ARG A 1 197 ? -14.156 -9.758 -4.934 1 97.19 197 ARG A N 1
ATOM 1437 C CA . ARG A 1 197 ? -15.586 -10.008 -4.766 1 97.19 197 ARG A CA 1
ATOM 1438 C C . ARG A 1 197 ? -16.234 -10.406 -6.086 1 97.19 197 ARG A C 1
ATOM 1440 O O . ARG A 1 197 ? -17.047 -11.336 -6.129 1 97.19 197 ARG A O 1
ATOM 1447 N N . ARG A 1 198 ? -15.836 -9.766 -7.121 1 97 198 ARG A N 1
ATOM 1448 C CA . ARG A 1 198 ? -16.375 -10.102 -8.438 1 97 198 ARG A CA 1
ATOM 1449 C C . ARG A 1 198 ? -15.914 -11.492 -8.875 1 97 198 ARG A C 1
ATOM 1451 O O . ARG A 1 198 ? -16.625 -12.172 -9.617 1 97 198 ARG A O 1
ATOM 1458 N N . ALA A 1 199 ? -14.773 -11.898 -8.422 1 98 199 ALA A N 1
ATOM 1459 C CA . ALA A 1 199 ? -14.219 -13.203 -8.766 1 98 199 ALA A CA 1
ATOM 1460 C C . ALA A 1 199 ? -14.82 -14.297 -7.891 1 98 199 ALA A C 1
ATOM 1462 O O . ALA A 1 199 ? -14.539 -15.484 -8.086 1 98 199 ALA A O 1
ATOM 1463 N N . GLY A 1 200 ? -15.57 -13.922 -6.871 1 97.31 200 GLY A N 1
ATOM 1464 C CA . GLY A 1 200 ? -16.219 -14.891 -5.996 1 97.31 200 GLY A CA 1
ATOM 1465 C C . GLY A 1 200 ? -15.289 -15.445 -4.938 1 97.31 200 GLY A C 1
ATOM 1466 O O . GLY A 1 200 ? -15.523 -16.531 -4.406 1 97.31 200 GLY A O 1
ATOM 1467 N N . ILE A 1 201 ? -14.234 -14.758 -4.625 1 98.44 201 ILE A N 1
ATOM 1468 C CA . ILE A 1 201 ? -13.297 -15.18 -3.594 1 98.44 201 ILE A CA 1
ATOM 1469 C C . ILE A 1 201 ? -13.859 -14.844 -2.213 1 98.44 201 ILE A C 1
ATOM 1471 O O . ILE A 1 201 ? -14.398 -13.758 -2.002 1 98.44 201 ILE A O 1
ATOM 1475 N N . ASP A 1 202 ? -13.742 -15.781 -1.314 1 98.06 202 ASP A N 1
ATOM 1476 C CA . ASP A 1 202 ? -14.141 -15.562 0.074 1 98.06 202 ASP A CA 1
ATOM 1477 C C . ASP A 1 202 ? -13.281 -14.484 0.729 1 98.06 202 ASP A C 1
ATOM 1479 O O . ASP A 1 202 ? -12.055 -14.516 0.623 1 98.06 202 ASP A O 1
ATOM 1483 N N . ASP A 1 203 ? -13.953 -13.555 1.44 1 98.19 203 ASP A N 1
ATOM 1484 C CA . ASP A 1 203 ? -13.25 -12.422 2.039 1 98.19 203 ASP A CA 1
ATOM 1485 C C . ASP A 1 203 ? -12.227 -12.891 3.066 1 98.19 203 ASP A C 1
ATOM 1487 O O . ASP A 1 203 ? -11.141 -12.32 3.174 1 98.19 203 ASP A O 1
ATOM 1491 N N . ALA A 1 204 ? -12.578 -13.891 3.848 1 98 204 ALA A N 1
ATOM 1492 C CA . ALA A 1 204 ? -11.672 -14.391 4.879 1 98 204 ALA A CA 1
ATOM 1493 C C . ALA A 1 204 ? -10.406 -14.969 4.254 1 98 204 ALA A C 1
ATOM 1495 O O . ALA A 1 204 ? -9.305 -14.805 4.793 1 98 204 ALA A O 1
ATOM 1496 N N . VAL A 1 205 ? -10.539 -15.664 3.111 1 98.31 205 VAL A N 1
ATOM 1497 C CA . VAL A 1 205 ? -9.406 -16.266 2.412 1 98.31 205 VAL A CA 1
ATOM 1498 C C . VAL A 1 205 ? -8.516 -15.164 1.828 1 98.31 205 VAL A C 1
ATOM 1500 O O . VAL A 1 205 ? -7.289 -15.242 1.913 1 98.31 205 VAL A O 1
ATOM 1503 N N . LEU A 1 206 ? -9.18 -14.133 1.251 1 98.69 206 LEU A N 1
ATOM 1504 C CA . LEU A 1 206 ? -8.43 -13 0.721 1 98.69 206 LEU A CA 1
ATOM 1505 C C . LEU A 1 206 ? -7.559 -12.367 1.802 1 98.69 206 LEU A C 1
ATOM 1507 O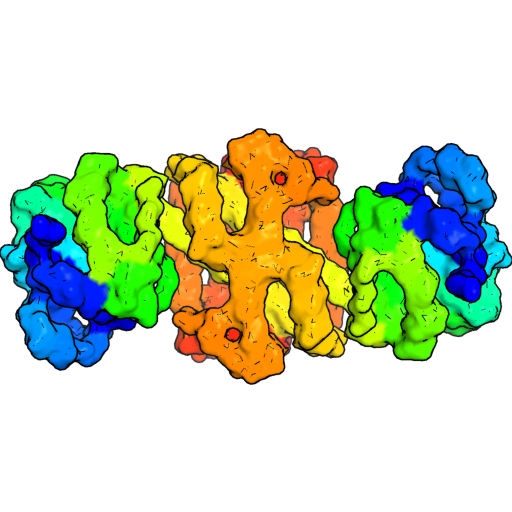 O . LEU A 1 206 ? -6.363 -12.148 1.594 1 98.69 206 LEU A O 1
ATOM 1511 N N . LEU A 1 207 ? -8.172 -12.086 2.977 1 98.62 207 LEU A N 1
ATOM 1512 C CA . LEU A 1 207 ? -7.48 -11.422 4.078 1 98.62 207 LEU A CA 1
ATOM 1513 C C . LEU A 1 207 ? -6.352 -12.297 4.613 1 98.62 207 LEU A C 1
ATOM 1515 O O . LEU A 1 207 ? -5.297 -11.789 4.996 1 98.62 207 LEU A O 1
ATOM 1519 N N . GLU A 1 208 ? -6.555 -13.586 4.617 1 98 208 GLU A N 1
ATOM 1520 C CA . GLU A 1 208 ? -5.5 -14.508 5.031 1 98 208 GLU A CA 1
ATOM 1521 C C . GLU A 1 208 ? -4.301 -14.43 4.094 1 98 208 GLU A C 1
ATOM 1523 O O . GLU A 1 208 ? -3.156 -14.336 4.543 1 98 208 GLU A O 1
ATOM 1528 N N . VAL A 1 209 ? -4.582 -14.438 2.818 1 98.12 209 VAL A N 1
ATOM 1529 C CA . VAL A 1 209 ? -3.523 -14.422 1.813 1 98.12 209 VAL A CA 1
ATOM 1530 C C . VAL A 1 209 ? -2.756 -13.102 1.896 1 98.12 209 VAL A C 1
ATOM 1532 O O . VAL A 1 209 ? -1.523 -13.094 1.871 1 98.12 209 VAL A O 1
ATOM 1535 N N . TRP A 1 210 ? -3.498 -11.969 2.018 1 98.19 210 TRP A N 1
ATOM 1536 C CA . TRP A 1 210 ? -2.838 -10.672 2.158 1 98.19 210 TRP A CA 1
ATOM 1537 C C . TRP A 1 210 ? -2.023 -10.617 3.447 1 98.19 210 TRP A C 1
ATOM 1539 O O . TRP A 1 210 ? -0.901 -10.102 3.457 1 98.19 210 TRP A O 1
ATOM 1549 N N . GLY A 1 211 ? -2.598 -11.125 4.539 1 97.38 211 GLY A N 1
ATOM 1550 C CA . GLY A 1 211 ? -1.955 -11.094 5.844 1 97.38 211 GLY A CA 1
ATOM 1551 C C . GLY A 1 211 ? -0.662 -11.883 5.895 1 97.38 211 GLY A C 1
ATOM 1552 O O . GLY A 1 211 ? 0.225 -11.586 6.695 1 97.38 211 GLY A O 1
ATOM 1553 N N . ASN A 1 212 ? -0.488 -12.828 4.984 1 95.44 212 ASN A N 1
ATOM 1554 C CA . ASN A 1 212 ? 0.69 -13.688 4.934 1 95.44 212 ASN A CA 1
ATOM 1555 C C . ASN A 1 212 ? 1.709 -13.188 3.916 1 95.44 212 ASN A C 1
ATOM 1557 O O . ASN A 1 212 ? 2.717 -13.844 3.66 1 95.44 212 ASN A O 1
ATOM 1561 N N . GLY A 1 213 ? 1.429 -12.023 3.395 1 95.31 213 GLY A N 1
ATOM 1562 C CA . GLY A 1 213 ? 2.295 -11.539 2.332 1 95.31 213 GLY A CA 1
ATOM 1563 C C . GLY A 1 213 ? 2.467 -10.031 2.346 1 95.31 213 GLY A C 1
ATOM 1564 O O . GLY A 1 213 ? 2.465 -9.406 3.41 1 95.31 213 GLY A O 1
ATOM 1565 N N . GLY A 1 214 ? 2.713 -9.477 1.158 1 94.06 214 GLY A N 1
ATOM 1566 C CA . GLY A 1 214 ? 3.061 -8.07 0.991 1 94.06 214 GLY A CA 1
ATOM 1567 C C . GLY A 1 214 ? 1.923 -7.133 1.334 1 94.06 214 GLY A C 1
ATOM 1568 O O . GLY A 1 214 ? 2.137 -5.93 1.516 1 94.06 214 GLY A O 1
ATOM 1569 N N . GLY A 1 215 ? 0.689 -7.699 1.484 1 96.94 215 GLY A N 1
ATOM 1570 C CA . GLY A 1 215 ? -0.461 -6.879 1.821 1 96.94 215 GLY A CA 1
ATOM 1571 C C . GLY A 1 215 ? -0.568 -6.578 3.305 1 96.94 215 GLY A C 1
ATOM 1572 O O . GLY A 1 215 ? -1.33 -5.703 3.715 1 96.94 215 GLY A O 1
ATOM 1573 N N . ALA A 1 216 ? 0.22 -7.234 4.074 1 98.19 216 ALA A N 1
ATOM 1574 C CA . ALA A 1 216 ? 0.134 -7.078 5.523 1 98.19 216 ALA A CA 1
ATOM 1575 C C . ALA A 1 216 ? 0.641 -5.707 5.957 1 98.19 216 ALA A C 1
ATOM 1577 O O . ALA A 1 216 ? 1.683 -5.246 5.484 1 98.19 216 ALA A O 1
ATOM 1578 N N . GLY A 1 217 ? -0.12 -5.066 6.801 1 98.5 217 GLY A N 1
ATOM 1579 C CA . GLY A 1 217 ? 0.241 -3.748 7.301 1 98.5 217 GLY A CA 1
ATOM 1580 C C . GLY A 1 217 ? -0.938 -2.984 7.875 1 98.5 217 GLY A C 1
ATOM 1581 O O . GLY A 1 217 ? -2.033 -3.533 8.008 1 98.5 217 GLY A O 1
ATOM 1582 N N . VAL A 1 218 ? -0.719 -1.784 8.195 1 98.19 218 VAL A N 1
ATOM 1583 C CA . VAL A 1 218 ? -1.684 -0.955 8.914 1 98.19 218 VAL A CA 1
ATOM 1584 C C . VAL A 1 218 ? -2.926 -0.748 8.047 1 98.19 218 VAL A C 1
ATOM 1586 O O . VAL A 1 218 ? -4.055 -0.855 8.539 1 98.19 218 VAL A O 1
ATOM 1589 N N . VAL A 1 219 ? -2.74 -0.518 6.785 1 98.56 219 VAL A N 1
ATOM 1590 C CA . VAL A 1 219 ? -3.881 -0.214 5.926 1 98.56 219 VAL A CA 1
ATOM 1591 C C . VAL A 1 219 ? -4.758 -1.455 5.777 1 98.56 219 VAL A C 1
ATOM 1593 O O . VAL A 1 219 ? -5.988 -1.354 5.758 1 98.56 219 VAL A O 1
ATOM 1596 N N . MET A 1 220 ? -4.148 -2.637 5.656 1 98.69 220 MET A N 1
ATOM 1597 C CA . MET A 1 220 ? -4.945 -3.857 5.609 1 98.69 220 MET A CA 1
ATOM 1598 C C . MET A 1 220 ? -5.812 -3.986 6.859 1 98.69 220 MET A C 1
ATOM 1600 O O . MET A 1 220 ? -7 -4.305 6.766 1 98.69 220 MET A O 1
ATOM 1604 N N . GLU A 1 221 ? -5.195 -3.719 8 1 98.44 221 GLU A N 1
ATOM 1605 C CA . GLU A 1 221 ? -5.918 -3.855 9.266 1 98.44 221 GLU A CA 1
ATOM 1606 C C . GLU A 1 221 ? -7.023 -2.812 9.383 1 98.44 221 GLU A C 1
ATOM 1608 O O . GLU A 1 221 ? -8.07 -3.074 9.977 1 98.44 221 GLU A O 1
ATOM 1613 N N . ARG A 1 222 ? -6.832 -1.686 8.812 1 98 222 ARG A N 1
ATOM 1614 C CA . ARG A 1 222 ? -7.844 -0.633 8.828 1 98 222 ARG A CA 1
ATOM 1615 C C . ARG A 1 222 ? -9.039 -1.007 7.949 1 98 222 ARG A C 1
ATOM 1617 O O . ARG A 1 222 ? -10.172 -0.622 8.234 1 98 222 ARG A O 1
ATOM 1624 N N . LEU A 1 223 ? -8.781 -1.789 6.898 1 98.62 223 LEU A N 1
ATOM 1625 C CA . LEU A 1 223 ? -9.844 -2.143 5.961 1 98.62 223 LEU A CA 1
ATOM 1626 C C . LEU A 1 223 ? -10.5 -3.457 6.355 1 98.62 223 LEU A C 1
ATOM 1628 O O . LEU A 1 223 ? -11.609 -3.758 5.914 1 98.62 223 LEU A O 1
ATOM 1632 N N . ARG A 1 224 ? -9.875 -4.27 7.219 1 98.69 224 ARG A N 1
ATOM 1633 C CA . ARG A 1 224 ? -10.297 -5.621 7.566 1 98.69 224 ARG A CA 1
ATOM 1634 C C . ARG A 1 224 ? -11.727 -5.629 8.102 1 98.69 224 ARG A C 1
ATOM 1636 O O . ARG A 1 224 ? -12.562 -6.406 7.641 1 98.69 224 ARG A O 1
ATOM 1643 N N . PRO A 1 225 ? -12.133 -4.734 9.055 1 98.62 225 PRO A N 1
ATOM 1644 C CA . PRO A 1 225 ? -13.5 -4.797 9.578 1 98.62 225 PRO A CA 1
ATOM 1645 C C . PRO A 1 225 ? -14.555 -4.59 8.492 1 98.62 225 PRO A C 1
ATOM 1647 O O . PRO A 1 225 ? -15.609 -5.223 8.523 1 98.62 225 PRO A O 1
ATOM 1650 N N . PHE A 1 226 ? -14.25 -3.738 7.531 1 98.75 226 PHE A N 1
ATOM 1651 C CA . PHE A 1 226 ? -15.219 -3.496 6.473 1 98.75 226 PHE A CA 1
ATOM 1652 C C . PHE A 1 226 ? -15.305 -4.691 5.531 1 98.75 226 PHE A C 1
ATOM 1654 O O . PHE A 1 226 ? -16.391 -5.109 5.145 1 98.75 226 PHE A O 1
ATOM 1661 N N . ILE A 1 227 ? -14.156 -5.219 5.137 1 98.62 227 ILE A N 1
ATOM 1662 C CA . ILE A 1 227 ? -14.109 -6.348 4.215 1 98.62 227 ILE A CA 1
ATOM 1663 C C . ILE A 1 227 ? -14.812 -7.555 4.836 1 98.62 227 ILE A C 1
ATOM 1665 O O . ILE A 1 227 ? -15.562 -8.266 4.16 1 98.62 227 ILE A O 1
ATOM 1669 N N . GLU A 1 228 ? -14.656 -7.699 6.145 1 97.75 228 GLU A N 1
ATOM 1670 C CA . GLU A 1 228 ? -15.211 -8.867 6.836 1 97.75 228 GLU A CA 1
ATOM 1671 C C . GLU A 1 228 ? -16.688 -8.68 7.129 1 97.75 228 GLU A C 1
ATOM 1673 O O . GLU A 1 228 ? -17.469 -9.625 7.035 1 97.75 228 GLU A O 1
ATOM 1678 N N . SER A 1 229 ? -17.094 -7.406 7.535 1 97.69 229 SER A N 1
ATOM 1679 C CA . SER A 1 229 ? -18.438 -7.281 8.109 1 97.69 229 SER A CA 1
ATOM 1680 C C . SER A 1 229 ? -19.062 -5.938 7.762 1 97.69 229 SER A C 1
ATOM 1682 O O . SER A 1 229 ? -19.969 -5.465 8.461 1 97.69 229 SER A O 1
ATOM 1684 N N . ALA A 1 230 ? -18.547 -5.25 6.797 1 97.38 230 ALA A N 1
ATOM 1685 C CA . ALA A 1 230 ? -19.078 -3.984 6.309 1 97.38 230 ALA A CA 1
ATOM 1686 C C . ALA A 1 230 ? -19.078 -2.924 7.406 1 97.38 230 ALA A C 1
ATOM 1688 O O . ALA A 1 230 ? -19.969 -2.066 7.453 1 97.38 230 ALA A O 1
ATOM 1689 N N . ASP A 1 231 ? -18.109 -3.039 8.375 1 98.31 231 ASP A N 1
ATOM 1690 C CA . ASP A 1 231 ? -17.906 -2.049 9.422 1 98.31 231 ASP A CA 1
ATOM 1691 C C . ASP A 1 231 ? -16.859 -1.021 9.023 1 98.31 231 ASP A C 1
ATOM 1693 O O . ASP A 1 231 ? -15.664 -1.331 8.984 1 98.31 231 ASP A O 1
ATOM 1697 N N . PRO A 1 232 ? -17.25 0.198 8.719 1 97.81 232 PRO A N 1
ATOM 1698 C CA . PRO A 1 232 ? -16.281 1.179 8.203 1 97.81 232 PRO A CA 1
ATOM 1699 C C . PRO A 1 232 ? -15.508 1.881 9.312 1 97.81 232 PRO A C 1
ATOM 1701 O O . PRO A 1 232 ? -14.711 2.783 9.039 1 97.81 232 PRO A O 1
ATOM 1704 N N . SER A 1 233 ? -15.555 1.504 10.531 1 95.88 233 SER A N 1
ATOM 1705 C CA . SER A 1 233 ? -15.062 2.258 11.68 1 95.88 233 SER A CA 1
ATOM 1706 C C . SER A 1 233 ? -13.547 2.137 11.805 1 95.88 233 SER A C 1
ATOM 1708 O O . SER A 1 233 ? -12.922 2.883 12.562 1 95.88 233 SER A O 1
ATOM 1710 N N . GLY A 1 234 ? -12.922 1.234 11.031 1 95.31 234 GLY A N 1
ATOM 1711 C CA . GLY A 1 234 ? -11.484 1.019 11.125 1 95.31 234 GLY A CA 1
ATOM 1712 C C . GLY A 1 234 ? -10.672 2.166 10.555 1 95.31 234 GLY A C 1
ATOM 1713 O O . GLY A 1 234 ? -9.469 2.275 10.828 1 95.31 234 GLY A O 1
ATOM 1714 N N . PHE A 1 235 ? -11.273 2.99 9.758 1 95.88 235 PHE A N 1
ATOM 1715 C CA . PHE A 1 235 ? -10.641 4.152 9.148 1 95.88 235 PHE A CA 1
ATOM 1716 C C . PHE A 1 235 ? -11.656 5.266 8.93 1 95.88 235 PHE A C 1
ATOM 1718 O O . PHE A 1 235 ? -12.203 5.406 7.832 1 95.88 235 PHE A O 1
ATOM 1725 N N . ARG A 1 236 ? -11.82 6.133 9.945 1 94.94 236 ARG A N 1
ATOM 1726 C CA . ARG A 1 236 ? -12.836 7.18 9.938 1 94.94 236 ARG A CA 1
ATOM 1727 C C . ARG A 1 236 ? -12.312 8.445 9.266 1 94.94 236 ARG A C 1
ATOM 1729 O O . ARG A 1 236 ? -11.984 9.422 9.945 1 94.94 236 ARG A O 1
ATOM 1736 N N . PHE A 1 237 ? -12.234 8.477 8.031 1 96.44 237 PHE A N 1
ATOM 1737 C CA . PHE A 1 237 ? -11.781 9.547 7.16 1 96.44 237 PHE A CA 1
ATOM 1738 C C . PHE A 1 237 ? -12.625 9.617 5.898 1 96.44 237 PHE A C 1
ATOM 1740 O O . PHE A 1 237 ? -12.883 8.594 5.262 1 96.44 237 PHE A O 1
ATOM 1747 N N . THR A 1 238 ? -13.109 10.766 5.547 1 97.5 238 THR A N 1
ATOM 1748 C CA . THR A 1 238 ? -14.07 10.867 4.453 1 97.5 238 THR A CA 1
ATOM 1749 C C . THR A 1 238 ? -13.359 10.797 3.104 1 97.5 238 THR A C 1
ATOM 1751 O O . THR A 1 238 ? -12.18 11.133 2.998 1 97.5 238 THR A O 1
ATOM 1754 N N . LEU A 1 239 ? -14.078 10.43 2.094 1 98.69 239 LEU A N 1
ATOM 1755 C CA . LEU A 1 239 ? -13.539 10.367 0.742 1 98.69 239 LEU A CA 1
ATOM 1756 C C . LEU A 1 239 ? -13.25 11.766 0.206 1 98.69 239 LEU A C 1
ATOM 1758 O O . LEU A 1 239 ? -12.297 11.953 -0.556 1 98.69 239 LEU A O 1
ATOM 1762 N N . SER A 1 240 ? -14.008 12.789 0.617 1 98.44 240 SER A N 1
ATOM 1763 C CA . SER A 1 240 ? -13.719 14.172 0.242 1 98.44 240 SER A CA 1
ATOM 1764 C C . SER A 1 240 ? -12.383 14.633 0.821 1 98.44 240 SER A C 1
ATOM 1766 O O . SER A 1 240 ? -11.609 15.305 0.141 1 98.44 240 SER A O 1
ATOM 1768 N N . ASN A 1 241 ? -12.164 14.312 2.086 1 97.56 241 ASN A N 1
ATOM 1769 C CA . ASN A 1 241 ? -10.883 14.656 2.691 1 97.56 241 ASN A CA 1
ATOM 1770 C C . ASN A 1 241 ? -9.727 13.898 2.033 1 97.56 241 ASN A C 1
ATOM 1772 O O . ASN A 1 241 ? -8.617 14.43 1.916 1 97.56 241 ASN A O 1
ATOM 1776 N N . SER A 1 242 ? -9.992 12.641 1.635 1 98.62 242 SER A N 1
ATOM 1777 C CA . SER A 1 242 ? -8.992 11.867 0.908 1 98.62 242 SER A CA 1
ATOM 1778 C C . SER A 1 242 ? -8.602 12.555 -0.397 1 98.62 242 SER A C 1
ATOM 1780 O O . SER A 1 242 ? -7.418 12.664 -0.717 1 98.62 242 SER A O 1
ATOM 1782 N N . LEU A 1 243 ? -9.633 13.008 -1.103 1 98.81 243 LEU A N 1
ATOM 1783 C CA . LEU A 1 243 ? -9.398 13.727 -2.352 1 98.81 243 LEU A CA 1
ATOM 1784 C C . LEU A 1 243 ? -8.562 14.977 -2.109 1 98.81 243 LEU A C 1
ATOM 1786 O O . LEU A 1 243 ? -7.613 15.25 -2.848 1 98.81 243 LEU A O 1
ATOM 1790 N N . LYS A 1 244 ? -8.875 15.688 -1.094 1 98.44 244 LYS A N 1
ATOM 1791 C CA . LYS A 1 244 ? -8.125 16.891 -0.741 1 98.44 244 LYS A CA 1
ATOM 1792 C C . LYS A 1 244 ? -6.656 16.562 -0.476 1 98.44 244 LYS A C 1
ATOM 1794 O O . LYS A 1 244 ? -5.762 17.203 -1.031 1 98.44 244 LYS A O 1
ATOM 1799 N N . ASP A 1 245 ? -6.398 15.555 0.349 1 98.62 245 ASP A N 1
ATOM 1800 C CA . ASP A 1 245 ? -5.035 15.242 0.771 1 98.62 245 ASP A CA 1
ATOM 1801 C C . ASP A 1 245 ? -4.207 14.719 -0.398 1 98.62 245 ASP A C 1
ATOM 1803 O O . ASP A 1 245 ? -3.035 15.078 -0.546 1 98.62 245 ASP A O 1
ATOM 1807 N N . VAL A 1 246 ? -4.82 13.844 -1.226 1 98.88 246 VAL A N 1
ATOM 1808 C CA . VAL A 1 246 ? -4.098 13.359 -2.396 1 98.88 246 VAL A CA 1
ATOM 1809 C C . VAL A 1 246 ? -3.873 14.5 -3.379 1 98.88 246 VAL A C 1
ATOM 1811 O O . VAL A 1 246 ? -2.834 14.562 -4.043 1 98.88 246 VAL A O 1
ATOM 1814 N N . GLY A 1 247 ? -4.848 15.391 -3.445 1 98.81 247 GLY A N 1
ATOM 1815 C CA . GLY A 1 247 ? -4.668 16.578 -4.258 1 98.81 247 GLY A CA 1
ATOM 1816 C C . GLY A 1 247 ? -3.518 17.453 -3.793 1 98.81 247 GLY A C 1
ATOM 1817 O O . GLY A 1 247 ? -2.74 17.953 -4.609 1 98.81 247 GLY A O 1
ATOM 1818 N N . TYR A 1 248 ? -3.398 17.703 -2.51 1 98.81 248 TYR A N 1
ATOM 1819 C CA . TYR A 1 248 ? -2.283 18.453 -1.946 1 98.81 248 TYR A CA 1
ATOM 1820 C C . TYR A 1 248 ? -0.954 17.781 -2.264 1 98.81 248 TYR A C 1
ATOM 1822 O O . TYR A 1 248 ? 0.021 18.453 -2.613 1 98.81 248 TYR A O 1
ATOM 1830 N N . TYR A 1 249 ? -0.884 16.469 -2.133 1 98.88 249 TYR A N 1
ATOM 1831 C CA . TYR A 1 249 ? 0.326 15.734 -2.502 1 98.88 249 TYR A CA 1
ATOM 1832 C C . TYR A 1 249 ? 0.688 15.992 -3.961 1 98.88 249 TYR A C 1
ATOM 1834 O O . TYR A 1 249 ? 1.854 16.219 -4.289 1 98.88 249 TYR A O 1
ATOM 1842 N N . GLN A 1 250 ? -0.306 15.875 -4.848 1 98.38 250 GLN A N 1
ATOM 1843 C CA . GLN A 1 250 ? -0.067 16.062 -6.273 1 98.38 250 GLN A CA 1
ATOM 1844 C C . GLN A 1 250 ? 0.499 17.453 -6.551 1 98.38 250 GLN A C 1
ATOM 1846 O O . GLN A 1 250 ? 1.417 17.609 -7.359 1 98.38 250 GLN A O 1
ATOM 1851 N N . SER A 1 251 ? -0.104 18.406 -5.918 1 98.12 251 SER A N 1
ATOM 1852 C CA . SER A 1 251 ? 0.395 19.766 -6.059 1 98.12 251 SER A CA 1
ATOM 1853 C C . SER A 1 251 ? 1.851 19.875 -5.617 1 98.12 251 SER A C 1
ATOM 1855 O O . SER A 1 251 ? 2.67 20.484 -6.301 1 98.12 251 SER A O 1
ATOM 1857 N N . MET A 1 252 ? 2.17 19.281 -4.496 1 98.56 252 MET A N 1
ATOM 1858 C CA . MET A 1 252 ? 3.539 19.281 -3.988 1 98.56 252 MET A CA 1
ATOM 1859 C C . MET A 1 252 ? 4.48 18.578 -4.961 1 98.56 252 MET A C 1
ATOM 1861 O O . MET A 1 252 ? 5.543 19.094 -5.293 1 98.56 252 MET A O 1
ATOM 1865 N N . ALA A 1 253 ? 4.082 17.391 -5.426 1 98.38 253 ALA A N 1
ATOM 1866 C CA . ALA A 1 253 ? 4.914 16.609 -6.336 1 98.38 253 ALA A CA 1
ATOM 1867 C C . ALA A 1 253 ? 5.152 17.344 -7.645 1 98.38 253 ALA A C 1
ATOM 1869 O O . ALA A 1 253 ? 6.242 17.281 -8.211 1 98.38 253 ALA A O 1
ATOM 1870 N N . GLU A 1 254 ? 4.121 18.016 -8.117 1 97.44 254 GLU A N 1
ATOM 1871 C CA . GLU A 1 254 ? 4.258 18.828 -9.312 1 97.44 254 GLU A CA 1
ATOM 1872 C C . GLU A 1 254 ? 5.305 19.922 -9.125 1 97.44 254 GLU A C 1
ATOM 1874 O O . GLU A 1 254 ? 6.156 20.125 -9.992 1 97.44 254 GLU A O 1
ATOM 1879 N N . GLY A 1 255 ? 5.207 20.594 -7.988 1 97.44 255 GLY A N 1
ATOM 1880 C CA . GLY A 1 255 ? 6.172 21.641 -7.684 1 97.44 255 GLY A CA 1
ATOM 1881 C C . GLY A 1 255 ? 7.594 21.125 -7.57 1 97.44 255 GLY A C 1
ATOM 1882 O O . GLY A 1 255 ? 8.547 21.875 -7.789 1 97.44 255 GLY A O 1
ATOM 1883 N N . LEU A 1 256 ? 7.777 19.828 -7.305 1 97.25 256 LEU A N 1
ATOM 1884 C CA . LEU A 1 256 ? 9.078 19.203 -7.141 1 97.25 256 LEU A CA 1
ATOM 1885 C C . LEU A 1 256 ? 9.547 18.562 -8.445 1 97.25 256 LEU A C 1
ATOM 1887 O O . LEU A 1 256 ? 10.617 17.953 -8.5 1 97.25 256 LEU A O 1
ATOM 1891 N N . ASP A 1 257 ? 8.719 18.625 -9.484 1 96.69 257 ASP A N 1
ATOM 1892 C CA . ASP A 1 257 ? 8.961 17.922 -10.734 1 96.69 257 ASP A CA 1
ATOM 1893 C C . ASP A 1 257 ? 9.195 16.438 -10.484 1 96.69 257 ASP A C 1
ATOM 1895 O O . ASP A 1 257 ? 10.133 15.844 -11.031 1 96.69 257 ASP A O 1
ATOM 1899 N N . ALA A 1 258 ? 8.461 15.906 -9.57 1 97.31 258 ALA A N 1
ATOM 1900 C CA . ALA A 1 258 ? 8.57 14.492 -9.219 1 97.31 258 ALA A CA 1
ATOM 1901 C C . ALA A 1 258 ? 7.578 13.648 -10.016 1 97.31 258 ALA A C 1
ATOM 1903 O O . ALA A 1 258 ? 6.598 14.172 -10.547 1 97.31 258 ALA A O 1
ATOM 1904 N N . GLU A 1 259 ? 7.867 12.367 -10.148 1 95.88 259 GLU A N 1
ATOM 1905 C CA . GLU A 1 259 ? 6.938 11.406 -10.734 1 95.88 259 GLU A CA 1
ATOM 1906 C C . GLU A 1 259 ? 5.574 11.469 -10.047 1 95.88 259 GLU A C 1
ATOM 1908 O O . GLU A 1 259 ? 5.492 11.602 -8.828 1 95.88 259 GLU A O 1
ATOM 1913 N N . ARG A 1 260 ? 4.465 11.414 -10.836 1 97 260 ARG A N 1
ATOM 1914 C CA . ARG A 1 260 ? 3.15 11.578 -10.227 1 97 260 ARG A CA 1
ATOM 1915 C C . ARG A 1 260 ? 2.1 10.75 -10.961 1 97 260 ARG A C 1
ATOM 1917 O O . ARG A 1 260 ? 0.898 10.969 -10.789 1 97 260 ARG A O 1
ATOM 1924 N N . ASP A 1 261 ? 2.496 9.805 -11.82 1 97 261 ASP A N 1
ATOM 1925 C CA . ASP A 1 261 ? 1.539 9.086 -12.656 1 97 261 ASP A CA 1
ATOM 1926 C C . ASP A 1 261 ? 0.592 8.242 -11.805 1 97 261 ASP A C 1
ATOM 1928 O O . ASP A 1 261 ? -0.62 8.242 -12.031 1 97 261 ASP A O 1
ATOM 1932 N N . VAL A 1 262 ? 1.112 7.539 -10.844 1 98.56 262 VAL A N 1
ATOM 1933 C CA . VAL A 1 262 ? 0.282 6.684 -10 1 98.56 262 VAL A CA 1
ATOM 1934 C C . VAL A 1 262 ? -0.613 7.543 -9.109 1 98.56 262 VAL A C 1
ATOM 1936 O O . VAL A 1 262 ? -1.812 7.281 -8.984 1 98.56 262 VAL A O 1
ATOM 1939 N N . SER A 1 263 ? -0.02 8.617 -8.523 1 98.69 263 SER A N 1
ATOM 1940 C CA . SER A 1 263 ? -0.815 9.5 -7.676 1 98.69 263 SER A CA 1
ATOM 1941 C C . SER A 1 263 ? -1.917 10.188 -8.477 1 98.69 263 SER A C 1
ATOM 1943 O O . SER A 1 263 ? -3.002 10.445 -7.949 1 98.69 263 SER A O 1
ATOM 1945 N N . GLU A 1 264 ? -1.681 10.453 -9.719 1 98.5 264 GLU A N 1
ATOM 1946 C CA . GLU A 1 264 ? -2.709 11.055 -10.562 1 98.5 264 GLU A CA 1
ATOM 1947 C C . GLU A 1 264 ? -3.893 10.117 -10.758 1 98.5 264 GLU A C 1
ATOM 1949 O O . GLU A 1 264 ? -5.047 10.539 -10.711 1 98.5 264 GLU A O 1
ATOM 1954 N N . ALA A 1 265 ? -3.611 8.859 -11.016 1 98.69 265 ALA A N 1
ATOM 1955 C CA . ALA A 1 265 ? -4.68 7.879 -11.164 1 98.69 265 ALA A CA 1
ATOM 1956 C C . ALA A 1 265 ? -5.465 7.719 -9.867 1 98.69 265 ALA A C 1
ATOM 1958 O O . ALA A 1 265 ? -6.688 7.586 -9.883 1 98.69 265 ALA A O 1
ATOM 1959 N N . ILE A 1 266 ? -4.781 7.75 -8.75 1 98.81 266 ILE A N 1
ATOM 1960 C CA . ILE A 1 266 ? -5.418 7.605 -7.445 1 98.81 266 ILE A CA 1
ATOM 1961 C C . ILE A 1 266 ? -6.281 8.828 -7.156 1 98.81 266 ILE A C 1
ATOM 1963 O O . ILE A 1 266 ? -7.414 8.703 -6.688 1 98.81 266 ILE A O 1
ATOM 1967 N N . ARG A 1 267 ? -5.758 10.008 -7.457 1 98.81 267 ARG A N 1
ATOM 1968 C CA . ARG A 1 267 ? -6.551 11.219 -7.301 1 98.81 267 ARG A CA 1
ATOM 1969 C C . ARG A 1 267 ? -7.816 11.156 -8.148 1 98.81 267 ARG A C 1
ATOM 1971 O O . ARG A 1 267 ? -8.898 11.539 -7.688 1 98.81 267 ARG A O 1
ATOM 1978 N N . ALA A 1 268 ? -7.652 10.703 -9.375 1 98.69 268 ALA A N 1
ATOM 1979 C CA . ALA A 1 268 ? -8.789 10.602 -10.281 1 98.69 268 ALA A CA 1
ATOM 1980 C C . ALA A 1 268 ? -9.844 9.648 -9.734 1 98.69 268 ALA A C 1
ATOM 1982 O O . ALA A 1 268 ? -11.047 9.891 -9.875 1 98.69 268 ALA A O 1
ATOM 1983 N N . LEU A 1 269 ? -9.406 8.586 -9.172 1 98.44 269 LEU A N 1
ATOM 1984 C CA . LEU A 1 269 ? -10.328 7.629 -8.562 1 98.44 269 LEU A CA 1
ATOM 1985 C C . LEU A 1 269 ? -11.125 8.289 -7.441 1 98.44 269 LEU A C 1
ATOM 1987 O O . LEU A 1 269 ? -12.352 8.164 -7.398 1 98.44 269 LEU A O 1
ATOM 1991 N N . TYR A 1 270 ? -10.469 8.977 -6.523 1 98.62 270 TYR A N 1
ATOM 1992 C CA . TYR A 1 270 ? -11.156 9.656 -5.434 1 98.62 270 TYR A CA 1
ATOM 1993 C C . TYR A 1 270 ? -12.078 10.742 -5.969 1 98.62 270 TYR A C 1
ATOM 1995 O O . TYR A 1 270 ? -13.188 10.93 -5.465 1 98.62 270 TYR A O 1
ATOM 2003 N N . GLN A 1 271 ? -11.594 11.445 -6.984 1 98.69 271 GLN A N 1
ATOM 2004 C CA . GLN A 1 271 ? -12.406 12.5 -7.586 1 98.69 271 GLN A CA 1
ATOM 2005 C C . GLN A 1 271 ? -13.711 11.938 -8.148 1 98.69 271 GLN A C 1
ATOM 2007 O O . GLN A 1 271 ? -14.781 12.492 -7.906 1 98.69 271 GLN A O 1
ATOM 2012 N N . ARG A 1 272 ? -13.578 10.852 -8.891 1 97.75 272 ARG A N 1
ATOM 2013 C CA . ARG A 1 272 ? -14.758 10.227 -9.477 1 97.75 272 ARG A CA 1
ATOM 2014 C C . ARG A 1 272 ? -15.734 9.773 -8.391 1 97.75 272 ARG A C 1
ATOM 2016 O O . ARG A 1 272 ? -16.953 9.938 -8.539 1 97.75 272 ARG A O 1
ATOM 2023 N N . THR A 1 273 ? -15.242 9.227 -7.332 1 97.38 273 THR A N 1
ATOM 2024 C CA . THR A 1 273 ? -16.078 8.758 -6.23 1 97.38 273 THR A CA 1
ATOM 2025 C C . THR A 1 273 ? -16.812 9.922 -5.57 1 97.38 273 THR A C 1
ATOM 2027 O O . THR A 1 273 ? -18 9.82 -5.266 1 97.38 273 THR A O 1
ATOM 2030 N N . VAL A 1 274 ? -16.141 11.039 -5.352 1 98.31 274 VAL A N 1
ATOM 2031 C CA . VAL A 1 274 ? -16.734 12.227 -4.734 1 98.31 274 VAL A CA 1
ATOM 2032 C C . VAL A 1 274 ? -17.75 12.852 -5.684 1 98.31 274 VAL A C 1
ATOM 2034 O O . VAL A 1 274 ? -18.844 13.234 -5.258 1 98.31 274 VAL A O 1
ATOM 2037 N N . ASP A 1 275 ? -17.406 12.867 -6.988 1 98.06 275 ASP A N 1
ATOM 2038 C CA . ASP A 1 275 ? -18.297 13.43 -7.996 1 98.06 275 ASP A CA 1
ATOM 2039 C C . ASP A 1 275 ? -19.594 12.633 -8.086 1 98.06 275 ASP A C 1
ATOM 2041 O O . ASP A 1 275 ? -20.641 13.18 -8.43 1 98.06 275 ASP A O 1
ATOM 2045 N N . ASN A 1 276 ? -19.547 11.391 -7.742 1 96.94 276 ASN A N 1
ATOM 2046 C CA . ASN A 1 276 ? -20.703 10.516 -7.797 1 96.94 276 ASN A CA 1
ATOM 2047 C C . ASN A 1 276 ? -21.531 10.594 -6.52 1 96.94 276 ASN A C 1
ATOM 2049 O O . ASN A 1 276 ? -22.453 9.797 -6.309 1 96.94 276 ASN A O 1
ATOM 2053 N N . GLY A 1 277 ? -21.219 11.492 -5.594 1 97.69 277 GLY A N 1
ATOM 2054 C CA . GLY A 1 277 ? -22.047 11.797 -4.441 1 97.69 277 GLY A CA 1
ATOM 2055 C C . GLY A 1 277 ? -21.625 11.062 -3.184 1 97.69 277 GLY A C 1
ATOM 2056 O O . GLY A 1 277 ? -22.359 11.023 -2.199 1 97.69 277 GLY A O 1
ATOM 2057 N N . SER A 1 278 ? -20.406 10.477 -3.189 1 98.06 278 SER A N 1
ATOM 2058 C CA . SER A 1 278 ? -20 9.648 -2.061 1 98.06 278 SER A CA 1
ATOM 2059 C C . SER A 1 278 ? -18.969 10.367 -1.194 1 98.06 278 SER A C 1
ATOM 2061 O O . SER A 1 278 ? -18.219 9.727 -0.453 1 98.06 278 SER A O 1
ATOM 2063 N N . GLY A 1 279 ? -18.906 11.688 -1.277 1 98.38 279 GLY A N 1
ATOM 2064 C CA . GLY A 1 279 ? -17.891 12.469 -0.602 1 98.38 279 GLY A CA 1
ATOM 2065 C C . GLY A 1 279 ? -17.906 12.305 0.906 1 98.38 279 GLY A C 1
ATOM 2066 O O . GLY A 1 279 ? -16.859 12.359 1.556 1 98.38 279 GLY A O 1
ATOM 2067 N N . ASP A 1 280 ? -19.062 12.055 1.513 1 97.69 280 ASP A N 1
ATOM 2068 C CA . ASP A 1 280 ? -19.203 11.992 2.965 1 97.69 280 ASP A CA 1
ATOM 2069 C C . ASP A 1 280 ? -18.984 10.57 3.477 1 97.69 280 ASP A C 1
ATOM 2071 O O . ASP A 1 280 ? -18.875 10.352 4.684 1 97.69 280 ASP A O 1
ATOM 2075 N N . GLN A 1 281 ? -18.891 9.633 2.539 1 98 281 GLN A N 1
ATOM 2076 C CA . GLN A 1 281 ? -18.609 8.258 2.945 1 98 281 GLN A CA 1
ATOM 2077 C C . GLN A 1 281 ? -17.172 8.102 3.439 1 98 281 GLN A C 1
ATOM 2079 O O . GLN A 1 281 ? -16.328 8.961 3.18 1 98 281 GLN A O 1
ATOM 2084 N N . LEU A 1 282 ? -17.016 7.02 4.203 1 98.38 282 LEU A N 1
ATOM 2085 C CA . LEU A 1 282 ? -15.711 6.773 4.805 1 98.38 282 LEU A CA 1
ATOM 2086 C C . LEU A 1 282 ? -14.844 5.922 3.885 1 98.38 282 LEU A C 1
ATOM 2088 O O . LEU A 1 282 ? -15.367 5.16 3.062 1 98.38 282 LEU A O 1
ATOM 2092 N N . VAL A 1 283 ? -13.578 6 4.027 1 98.31 283 VAL A N 1
ATOM 2093 C CA . VAL A 1 283 ? -12.539 5.445 3.164 1 98.31 283 VAL A CA 1
ATOM 2094 C C . VAL A 1 283 ? -12.781 3.949 2.967 1 98.31 283 VAL A C 1
ATOM 2096 O O . VAL A 1 283 ? -12.711 3.445 1.842 1 98.31 283 VAL A O 1
ATOM 2099 N N . PRO A 1 284 ? -13.148 3.121 4.035 1 98.62 284 PRO A N 1
ATOM 2100 C CA . PRO A 1 284 ? -13.312 1.684 3.811 1 98.62 284 PRO A CA 1
ATOM 2101 C C . PRO A 1 284 ? -14.461 1.365 2.857 1 98.62 284 PRO A C 1
ATOM 2103 O O . PRO A 1 284 ? -14.461 0.316 2.211 1 98.62 284 PRO A O 1
ATOM 2106 N N . GLU A 1 285 ? -15.383 2.277 2.725 1 98.56 285 GLU A N 1
ATOM 2107 C CA . GLU A 1 285 ? -16.547 2.066 1.869 1 98.56 285 GLU A CA 1
ATOM 2108 C C . GLU A 1 285 ? -16.156 2.111 0.393 1 98.56 285 GLU A C 1
ATOM 2110 O O . GLU A 1 285 ? -16.953 1.74 -0.473 1 98.56 285 GLU A O 1
ATOM 2115 N N . LEU A 1 286 ? -14.93 2.57 0.131 1 98.5 286 LEU A N 1
ATOM 2116 C CA . LEU A 1 286 ? -14.406 2.59 -1.232 1 98.5 286 LEU A CA 1
ATOM 2117 C C . LEU A 1 286 ? -14.461 1.2 -1.856 1 98.5 286 LEU A C 1
ATOM 2119 O O . LEU A 1 286 ? -14.703 1.063 -3.059 1 98.5 286 LEU A O 1
ATOM 2123 N N . VAL A 1 287 ? -14.289 0.132 -1.078 1 98.25 287 VAL A N 1
ATOM 2124 C CA . VAL A 1 287 ? -14.32 -1.249 -1.548 1 98.25 287 VAL A CA 1
ATOM 2125 C C . VAL A 1 287 ? -15.664 -1.54 -2.207 1 98.25 287 VAL A C 1
ATOM 2127 O O . VAL A 1 287 ? -15.711 -2.047 -3.33 1 98.25 287 VAL A O 1
ATOM 2130 N N . GLU A 1 288 ? -16.734 -1.179 -1.524 1 97.56 288 GLU A N 1
ATOM 2131 C CA . GLU A 1 288 ? -18.078 -1.434 -2.027 1 97.56 288 GLU A CA 1
ATOM 2132 C C . GLU A 1 288 ? -18.391 -0.547 -3.229 1 97.56 288 GLU A C 1
ATOM 2134 O O . GLU A 1 288 ? -19.062 -0.984 -4.172 1 97.56 288 GLU A O 1
ATOM 2139 N N . LEU A 1 289 ? -17.969 0.708 -3.148 1 97.56 289 LEU A N 1
ATOM 2140 C CA . LEU A 1 289 ? -18.219 1.638 -4.246 1 97.56 289 LEU A CA 1
ATOM 2141 C C . LEU A 1 289 ? -17.562 1.137 -5.535 1 97.56 289 LEU A C 1
ATOM 2143 O O . LEU A 1 289 ? -18.156 1.233 -6.609 1 97.56 289 LEU A O 1
ATOM 2147 N N . LEU A 1 290 ? -16.375 0.531 -5.426 1 97.5 290 LEU A N 1
ATOM 2148 C CA . LEU A 1 290 ? -15.664 0.044 -6.602 1 97.5 290 LEU A CA 1
ATOM 2149 C C . LEU A 1 290 ? -16.219 -1.296 -7.062 1 97.5 290 LEU A C 1
ATOM 2151 O O . LEU A 1 290 ? -16.141 -1.631 -8.25 1 97.5 290 LEU A O 1
ATOM 2155 N N . ALA A 1 291 ? -16.719 -2.088 -6.137 1 95.5 291 ALA A N 1
ATOM 2156 C CA . ALA A 1 291 ? -17.328 -3.365 -6.5 1 95.5 291 ALA A CA 1
ATOM 2157 C C . ALA A 1 291 ? -18.625 -3.154 -7.254 1 95.5 291 ALA A C 1
ATOM 2159 O O . ALA A 1 291 ? -19.016 -3.98 -8.086 1 95.5 291 ALA A O 1
ATOM 2160 N N . ALA A 1 292 ? -19.328 -2.068 -6.926 1 89 292 ALA A N 1
ATOM 2161 C CA . ALA A 1 292 ? -20.625 -1.762 -7.531 1 89 292 ALA A CA 1
ATOM 2162 C C . ALA A 1 292 ? -20.453 -1.116 -8.906 1 89 292 ALA A C 1
ATOM 2164 O O . ALA A 1 292 ? -21.359 -1.133 -9.727 1 89 292 ALA A O 1
ATOM 2165 N N . ASP A 1 293 ? -19.281 -0.373 -9.094 1 74.06 293 ASP A N 1
ATOM 2166 C CA . ASP A 1 293 ? -19.031 0.373 -10.32 1 74.06 293 ASP A CA 1
ATOM 2167 C C . ASP A 1 293 ? -18.859 -0.57 -11.508 1 74.06 293 ASP A C 1
ATOM 2169 O O . ASP A 1 293 ? -18.234 -1.629 -11.383 1 74.06 293 ASP A O 1
ATOM 2173 N N . GLU A 1 294 ? -19.922 -0.724 -12.367 1 58.28 294 GLU A N 1
ATOM 2174 C CA . GLU A 1 294 ? -19.719 -1.465 -13.609 1 58.28 294 GLU A CA 1
ATOM 2175 C C . GLU A 1 294 ? -18.562 -0.896 -14.422 1 58.28 294 GLU A C 1
ATOM 2177 O O . GLU A 1 294 ? -18.375 0.321 -14.469 1 58.28 294 GLU A O 1
ATOM 2182 N N . GLY A 1 295 ? -17.391 -1.396 -14.344 1 53.31 295 GLY A N 1
ATOM 2183 C CA . GLY A 1 295 ? -16.25 -0.931 -15.094 1 53.31 295 GLY A CA 1
ATOM 2184 C C . GLY A 1 295 ? -16.625 -0.172 -16.359 1 53.31 295 GLY A C 1
ATOM 2185 O O . GLY A 1 295 ? -17.531 -0.578 -17.078 1 53.31 295 GLY A O 1
ATOM 2186 N N . ASP A 1 296 ? -16.562 1.094 -16.406 1 46.41 296 ASP A N 1
ATOM 2187 C CA . ASP A 1 296 ? -16.844 1.876 -17.609 1 46.41 296 ASP A CA 1
ATOM 2188 C C . ASP A 1 296 ? -16.312 1.187 -18.859 1 46.41 296 ASP A C 1
ATOM 2190 O O . ASP A 1 296 ? -15.094 0.991 -18.984 1 46.41 296 ASP A O 1
ATOM 2194 N N . GLY A 1 297 ? -16.984 0.124 -19.516 1 38.88 297 GLY A N 1
ATOM 2195 C CA . GLY A 1 297 ? -16.672 -0.082 -20.922 1 38.88 297 GLY A CA 1
ATOM 2196 C C . GLY A 1 297 ? -16.328 1.203 -21.656 1 38.88 297 GLY A C 1
ATOM 2197 O O . GLY A 1 297 ? -16.672 2.293 -21.203 1 38.88 297 GLY A O 1
ATOM 2198 N N . ASN A 1 298 ? -15.344 1.216 -22.641 1 35.97 298 ASN A N 1
ATOM 2199 C CA . ASN A 1 298 ? -14.992 2.264 -23.594 1 35.97 298 ASN A CA 1
ATOM 2200 C C . ASN A 1 298 ? -16.234 2.979 -24.125 1 35.97 298 ASN A C 1
ATOM 2202 O O . ASN A 1 298 ? -17.266 2.346 -24.391 1 35.97 298 ASN A O 1
ATOM 2206 N N . GLY A 1 299 ? -16.422 4.391 -24 1 33.56 299 GLY A N 1
ATOM 2207 C CA . GLY A 1 299 ? -16.922 5.496 -24.797 1 33.56 299 GLY A CA 1
ATOM 2208 C C . GLY A 1 299 ? -16.844 5.238 -26.297 1 33.56 299 GLY A C 1
ATOM 2209 O O . GLY A 1 299 ? -15.742 5.129 -26.844 1 33.56 299 GLY A O 1
ATOM 2210 N N . ASN A 1 300 ? -17.953 4.691 -27.062 1 29.17 300 ASN A N 1
ATOM 2211 C CA . ASN A 1 300 ? -18.297 4.598 -28.469 1 29.17 300 ASN A CA 1
ATOM 2212 C C . ASN A 1 300 ? -18.016 5.906 -29.203 1 29.17 300 ASN A C 1
ATOM 2214 O O . ASN A 1 300 ? -17.984 6.973 -28.594 1 29.17 300 ASN A O 1
ATOM 2218 N N . GLU A 1 301 ? -18 5.898 -30.812 1 29.69 301 GLU A N 1
ATOM 2219 C CA . GLU A 1 301 ? -17.766 6.574 -32.094 1 29.69 301 GLU A CA 1
ATOM 2220 C C . GLU A 1 301 ? -18.609 7.848 -32.188 1 29.69 301 GLU A C 1
ATOM 2222 O O . GLU A 1 301 ? -19.484 8.094 -31.375 1 29.69 301 GLU A O 1
ATOM 2227 N N . SER A 1 302 ? -19.5 8.047 -33.531 1 30.06 302 SER A N 1
ATOM 2228 C CA . SER A 1 302 ? -19.766 8.883 -34.688 1 30.06 302 SER A CA 1
ATOM 2229 C C . SER A 1 302 ? -20.938 9.836 -34.438 1 30.06 302 SER A C 1
ATOM 2231 O O . SER A 1 302 ? -21.328 10.609 -35.312 1 30.06 302 SER A O 1
ATOM 2233 N N . ASP A 1 303 ? -21.797 9.688 -33.438 1 25.11 303 ASP A N 1
ATOM 2234 C CA . ASP A 1 303 ? -22.953 10.391 -34 1 25.11 303 ASP A CA 1
ATOM 2235 C C . ASP A 1 303 ? -22.75 11.898 -33.969 1 25.11 303 ASP A C 1
ATOM 2237 O O . ASP A 1 303 ? -23.406 12.609 -33.219 1 25.11 303 ASP A O 1
ATOM 2241 N N . ARG A 1 304 ? -21.516 12.305 -33.719 1 23.84 304 ARG A N 1
ATOM 2242 C CA . ARG A 1 304 ? -21.469 13.75 -33.906 1 23.84 304 ARG A CA 1
ATOM 2243 C C . ARG A 1 304 ? -21.594 14.117 -35.375 1 23.84 304 ARG A C 1
ATOM 2245 O O . ARG A 1 304 ? -20.609 14.086 -36.125 1 23.84 304 ARG A O 1
ATOM 2252 N N . LYS A 1 305 ? -22.656 13.594 -36.219 1 21.2 305 LYS A N 1
ATOM 2253 C CA . LYS A 1 305 ? -23.125 14.57 -37.188 1 21.2 305 LYS A CA 1
ATOM 2254 C C . LYS A 1 305 ? -24 15.633 -36.531 1 21.2 305 LYS A C 1
ATOM 2256 O O . LYS A 1 305 ? -24.891 15.305 -35.719 1 21.2 305 LYS A O 1
ATOM 2261 N N . MET B 1 1 ? 3.639 -44.281 7.254 1 44.31 1 MET B N 1
ATOM 2262 C CA . MET B 1 1 ? 4.668 -43.812 6.332 1 44.31 1 MET B CA 1
ATOM 2263 C C . MET B 1 1 ? 4.09 -42.781 5.355 1 44.31 1 MET B C 1
ATOM 2265 O O . MET B 1 1 ? 2.998 -42.969 4.824 1 44.31 1 MET B O 1
ATOM 2269 N N . ASP B 1 2 ? 4.574 -41.5 5.371 1 65.69 2 ASP B N 1
ATOM 2270 C CA . ASP B 1 2 ? 3.969 -40.438 4.586 1 65.69 2 ASP B CA 1
ATOM 2271 C C . ASP B 1 2 ? 3.93 -40.812 3.104 1 65.69 2 ASP B C 1
ATOM 2273 O O . ASP B 1 2 ? 4.82 -41.5 2.602 1 65.69 2 ASP B O 1
ATOM 2277 N N . LYS B 1 3 ? 2.77 -40.906 2.473 1 85.25 3 LYS B N 1
ATOM 2278 C CA . LYS B 1 3 ? 2.562 -41.281 1.069 1 85.25 3 LYS B CA 1
ATOM 2279 C C . LYS B 1 3 ? 3.645 -40.656 0.186 1 85.25 3 LYS B C 1
ATOM 2281 O O . LYS B 1 3 ? 3.996 -39.469 0.349 1 85.25 3 LYS B O 1
ATOM 2286 N N . ARG B 1 4 ? 4.371 -41.656 -0.545 1 94.69 4 ARG B N 1
ATOM 2287 C CA . ARG B 1 4 ? 5.383 -41.188 -1.496 1 94.69 4 ARG B CA 1
ATOM 2288 C C . ARG B 1 4 ? 4.84 -41.219 -2.92 1 94.69 4 ARG B C 1
ATOM 2290 O O . ARG B 1 4 ? 4.113 -42.125 -3.311 1 94.69 4 ARG B O 1
ATOM 2297 N N . PHE B 1 5 ? 5.176 -40.125 -3.664 1 97.38 5 PHE B N 1
ATOM 2298 C CA . PHE B 1 5 ? 4.719 -39.969 -5.039 1 97.38 5 PHE B CA 1
ATOM 2299 C C . PHE B 1 5 ? 5.898 -40 -6.008 1 97.38 5 PHE B C 1
ATOM 2301 O O . PHE B 1 5 ? 7.031 -39.688 -5.621 1 97.38 5 PHE B O 1
ATOM 2308 N N . HIS B 1 6 ? 5.621 -40.5 -7.148 1 98.38 6 HIS B N 1
ATOM 2309 C CA . HIS B 1 6 ? 6.504 -40.156 -8.258 1 98.38 6 HIS B CA 1
ATOM 2310 C C . HIS B 1 6 ? 6.086 -38.844 -8.898 1 98.38 6 HIS B C 1
ATOM 2312 O O . HIS B 1 6 ? 5.094 -38.781 -9.633 1 98.38 6 HIS B O 1
ATOM 2318 N N . VAL B 1 7 ? 6.852 -37.844 -8.656 1 98.88 7 VAL B N 1
ATOM 2319 C CA . VAL B 1 7 ? 6.508 -36.469 -9.086 1 98.88 7 VAL B CA 1
ATOM 2320 C C . VAL B 1 7 ? 7.305 -36.125 -10.336 1 98.88 7 VAL B C 1
ATOM 2322 O O . VAL B 1 7 ? 8.508 -36.375 -10.414 1 98.88 7 VAL B O 1
ATOM 2325 N N . GLY B 1 8 ? 6.637 -35.688 -11.352 1 98.88 8 GLY B N 1
ATOM 2326 C CA . GLY B 1 8 ? 7.258 -35 -12.477 1 98.88 8 GLY B CA 1
ATOM 2327 C C . GLY B 1 8 ? 7.305 -33.5 -12.297 1 98.88 8 GLY B C 1
ATOM 2328 O O . GLY B 1 8 ? 6.305 -32.875 -11.922 1 98.88 8 GLY B O 1
ATOM 2329 N N . LEU B 1 9 ? 8.469 -32.875 -12.539 1 98.94 9 LEU B N 1
ATOM 2330 C CA . LEU B 1 9 ? 8.617 -31.438 -12.375 1 98.94 9 LEU B CA 1
ATOM 2331 C C . LEU B 1 9 ? 9.062 -30.797 -13.68 1 98.94 9 LEU B C 1
ATOM 2333 O O . LEU B 1 9 ? 10.078 -31.188 -14.266 1 98.94 9 LEU B O 1
ATOM 2337 N N . ILE B 1 10 ? 8.281 -29.891 -14.141 1 98.88 10 ILE B N 1
ATOM 2338 C CA . ILE B 1 10 ? 8.625 -29.078 -15.312 1 98.88 10 ILE B CA 1
ATOM 2339 C C . ILE B 1 10 ? 8.875 -27.641 -14.883 1 98.88 10 ILE B C 1
ATOM 2341 O O . ILE B 1 10 ? 7.961 -26.953 -14.422 1 98.88 10 ILE B O 1
ATOM 2345 N N . GLY B 1 11 ? 10.039 -27.156 -15.102 1 98.69 11 GLY B N 1
ATOM 2346 C CA . GLY B 1 11 ? 10.5 -25.859 -14.609 1 98.69 11 GLY B CA 1
ATOM 2347 C C . GLY B 1 11 ? 11.406 -25.984 -13.398 1 98.69 11 GLY B C 1
ATOM 2348 O O . GLY B 1 11 ? 10.938 -25.906 -12.258 1 98.69 11 GLY B O 1
ATOM 2349 N N . VAL B 1 12 ? 12.688 -26.156 -13.656 1 98.56 12 VAL B N 1
ATOM 2350 C CA . VAL B 1 12 ? 13.68 -26.25 -12.594 1 98.56 12 VAL B CA 1
ATOM 2351 C C . VAL B 1 12 ? 14.516 -24.969 -12.562 1 98.56 12 VAL B C 1
ATOM 2353 O O . VAL B 1 12 ? 15.75 -25.016 -12.609 1 98.56 12 VAL B O 1
ATOM 2356 N N . GLY B 1 13 ? 13.727 -23.891 -12.617 1 97.31 13 GLY B N 1
ATOM 2357 C CA . GLY B 1 13 ? 14.367 -22.609 -12.391 1 97.31 13 GLY B CA 1
ATOM 2358 C C . GLY B 1 13 ? 14.664 -22.344 -10.922 1 97.31 13 GLY B C 1
ATOM 2359 O O . GLY B 1 13 ? 14.922 -23.281 -10.156 1 97.31 13 GLY B O 1
ATOM 2360 N N . LEU B 1 14 ? 14.648 -21.109 -10.516 1 94.62 14 LEU B N 1
ATOM 2361 C CA . LEU B 1 14 ? 14.977 -20.75 -9.148 1 94.62 14 LEU B CA 1
ATOM 2362 C C . LEU B 1 14 ? 13.992 -21.375 -8.164 1 94.62 14 LEU B C 1
ATOM 2364 O O . LEU B 1 14 ? 14.406 -22.016 -7.195 1 94.62 14 LEU B O 1
ATOM 2368 N N . MET B 1 15 ? 12.742 -21.234 -8.438 1 97.31 15 MET B N 1
ATOM 2369 C CA . MET B 1 15 ? 11.719 -21.766 -7.539 1 97.31 15 MET B CA 1
ATOM 2370 C C . MET B 1 15 ? 11.602 -23.281 -7.668 1 97.31 15 MET B C 1
ATOM 2372 O O . MET B 1 15 ? 11.594 -23.984 -6.664 1 97.31 15 MET B O 1
ATOM 2376 N N . GLY B 1 16 ? 11.57 -23.734 -8.93 1 98.56 16 GLY B N 1
ATOM 2377 C CA . GLY B 1 16 ? 11.398 -25.156 -9.18 1 98.56 16 GLY B CA 1
ATOM 2378 C C . GLY B 1 16 ? 12.531 -26 -8.633 1 98.56 16 GLY B C 1
ATOM 2379 O O . GLY B 1 16 ? 12.312 -27.141 -8.195 1 98.56 16 GLY B O 1
ATOM 2380 N N . HIS B 1 17 ? 13.75 -25.469 -8.695 1 98.69 17 HIS B N 1
ATOM 2381 C CA . HIS B 1 17 ? 14.898 -26.188 -8.148 1 98.69 17 HIS B CA 1
ATOM 2382 C C . HIS B 1 17 ? 14.742 -26.422 -6.652 1 98.69 17 HIS B C 1
ATOM 2384 O O . HIS B 1 17 ? 15.008 -27.516 -6.156 1 98.69 17 HIS B O 1
ATOM 2390 N N . GLY B 1 18 ? 14.297 -25.391 -5.945 1 98.62 18 GLY B N 1
ATOM 2391 C CA . GLY B 1 18 ? 14.039 -25.531 -4.52 1 98.62 18 GLY B CA 1
ATOM 2392 C C . GLY B 1 18 ? 12.945 -26.531 -4.207 1 98.62 18 GLY B C 1
ATOM 2393 O O . GLY B 1 18 ? 13.086 -27.328 -3.283 1 98.62 18 GLY B O 1
ATOM 2394 N N . ILE B 1 19 ? 11.906 -26.484 -4.984 1 98.75 19 ILE B N 1
ATOM 2395 C CA . ILE B 1 19 ? 10.812 -27.438 -4.82 1 98.75 19 ILE B CA 1
ATOM 2396 C C . ILE B 1 19 ? 11.328 -28.859 -5.016 1 98.75 19 ILE B C 1
ATOM 2398 O O . ILE B 1 19 ? 11 -29.766 -4.242 1 98.75 19 ILE B O 1
ATOM 2402 N N . ALA B 1 20 ? 12.164 -29.062 -6.043 1 98.81 20 ALA B N 1
ATOM 2403 C CA . ALA B 1 20 ? 12.758 -30.359 -6.324 1 98.81 20 ALA B CA 1
ATOM 2404 C C . ALA B 1 20 ? 13.547 -30.875 -5.125 1 98.81 20 ALA B C 1
ATOM 2406 O O . ALA B 1 20 ? 13.406 -32.031 -4.73 1 98.81 20 ALA B O 1
ATOM 2407 N N . GLN B 1 21 ? 14.344 -29.984 -4.555 1 98.69 21 GLN B N 1
ATOM 2408 C CA . GLN B 1 21 ? 15.141 -30.359 -3.387 1 98.69 21 GLN B CA 1
ATOM 2409 C C . GLN B 1 21 ? 14.242 -30.797 -2.23 1 98.69 21 GLN B C 1
ATOM 2411 O O . GLN B 1 21 ? 14.516 -31.812 -1.573 1 98.69 21 GLN B O 1
ATOM 2416 N N . SER B 1 22 ? 13.227 -30.062 -1.972 1 98.69 22 SER B N 1
ATOM 2417 C CA . SER B 1 22 ? 12.297 -30.359 -0.881 1 98.69 22 SER B CA 1
ATOM 2418 C C . SER B 1 22 ? 11.586 -31.688 -1.107 1 98.69 22 SER B C 1
ATOM 2420 O O . SER B 1 22 ? 11.414 -32.469 -0.173 1 98.69 22 SER B O 1
ATOM 2422 N N . LEU B 1 23 ? 11.172 -31.906 -2.365 1 98.56 23 LEU B N 1
ATOM 2423 C CA . LEU B 1 23 ? 10.492 -33.156 -2.699 1 98.56 23 LEU B CA 1
ATOM 2424 C C . LEU B 1 23 ? 11.398 -34.344 -2.469 1 98.56 23 LEU B C 1
ATOM 2426 O O . LEU B 1 23 ? 10.969 -35.375 -1.896 1 98.56 23 LEU B O 1
ATOM 2430 N N . LEU B 1 24 ? 12.648 -34.25 -2.912 1 98.5 24 LEU B N 1
ATOM 2431 C CA . LEU B 1 24 ? 13.617 -35.312 -2.744 1 98.5 24 LEU B CA 1
ATOM 2432 C C . LEU B 1 24 ? 13.906 -35.562 -1.267 1 98.5 24 LEU B C 1
ATOM 2434 O O . LEU B 1 24 ? 13.969 -36.719 -0.826 1 98.5 24 LEU B O 1
ATOM 2438 N N . ARG B 1 25 ? 14.031 -34.5 -0.52 1 97.81 25 ARG B N 1
ATOM 2439 C CA . ARG B 1 25 ? 14.281 -34.594 0.914 1 97.81 25 ARG B CA 1
ATOM 2440 C C . ARG B 1 25 ? 13.125 -35.312 1.617 1 97.81 25 ARG B C 1
ATOM 2442 O O . ARG B 1 25 ? 13.336 -36.031 2.592 1 97.81 25 ARG B O 1
ATOM 2449 N N . ALA B 1 26 ? 11.938 -35.125 1.116 1 97.69 26 ALA B N 1
ATOM 2450 C CA . ALA B 1 26 ? 10.742 -35.719 1.71 1 97.69 26 ALA B CA 1
ATOM 2451 C C . ALA B 1 26 ? 10.594 -37.156 1.297 1 97.69 26 ALA B C 1
ATOM 2453 O O . ALA B 1 26 ? 9.703 -37.875 1.78 1 97.69 26 ALA B O 1
ATOM 2454 N N . GLY B 1 27 ? 11.391 -37.625 0.334 1 97.56 27 GLY B N 1
ATOM 2455 C CA . GLY B 1 27 ? 11.43 -39.031 -0.009 1 97.56 27 GLY B CA 1
ATOM 2456 C C . GLY B 1 27 ? 10.648 -39.375 -1.267 1 97.56 27 GLY B C 1
ATOM 2457 O O . GLY B 1 27 ? 10.492 -40.531 -1.613 1 97.56 27 GLY B O 1
ATOM 2458 N N . HIS B 1 28 ? 10.164 -38.375 -2.004 1 98.44 28 HIS B N 1
ATOM 2459 C CA . HIS B 1 28 ? 9.461 -38.594 -3.26 1 98.44 28 HIS B CA 1
ATOM 2460 C C . HIS B 1 28 ? 10.438 -38.969 -4.379 1 98.44 28 HIS B C 1
ATOM 2462 O O . HIS B 1 28 ? 11.609 -38.562 -4.332 1 98.44 28 HIS B O 1
ATOM 2468 N N . ARG B 1 29 ? 9.938 -39.75 -5.305 1 98.56 29 ARG B N 1
ATOM 2469 C CA . ARG B 1 29 ? 10.672 -39.906 -6.555 1 98.56 29 ARG B CA 1
ATOM 2470 C C . ARG B 1 29 ? 10.461 -38.719 -7.48 1 98.56 29 ARG B C 1
ATOM 2472 O O . ARG B 1 29 ? 9.352 -38.188 -7.555 1 98.56 29 ARG B O 1
ATOM 2479 N N . LEU B 1 30 ? 11.547 -38.312 -8.164 1 98.81 30 LEU B N 1
ATOM 2480 C CA . LEU B 1 30 ? 11.438 -37.094 -8.953 1 98.81 30 LEU B CA 1
ATOM 2481 C C . LEU B 1 30 ? 11.977 -37.312 -10.359 1 98.81 30 LEU B C 1
ATOM 2483 O O . LEU B 1 30 ? 13.086 -37.844 -10.531 1 98.81 30 LEU B O 1
ATOM 2487 N N . SER B 1 31 ? 11.234 -37.062 -11.359 1 98.88 31 SER B N 1
ATOM 2488 C CA . SER B 1 31 ? 11.648 -36.875 -12.742 1 98.88 31 SER B CA 1
ATOM 2489 C C . SER B 1 31 ? 11.414 -35.469 -13.211 1 98.88 31 SER B C 1
ATOM 2491 O O . SER B 1 31 ? 10.359 -34.875 -12.938 1 98.88 31 SER B O 1
ATOM 2493 N N . PHE B 1 32 ? 12.406 -34.812 -13.812 1 98.88 32 PHE B N 1
ATOM 2494 C CA . PHE B 1 32 ? 12.234 -33.438 -14.211 1 98.88 32 PHE B CA 1
ATOM 2495 C C . PHE B 1 32 ? 12.602 -33.219 -15.68 1 98.88 32 PHE B C 1
ATOM 2497 O O . PHE B 1 32 ? 13.352 -34.031 -16.25 1 98.88 32 PHE B O 1
ATOM 2504 N N . LEU B 1 33 ? 12.055 -32.219 -16.281 1 98.88 33 LEU B N 1
ATOM 2505 C CA . LEU B 1 33 ? 12.359 -31.875 -17.672 1 98.88 33 LEU B CA 1
ATOM 2506 C C . LEU B 1 33 ? 13.734 -31.234 -17.781 1 98.88 33 LEU B C 1
ATOM 2508 O O . LEU B 1 33 ? 14 -30.219 -17.125 1 98.88 33 LEU B O 1
ATOM 2512 N N . ASP B 1 34 ? 14.555 -31.812 -18.578 1 98.12 34 ASP B N 1
ATOM 2513 C CA . ASP B 1 34 ? 15.812 -31.156 -18.938 1 98.12 34 ASP B CA 1
ATOM 2514 C C . ASP B 1 34 ? 15.578 -30 -19.891 1 98.12 34 ASP B C 1
ATOM 2516 O O . ASP B 1 34 ? 15.055 -30.188 -20.984 1 98.12 34 ASP B O 1
ATOM 2520 N N . HIS B 1 35 ? 15.859 -28.859 -19.469 1 97.44 35 HIS B N 1
ATOM 2521 C CA . HIS B 1 35 ? 15.633 -27.625 -20.203 1 97.44 35 HIS B CA 1
ATOM 2522 C C . HIS B 1 35 ? 16.781 -26.641 -20 1 97.44 35 HIS B C 1
ATOM 2524 O O . HIS B 1 35 ? 17.328 -26.531 -18.906 1 97.44 35 HIS B O 1
ATOM 2530 N N . PRO B 1 36 ? 17.141 -25.859 -21.062 1 96 36 PRO B N 1
ATOM 2531 C CA . PRO B 1 36 ? 18.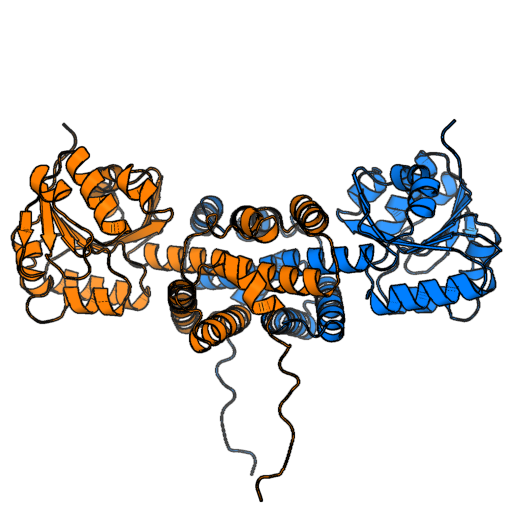266 -24.922 -20.953 1 96 36 PRO B CA 1
ATOM 2532 C C . PRO B 1 36 ? 18.047 -23.859 -19.875 1 96 36 PRO B C 1
ATOM 2534 O O . PRO B 1 36 ? 19 -23.297 -19.359 1 96 36 PRO B O 1
ATOM 2537 N N . GLY B 1 37 ? 16.844 -23.609 -19.562 1 95.62 37 GLY B N 1
ATOM 2538 C CA . GLY B 1 37 ? 16.531 -22.594 -18.562 1 95.62 37 GLY B CA 1
ATOM 2539 C C . GLY B 1 37 ? 16.656 -23.109 -17.141 1 95.62 37 GLY B C 1
ATOM 2540 O O . GLY B 1 37 ? 16.516 -22.344 -16.188 1 95.62 37 GLY B O 1
ATOM 2541 N N . ASN B 1 38 ? 17 -24.375 -16.938 1 97.94 38 ASN B N 1
ATOM 2542 C CA . ASN B 1 38 ? 17.125 -24.953 -15.602 1 97.94 38 ASN B CA 1
ATOM 2543 C C . ASN B 1 38 ? 18.344 -24.375 -14.867 1 97.94 38 ASN B C 1
ATOM 2545 O O . ASN B 1 38 ? 19.328 -24.016 -15.484 1 97.94 38 ASN B O 1
ATOM 2549 N N . GLN B 1 39 ? 18.188 -24.359 -13.555 1 97.62 39 GLN B N 1
ATOM 2550 C CA . GLN B 1 39 ? 19.359 -24.25 -12.703 1 97.62 39 GLN B CA 1
ATOM 2551 C C . GLN B 1 39 ? 20.234 -25.5 -12.836 1 97.62 39 GLN B C 1
ATOM 2553 O O . GLN B 1 39 ? 19.812 -26.516 -13.367 1 97.62 39 GLN B O 1
ATOM 2558 N N . PRO B 1 40 ? 21.531 -25.391 -12.391 1 97.5 40 PRO B N 1
ATOM 2559 C CA . PRO B 1 40 ? 22.328 -26.609 -12.367 1 97.5 40 PRO B CA 1
ATOM 2560 C C . PRO B 1 40 ? 21.656 -27.734 -11.57 1 97.5 40 PRO B C 1
ATOM 2562 O O . PRO B 1 40 ? 21.203 -27.516 -10.445 1 97.5 40 PRO B O 1
ATOM 2565 N N . CYS B 1 41 ? 21.625 -28.906 -12.148 1 98.19 41 CYS B N 1
ATOM 2566 C CA . CYS B 1 41 ? 20.781 -29.969 -11.586 1 98.19 41 CYS B CA 1
ATOM 2567 C C . CYS B 1 41 ? 21.641 -31.109 -11.055 1 98.19 41 CYS B C 1
ATOM 2569 O O . CYS B 1 41 ? 21.125 -32.188 -10.758 1 98.19 41 CYS B O 1
ATOM 2571 N N . ALA B 1 42 ? 22.984 -30.969 -10.938 1 98.12 42 ALA B N 1
ATOM 2572 C CA . ALA B 1 42 ? 23.859 -32.031 -10.477 1 98.12 42 ALA B CA 1
ATOM 2573 C C . ALA B 1 42 ? 23.453 -32.531 -9.094 1 98.12 42 ALA B C 1
ATOM 2575 O O . ALA B 1 42 ? 23.5 -33.75 -8.828 1 98.12 42 ALA B O 1
ATOM 2576 N N . ASP B 1 43 ? 23.109 -31.656 -8.266 1 98.31 43 ASP B N 1
ATOM 2577 C CA . ASP B 1 43 ? 22.703 -32.031 -6.914 1 98.31 43 ASP B CA 1
ATOM 2578 C C . ASP B 1 43 ? 21.422 -32.875 -6.93 1 98.31 43 ASP B C 1
ATOM 2580 O O . ASP B 1 43 ? 21.297 -33.812 -6.16 1 98.31 43 ASP B O 1
ATOM 2584 N N . LEU B 1 44 ? 20.484 -32.531 -7.848 1 98.69 44 LEU B N 1
ATOM 2585 C CA . LEU B 1 44 ? 19.234 -33.281 -7.961 1 98.69 44 LEU B CA 1
ATOM 2586 C C . LEU B 1 44 ? 19.5 -34.719 -8.484 1 98.69 44 LEU B C 1
ATOM 2588 O O . LEU B 1 44 ? 18.953 -35.688 -7.961 1 98.69 44 LEU B O 1
ATOM 2592 N N . LEU B 1 45 ? 20.375 -34.812 -9.453 1 98.56 45 LEU B N 1
ATOM 2593 C CA . LEU B 1 45 ? 20.734 -36.094 -10.039 1 98.56 45 LEU B CA 1
ATOM 2594 C C . LEU B 1 45 ? 21.422 -36.969 -9.016 1 98.56 45 LEU B C 1
ATOM 2596 O O . LEU B 1 45 ? 21.141 -38.156 -8.922 1 98.56 45 LEU B O 1
ATOM 2600 N N . GLN B 1 46 ? 22.297 -36.344 -8.258 1 98.38 46 GLN B N 1
ATOM 2601 C CA . GLN B 1 46 ? 23.016 -37.094 -7.227 1 98.38 46 GLN B CA 1
ATOM 2602 C C . GLN B 1 46 ? 22.078 -37.562 -6.129 1 98.38 46 GLN B C 1
ATOM 2604 O O . GLN B 1 46 ? 22.344 -38.594 -5.484 1 98.38 46 GLN B O 1
ATOM 2609 N N . SER B 1 47 ? 20.969 -36.906 -5.965 1 98.19 47 SER B N 1
ATOM 2610 C CA . SER B 1 47 ? 19.984 -37.25 -4.938 1 98.19 47 SER B CA 1
ATOM 2611 C C . SER B 1 47 ? 18.969 -38.25 -5.461 1 98.19 47 SER B C 1
ATOM 2613 O O . SER B 1 47 ? 18 -38.594 -4.766 1 98.19 47 SER B O 1
ATOM 2615 N N . GLY B 1 48 ? 19.125 -38.656 -6.762 1 98.19 48 GLY B N 1
ATOM 2616 C CA . GLY B 1 48 ? 18.312 -39.75 -7.27 1 98.19 48 GLY B CA 1
ATOM 2617 C C . GLY B 1 48 ? 17.281 -39.281 -8.281 1 98.19 48 GLY B C 1
ATOM 2618 O O . GLY B 1 48 ? 16.531 -40.094 -8.82 1 98.19 48 GLY B O 1
ATOM 2619 N N . ALA B 1 49 ? 17.141 -38 -8.562 1 98.69 49 ALA B N 1
ATOM 2620 C CA . ALA B 1 49 ? 16.203 -37.531 -9.57 1 98.69 49 ALA B CA 1
ATOM 2621 C C . ALA B 1 49 ? 16.609 -37.969 -10.969 1 98.69 49 ALA B C 1
ATOM 2623 O O . ALA B 1 49 ? 17.781 -38.281 -11.211 1 98.69 49 ALA B O 1
ATOM 2624 N N . GLU B 1 50 ? 15.68 -38.062 -11.82 1 98.75 50 GLU B N 1
ATOM 2625 C CA . GLU B 1 50 ? 15.93 -38.438 -13.203 1 98.75 50 GLU B CA 1
ATOM 2626 C C . GLU B 1 50 ? 15.523 -37.344 -14.18 1 98.75 50 GLU B C 1
ATOM 2628 O O . GLU B 1 50 ? 14.5 -36.688 -13.992 1 98.75 50 GLU B O 1
ATOM 2633 N N . SER B 1 51 ? 16.328 -37.188 -15.172 1 98.56 51 SER B N 1
ATOM 2634 C CA . SER B 1 51 ? 16.031 -36.188 -16.188 1 98.56 51 SER B CA 1
ATOM 2635 C C . SER B 1 51 ? 15.273 -36.781 -17.359 1 98.56 51 SER B C 1
ATOM 2637 O O . SER B 1 51 ? 15.539 -37.906 -17.766 1 98.56 51 SER B O 1
ATOM 2639 N N . CYS B 1 52 ? 14.312 -36.031 -17.859 1 98.75 52 CYS B N 1
ATOM 2640 C CA . CYS B 1 52 ? 13.539 -36.406 -19.047 1 98.75 52 CYS B CA 1
ATOM 2641 C C . CYS B 1 52 ? 13.781 -35.406 -20.172 1 98.75 52 CYS B C 1
ATOM 2643 O O . CYS B 1 52 ? 14.008 -34.219 -19.938 1 98.75 52 CYS B O 1
ATOM 2645 N N . ALA B 1 53 ? 13.586 -35.844 -21.406 1 98.06 53 ALA B N 1
ATOM 2646 C CA . ALA B 1 53 ? 13.945 -35.062 -22.578 1 98.06 53 ALA B CA 1
ATOM 2647 C C . ALA B 1 53 ? 12.758 -34.219 -23.047 1 98.06 53 ALA B C 1
ATOM 2649 O O . ALA B 1 53 ? 12.93 -33.281 -23.828 1 98.06 53 ALA B O 1
ATOM 2650 N N . SER B 1 54 ? 11.531 -34.594 -22.578 1 98.44 54 SER B N 1
ATOM 2651 C CA . SER B 1 54 ? 10.336 -33.875 -22.984 1 98.44 54 SER B CA 1
ATOM 2652 C C . SER B 1 54 ? 9.297 -33.844 -21.859 1 98.44 54 SER B C 1
ATOM 2654 O O . SER B 1 54 ? 9.344 -34.656 -20.953 1 98.44 54 SER B O 1
ATOM 2656 N N . ALA B 1 55 ? 8.398 -32.906 -22 1 98.81 55 ALA B N 1
ATOM 2657 C CA . ALA B 1 55 ? 7.285 -32.812 -21.047 1 98.81 55 ALA B CA 1
ATOM 2658 C C . ALA B 1 55 ? 6.414 -34.062 -21.141 1 98.81 55 ALA B C 1
ATOM 2660 O O . ALA B 1 55 ? 5.891 -34.531 -20.125 1 98.81 55 ALA B O 1
ATOM 2661 N N . ARG B 1 56 ? 6.266 -34.594 -22.328 1 98.75 56 ARG B N 1
ATOM 2662 C CA . ARG B 1 56 ? 5.531 -35.844 -22.531 1 98.75 56 ARG B CA 1
ATOM 2663 C C . ARG B 1 56 ? 6.145 -36.969 -21.703 1 98.75 56 ARG B C 1
ATOM 2665 O O . ARG B 1 56 ? 5.43 -37.688 -21.016 1 98.75 56 ARG B O 1
ATOM 2672 N N . GLU B 1 57 ? 7.465 -37.094 -21.766 1 98.81 57 GLU B N 1
ATOM 2673 C CA . GLU B 1 57 ? 8.164 -38.156 -21.047 1 98.81 57 GLU B CA 1
ATOM 2674 C C . GLU B 1 57 ? 7.98 -38 -19.531 1 98.81 57 GLU B C 1
ATOM 2676 O O . GLU B 1 57 ? 7.828 -38.969 -18.812 1 98.81 57 GLU B O 1
ATOM 2681 N N . VAL B 1 58 ? 7.98 -36.75 -19.047 1 98.88 58 VAL B N 1
ATOM 2682 C CA . VAL B 1 58 ? 7.75 -36.469 -17.641 1 98.88 58 VAL B CA 1
ATOM 2683 C C . VAL B 1 58 ? 6.379 -37 -17.219 1 98.88 58 VAL B C 1
ATOM 2685 O O . VAL B 1 58 ? 6.25 -37.688 -16.203 1 98.88 58 VAL B O 1
ATOM 2688 N N . ALA B 1 59 ? 5.395 -36.688 -18.031 1 98.69 59 ALA B N 1
ATOM 2689 C CA . ALA B 1 59 ? 4.027 -37.125 -17.734 1 98.69 59 ALA B CA 1
ATOM 2690 C C . ALA B 1 59 ? 3.906 -38.625 -17.766 1 98.69 59 ALA B C 1
ATOM 2692 O O . ALA B 1 59 ? 3.188 -39.219 -16.953 1 98.69 59 ALA B O 1
ATOM 2693 N N . GLU B 1 60 ? 4.633 -39.281 -18.641 1 98.5 60 GLU B N 1
ATOM 2694 C CA . GLU B 1 60 ? 4.523 -40.75 -18.844 1 98.5 60 GLU B CA 1
ATOM 2695 C C . GLU B 1 60 ? 5.023 -41.5 -17.609 1 98.5 60 GLU B C 1
ATOM 2697 O O . GLU B 1 60 ? 4.547 -42.594 -17.328 1 98.5 60 GLU B O 1
ATOM 2702 N N . VAL B 1 61 ? 5.895 -40.906 -16.859 1 98.12 61 VAL B N 1
ATOM 2703 C CA . VAL B 1 61 ? 6.527 -41.688 -15.805 1 98.12 61 VAL B CA 1
ATOM 2704 C C . VAL B 1 61 ? 5.988 -41.25 -14.445 1 98.12 61 VAL B C 1
ATOM 2706 O O . VAL B 1 61 ? 6.082 -42 -13.469 1 98.12 61 VAL B O 1
ATOM 2709 N N . ALA B 1 62 ? 5.41 -40.062 -14.32 1 98.19 62 ALA B N 1
ATOM 2710 C CA . ALA B 1 62 ? 5.051 -39.469 -13.031 1 98.19 62 ALA B CA 1
ATOM 2711 C C . ALA B 1 62 ? 3.609 -39.812 -12.664 1 98.19 62 ALA B C 1
ATOM 2713 O O . ALA B 1 62 ? 2.801 -40.156 -13.531 1 98.19 62 ALA B O 1
ATOM 2714 N N . GLU B 1 63 ? 3.297 -39.75 -11.391 1 97.88 63 GLU B N 1
ATOM 2715 C CA . GLU B 1 63 ? 1.93 -39.812 -10.875 1 97.88 63 GLU B CA 1
ATOM 2716 C C . GLU B 1 63 ? 1.303 -38.406 -10.82 1 97.88 63 GLU B C 1
ATOM 2718 O O . GLU B 1 63 ? 0.096 -38.25 -11.016 1 97.88 63 GLU B O 1
ATOM 2723 N N . VAL B 1 64 ? 2.09 -37.469 -10.477 1 98.69 64 VAL B N 1
ATOM 2724 C CA . VAL B 1 64 ? 1.715 -36.062 -10.383 1 98.69 64 VAL B CA 1
ATOM 2725 C C . VAL B 1 64 ? 2.725 -35.219 -11.148 1 98.69 64 VAL B C 1
ATOM 2727 O O . VAL B 1 64 ? 3.936 -35.375 -10.992 1 98.69 64 VAL B O 1
ATOM 2730 N N . VAL B 1 65 ? 2.248 -34.344 -11.992 1 98.94 65 VAL B N 1
ATOM 2731 C CA . VAL B 1 65 ? 3.113 -33.438 -12.711 1 98.94 65 VAL B CA 1
ATOM 2732 C C . VAL B 1 65 ? 2.965 -32.031 -12.133 1 98.94 65 VAL B C 1
ATOM 2734 O O . VAL B 1 65 ? 1.861 -31.484 -12.086 1 98.94 65 VAL B O 1
ATOM 2737 N N . ILE B 1 66 ? 4.082 -31.422 -11.688 1 98.94 66 ILE B N 1
ATOM 2738 C CA . ILE B 1 66 ? 4.109 -30.062 -11.18 1 98.94 66 ILE B CA 1
ATOM 2739 C C . ILE B 1 66 ? 4.727 -29.125 -12.219 1 98.94 66 ILE B C 1
ATOM 2741 O O . ILE B 1 66 ? 5.812 -29.406 -12.734 1 98.94 66 ILE B O 1
ATOM 2745 N N . LEU B 1 67 ? 3.98 -28.141 -12.578 1 98.94 67 LEU B N 1
ATOM 2746 C CA . LEU B 1 67 ? 4.477 -27.078 -13.453 1 98.94 67 LEU B CA 1
ATOM 2747 C C . LEU B 1 67 ? 4.938 -25.875 -12.641 1 98.94 67 LEU B C 1
ATOM 2749 O O . LEU B 1 67 ? 4.195 -25.375 -11.789 1 98.94 67 LEU B O 1
ATOM 2753 N N . CYS B 1 68 ? 6.125 -25.422 -12.797 1 98.69 68 CYS B N 1
ATOM 2754 C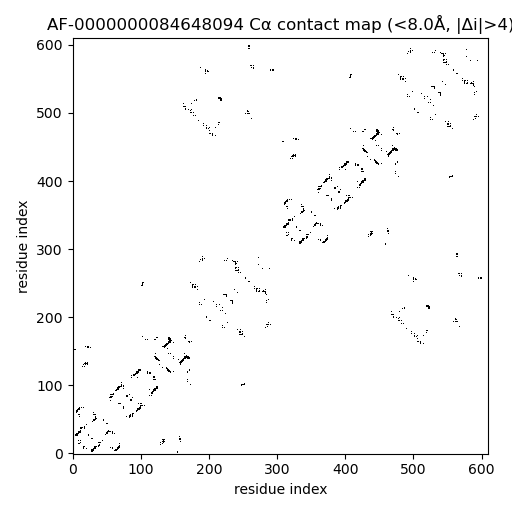 CA . CYS B 1 68 ? 6.707 -24.234 -12.18 1 98.69 68 CYS B CA 1
ATOM 2755 C C . CYS B 1 68 ? 7.496 -23.422 -13.203 1 98.69 68 CYS B C 1
ATOM 2757 O O . CYS B 1 68 ? 8.727 -23.391 -13.156 1 98.69 68 CYS B O 1
ATOM 2759 N N . VAL B 1 69 ? 6.73 -22.797 -14.125 1 98.31 69 VAL B N 1
ATOM 2760 C CA . VAL B 1 69 ? 7.332 -22.031 -15.219 1 98.31 69 VAL B CA 1
ATOM 2761 C C . VAL B 1 69 ? 6.957 -20.562 -15.102 1 98.31 69 VAL B C 1
ATOM 2763 O O . VAL B 1 69 ? 6.289 -20.156 -14.141 1 98.31 69 VAL B O 1
ATOM 2766 N N . THR B 1 70 ? 7.402 -19.703 -15.922 1 95.94 70 THR B N 1
ATOM 2767 C CA . THR B 1 70 ? 7.402 -18.266 -15.773 1 95.94 70 THR B CA 1
ATOM 2768 C C . THR B 1 70 ? 5.973 -17.719 -15.75 1 95.94 70 THR B C 1
ATOM 2770 O O . THR B 1 70 ? 5.668 -16.797 -14.992 1 95.94 70 THR B O 1
ATOM 2773 N N . GLY B 1 71 ? 5.125 -18.297 -16.672 1 97.75 71 GLY B N 1
ATOM 2774 C CA . GLY B 1 71 ? 3.787 -17.734 -16.766 1 97.75 71 GLY B CA 1
ATOM 2775 C C . GLY B 1 71 ? 2.891 -18.469 -17.734 1 97.75 71 GLY B C 1
ATOM 2776 O O . GLY B 1 71 ? 3.229 -19.562 -18.203 1 97.75 71 GLY B O 1
ATOM 2777 N N . THR B 1 72 ? 1.778 -17.828 -18.047 1 98.44 72 THR B N 1
ATOM 2778 C CA . THR B 1 72 ? 0.683 -18.438 -18.781 1 98.44 72 THR B CA 1
ATOM 2779 C C . THR B 1 72 ? 1.171 -18.969 -20.141 1 98.44 72 THR B C 1
ATOM 2781 O O . THR B 1 72 ? 0.911 -20.125 -20.484 1 98.44 72 THR B O 1
ATOM 2784 N N . PRO B 1 73 ? 1.958 -18.219 -20.906 1 98.12 73 PRO B N 1
ATOM 2785 C CA . PRO B 1 73 ? 2.383 -18.75 -22.203 1 98.12 73 PRO B CA 1
ATOM 2786 C C . PRO B 1 73 ? 3.234 -20.016 -22.062 1 98.12 73 PRO B C 1
ATOM 2788 O O . PRO B 1 73 ? 3.094 -20.953 -22.875 1 98.12 73 PRO B O 1
ATOM 2791 N N . GLN B 1 74 ? 4.086 -20.062 -21.141 1 98.19 74 GLN B N 1
ATOM 2792 C CA . GLN B 1 74 ? 4.945 -21.219 -20.922 1 98.19 74 GLN B CA 1
ATOM 2793 C C . GLN B 1 74 ? 4.145 -22.406 -20.406 1 98.19 74 GLN B C 1
ATOM 2795 O O . GLN B 1 74 ? 4.422 -23.547 -20.766 1 98.19 74 GLN B O 1
ATOM 2800 N N . VAL B 1 75 ? 3.166 -22.172 -19.547 1 98.69 75 VAL B N 1
ATOM 2801 C CA . VAL B 1 75 ? 2.293 -23.234 -19.047 1 98.69 75 VAL B CA 1
ATOM 2802 C C . VAL B 1 75 ? 1.546 -23.875 -20.203 1 98.69 75 VAL B C 1
ATOM 2804 O O . VAL B 1 75 ? 1.527 -25.094 -20.344 1 98.69 75 VAL B O 1
ATOM 2807 N N . GLU B 1 76 ? 0.978 -23.016 -21.016 1 98.62 76 GLU B N 1
ATOM 2808 C CA . GLU B 1 76 ? 0.234 -23.531 -22.172 1 98.62 76 GLU B CA 1
ATOM 2809 C C . GLU B 1 76 ? 1.147 -24.281 -23.125 1 98.62 76 GLU B C 1
ATOM 2811 O O . GLU B 1 76 ? 0.774 -25.344 -23.641 1 98.62 76 GLU B O 1
ATOM 2816 N N . ALA B 1 77 ? 2.322 -23.781 -23.328 1 98.12 77 ALA B N 1
ATOM 2817 C CA . ALA B 1 77 ? 3.273 -24.422 -24.234 1 98.12 77 ALA B CA 1
ATOM 2818 C C . ALA B 1 77 ? 3.643 -25.812 -23.75 1 98.12 77 ALA B C 1
ATOM 2820 O O . ALA B 1 77 ? 3.605 -26.781 -24.516 1 98.12 77 ALA B O 1
ATOM 2821 N N . VAL B 1 78 ? 3.941 -25.984 -22.484 1 98.25 78 VAL B N 1
ATOM 2822 C CA . VAL B 1 78 ? 4.414 -27.25 -21.938 1 98.25 78 VAL B CA 1
ATOM 2823 C C . VAL B 1 78 ? 3.271 -28.266 -21.922 1 98.25 78 VAL B C 1
ATOM 2825 O O . VAL B 1 78 ? 3.502 -29.469 -21.969 1 98.25 78 VAL B O 1
ATOM 2828 N N . LEU B 1 79 ? 2.066 -27.781 -21.891 1 98.56 79 LEU B N 1
ATOM 2829 C CA . LEU B 1 79 ? 0.91 -28.672 -21.828 1 98.56 79 LEU B CA 1
ATOM 2830 C C . LEU B 1 79 ? 0.48 -29.078 -23.234 1 98.56 79 LEU B C 1
ATOM 2832 O O . LEU B 1 79 ? 0.25 -30.266 -23.484 1 98.56 79 LEU B O 1
ATOM 2836 N N . PHE B 1 80 ? 0.44 -28.109 -24.219 1 97.94 80 PHE B N 1
ATOM 2837 C CA . PHE B 1 80 ? -0.356 -28.312 -25.422 1 97.94 80 PHE B CA 1
ATOM 2838 C C . PHE B 1 80 ? 0.542 -28.547 -26.641 1 97.94 80 PHE B C 1
ATOM 2840 O O . PHE B 1 80 ? 0.096 -29.078 -27.656 1 97.94 80 PHE B O 1
ATOM 2847 N N . GLU B 1 81 ? 1.729 -28.078 -26.594 1 97.56 81 GLU B N 1
ATOM 2848 C CA . GLU B 1 81 ? 2.582 -28.203 -27.766 1 97.56 81 GLU B CA 1
ATOM 2849 C C . GLU B 1 81 ? 3.016 -29.641 -28 1 97.56 81 GLU B C 1
ATOM 2851 O O . GLU B 1 81 ? 2.699 -30.516 -27.188 1 97.56 81 GLU B O 1
ATOM 2856 N N . GLU B 1 82 ? 3.748 -29.844 -29.141 1 97.25 82 GLU B N 1
ATOM 2857 C CA . GLU B 1 82 ? 4.281 -31.172 -29.438 1 97.25 82 GLU B CA 1
ATOM 2858 C C . GLU B 1 82 ? 5.168 -31.688 -28.312 1 97.25 82 GLU B C 1
ATOM 2860 O O . GLU B 1 82 ? 5.984 -30.938 -27.766 1 97.25 82 GLU B O 1
ATOM 2865 N N . GLN B 1 83 ? 4.906 -32.938 -27.906 1 97.69 83 GLN B N 1
ATOM 2866 C CA . GLN B 1 83 ? 5.641 -33.594 -26.828 1 97.69 83 GLN B CA 1
ATOM 2867 C C . GLN B 1 83 ? 5.316 -32.938 -25.484 1 97.69 83 GLN B C 1
ATOM 2869 O O . GLN B 1 83 ? 6.145 -32.969 -24.562 1 97.69 83 GLN B O 1
ATOM 2874 N N . GLY B 1 84 ? 4.109 -32.312 -25.422 1 98.5 84 GLY B N 1
ATOM 2875 C CA . GLY B 1 84 ? 3.654 -31.703 -24.172 1 98.5 84 GLY B CA 1
ATOM 2876 C C . GLY B 1 84 ? 3.055 -32.719 -23.203 1 98.5 84 GLY B C 1
ATOM 2877 O O . GLY B 1 84 ? 2.914 -33.875 -23.516 1 98.5 84 GLY B O 1
ATOM 2878 N N . VAL B 1 85 ? 2.709 -32.281 -22.078 1 98.81 85 VAL B N 1
ATOM 2879 C CA . VAL B 1 85 ? 2.229 -33.094 -20.969 1 98.81 85 VAL B CA 1
ATOM 2880 C C . VAL B 1 85 ? 0.982 -33.844 -21.391 1 98.81 85 VAL B C 1
ATOM 2882 O O . VAL B 1 85 ? 0.833 -35.031 -21.062 1 98.81 85 VAL B O 1
ATOM 2885 N N . LEU B 1 86 ? 0.079 -33.188 -22.125 1 98.38 86 LEU B N 1
ATOM 2886 C CA . LEU B 1 86 ? -1.207 -33.812 -22.453 1 98.38 86 LEU B CA 1
ATOM 2887 C C . LEU B 1 86 ? -1.017 -35.031 -23.328 1 98.38 86 LEU B C 1
ATOM 2889 O O . LEU B 1 86 ? -1.829 -35.969 -23.266 1 98.38 86 LEU B O 1
ATOM 2893 N N . GLN B 1 87 ? 0.045 -35.094 -24.094 1 98 87 GLN B N 1
ATOM 2894 C CA . GLN B 1 87 ? 0.308 -36.219 -24.984 1 98 87 GLN B CA 1
ATOM 2895 C C . GLN B 1 87 ? 0.802 -37.438 -24.203 1 98 87 GLN B C 1
ATOM 2897 O O . GLN B 1 87 ? 0.803 -38.562 -24.719 1 98 87 GLN B O 1
ATOM 2902 N N . GLY B 1 88 ? 1.272 -37.25 -23 1 98.19 88 GLY B N 1
ATOM 2903 C CA . GLY B 1 88 ? 1.757 -38.312 -22.172 1 98.19 88 GLY B CA 1
ATOM 2904 C C . GLY B 1 88 ? 0.885 -38.562 -20.953 1 98.19 88 GLY B C 1
ATOM 2905 O O . GLY B 1 88 ? 1.18 -39.469 -20.141 1 98.19 88 GLY B O 1
ATOM 2906 N N . LEU B 1 89 ? -0.183 -37.812 -20.812 1 98.06 89 LEU B N 1
ATOM 2907 C CA . LEU B 1 89 ? -1.022 -37.844 -19.625 1 98.06 89 LEU B CA 1
ATOM 2908 C C . LEU B 1 89 ? -1.766 -39.156 -19.5 1 98.06 89 LEU B C 1
ATOM 2910 O O . LEU B 1 89 ? -2.328 -39.656 -20.484 1 98.06 89 LEU B O 1
ATOM 2914 N N . LYS B 1 90 ? -1.764 -39.75 -18.359 1 97 90 LYS B N 1
ATOM 2915 C CA . LYS B 1 90 ? -2.479 -41 -18.078 1 97 90 LYS B CA 1
ATOM 2916 C C . LYS B 1 90 ? -3.791 -40.719 -17.344 1 97 90 LYS B C 1
ATOM 2918 O O . LYS B 1 90 ? -3.998 -39.625 -16.828 1 97 90 LYS B O 1
ATOM 2923 N N . ALA B 1 91 ? -4.586 -41.719 -17.297 1 96.5 91 ALA B N 1
ATOM 2924 C CA . ALA B 1 91 ? -5.871 -41.594 -16.609 1 96.5 91 ALA B CA 1
ATOM 2925 C C . ALA B 1 91 ? -5.672 -41.281 -15.125 1 96.5 91 ALA B C 1
ATOM 2927 O O . ALA B 1 91 ? -4.812 -41.906 -14.477 1 96.5 91 ALA B O 1
ATOM 2928 N N . ASP B 1 92 ? -6.363 -40.25 -14.648 1 96.19 92 ASP B N 1
ATOM 2929 C CA . ASP B 1 92 ? -6.465 -39.875 -13.242 1 96.19 92 ASP B CA 1
ATOM 2930 C C . ASP B 1 92 ? -5.18 -39.219 -12.758 1 96.19 92 ASP B C 1
ATOM 2932 O O . ASP B 1 92 ? -5.039 -38.906 -11.57 1 96.19 92 ASP B O 1
ATOM 2936 N N . GLN B 1 93 ? -4.227 -39.062 -13.711 1 98.25 93 GLN B N 1
ATOM 2937 C CA . GLN B 1 93 ? -3.016 -38.344 -13.359 1 98.25 93 GLN B CA 1
ATOM 2938 C C . GLN B 1 93 ? -3.34 -36.906 -12.977 1 98.25 93 GLN B C 1
ATOM 2940 O O . GLN B 1 93 ? -4.332 -36.344 -13.445 1 98.25 93 GLN B O 1
ATOM 2945 N N . VAL B 1 94 ? -2.584 -36.312 -12.047 1 98.75 94 VAL B N 1
ATOM 2946 C CA . VAL B 1 94 ? -2.859 -34.969 -11.57 1 98.75 94 VAL B CA 1
ATOM 2947 C C . VAL B 1 94 ? -1.797 -34 -12.094 1 98.75 94 VAL B C 1
ATOM 2949 O O . VAL B 1 94 ? -0.602 -34.312 -12.055 1 98.75 94 VAL B O 1
ATOM 2952 N N . VAL B 1 95 ? -2.234 -32.906 -12.641 1 98.94 95 VAL B N 1
ATOM 2953 C CA . VAL B 1 95 ? -1.36 -31.781 -12.984 1 98.94 95 VAL B CA 1
ATOM 2954 C C . VAL B 1 95 ? -1.549 -30.656 -11.969 1 98.94 95 VAL B C 1
ATOM 2956 O O . VAL B 1 95 ? -2.676 -30.234 -11.703 1 98.94 95 VAL B O 1
ATOM 2959 N N . ILE B 1 96 ? -0.446 -30.219 -11.328 1 98.94 96 ILE B N 1
ATOM 2960 C CA . ILE B 1 96 ? -0.435 -29.094 -10.398 1 98.94 96 ILE B CA 1
ATOM 2961 C C . ILE B 1 96 ? 0.325 -27.922 -11.016 1 98.94 96 ILE B C 1
ATOM 2963 O O . ILE B 1 96 ? 1.514 -28.031 -11.328 1 98.94 96 ILE B O 1
ATOM 2967 N N . ASP B 1 97 ? -0.321 -26.844 -11.234 1 98.94 97 ASP B N 1
ATOM 2968 C CA . ASP B 1 97 ? 0.336 -25.656 -11.781 1 98.94 97 ASP B CA 1
ATOM 2969 C C . ASP B 1 97 ? 0.738 -24.703 -10.672 1 98.94 97 ASP B C 1
ATOM 2971 O O . ASP B 1 97 ? -0.108 -23.984 -10.117 1 98.94 97 ASP B O 1
ATOM 2975 N N . CYS B 1 98 ? 2.02 -24.578 -10.422 1 98.88 98 CYS B N 1
ATOM 2976 C CA . CYS B 1 98 ? 2.543 -23.719 -9.367 1 98.88 98 CYS B CA 1
ATOM 2977 C C . CYS B 1 98 ? 3.012 -22.391 -9.945 1 98.88 98 CYS B C 1
ATOM 2979 O O . CYS B 1 98 ? 3.533 -21.547 -9.219 1 98.88 98 CYS B O 1
ATOM 2981 N N . SER B 1 99 ? 2.871 -22.219 -11.234 1 98.62 99 SER B N 1
ATOM 2982 C CA . SER B 1 99 ? 3.303 -20.984 -11.898 1 98.62 99 SER B CA 1
ATOM 2983 C C . SER B 1 99 ? 2.4 -19.812 -11.531 1 98.62 99 SER B C 1
ATOM 2985 O O . SER B 1 99 ? 1.431 -19.984 -10.789 1 98.62 99 SER B O 1
ATOM 2987 N N . THR B 1 100 ? 2.82 -18.609 -11.852 1 98.06 100 THR B N 1
ATOM 2988 C CA . THR B 1 100 ? 1.911 -17.469 -11.891 1 98.06 100 THR B CA 1
ATOM 2989 C C . THR B 1 100 ? 1.159 -17.438 -13.219 1 98.06 100 THR B C 1
ATOM 2991 O O . THR B 1 100 ? 1.775 -17.406 -14.289 1 98.06 100 THR B O 1
ATOM 2994 N N . ALA B 1 101 ? -0.177 -17.484 -13.125 1 98.56 101 ALA B N 1
ATOM 2995 C CA . ALA B 1 101 ? -0.927 -17.641 -14.367 1 98.56 101 ALA B CA 1
ATOM 2996 C C . ALA B 1 101 ? -2.242 -16.859 -14.32 1 98.56 101 ALA B C 1
ATOM 2998 O O . ALA B 1 101 ? -2.727 -16.516 -13.234 1 98.56 101 ALA B O 1
ATOM 2999 N N . ILE B 1 102 ? -2.766 -16.578 -15.523 1 98.75 102 ILE B N 1
ATOM 3000 C CA . ILE B 1 102 ? -4.062 -15.922 -15.664 1 98.75 102 ILE B CA 1
ATOM 3001 C C . ILE B 1 102 ? -5.18 -16.922 -15.375 1 98.75 102 ILE B C 1
ATOM 3003 O O . ILE B 1 102 ? -5.246 -17.984 -16 1 98.75 102 ILE B O 1
ATOM 3007 N N . PRO B 1 103 ? -6.066 -16.625 -14.477 1 98.75 103 PRO B N 1
ATOM 3008 C CA . PRO B 1 103 ? -7.066 -17.578 -14.008 1 98.75 103 PRO B CA 1
ATOM 3009 C C . PRO B 1 103 ? -7.945 -18.125 -15.133 1 98.75 103 PRO B C 1
ATOM 3011 O O . PRO B 1 103 ? -8.312 -19.297 -15.125 1 98.75 103 PRO B O 1
ATOM 3014 N N . ALA B 1 104 ? -8.297 -17.297 -16.109 1 98.38 104 ALA B N 1
ATOM 3015 C CA . ALA B 1 104 ? -9.102 -17.766 -17.234 1 98.38 104 ALA B CA 1
ATOM 3016 C C . ALA B 1 104 ? -8.383 -18.875 -17.984 1 98.38 104 ALA B C 1
ATOM 3018 O O . ALA B 1 104 ? -8.992 -19.875 -18.375 1 98.38 104 ALA B O 1
ATOM 3019 N N . SER B 1 105 ? -7.141 -18.719 -18.203 1 98.56 105 SER B N 1
ATOM 3020 C CA . SER B 1 105 ? -6.332 -19.766 -18.828 1 98.56 105 SER B CA 1
ATOM 3021 C C . SER B 1 105 ? -6.258 -21 -17.953 1 98.56 105 SER B C 1
ATOM 3023 O O . SER B 1 105 ? -6.316 -22.125 -18.453 1 98.56 105 SER B O 1
ATOM 3025 N N . THR B 1 106 ? -6.105 -20.812 -16.641 1 98.81 106 THR B N 1
ATOM 3026 C CA . THR B 1 106 ? -6.051 -21.906 -15.688 1 98.81 106 THR B CA 1
ATOM 3027 C C . THR B 1 106 ? -7.285 -22.797 -15.812 1 98.81 106 THR B C 1
ATOM 3029 O O . THR B 1 106 ? -7.172 -24.016 -15.852 1 98.81 106 THR B O 1
ATOM 3032 N N . ARG B 1 107 ? -8.43 -22.188 -15.875 1 98.69 107 ARG B N 1
ATOM 3033 C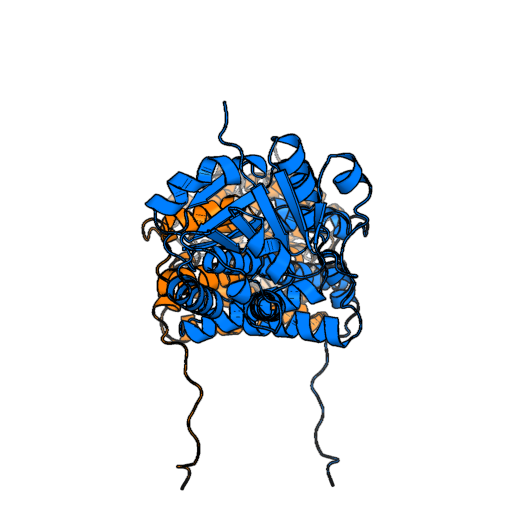 CA . ARG B 1 107 ? -9.688 -22.938 -15.977 1 98.69 107 ARG B CA 1
ATOM 3034 C C . ARG B 1 107 ? -9.781 -23.672 -17.312 1 98.69 107 ARG B C 1
ATOM 3036 O O . ARG B 1 107 ? -10.25 -24.797 -17.359 1 98.69 107 ARG B O 1
ATOM 3043 N N . HIS B 1 108 ? -9.359 -22.984 -18.344 1 98.5 108 HIS B N 1
ATOM 3044 C CA . HIS B 1 108 ? -9.344 -23.625 -19.656 1 98.5 108 HIS B CA 1
ATOM 3045 C C . HIS B 1 108 ? -8.43 -24.844 -19.656 1 98.5 108 HIS B C 1
ATOM 3047 O O . HIS B 1 108 ? -8.789 -25.891 -20.203 1 98.5 108 HIS B O 1
ATOM 3053 N N . ILE B 1 109 ? -7.312 -24.719 -19.062 1 98.75 109 ILE B N 1
ATOM 3054 C CA . ILE B 1 109 ? -6.344 -25.812 -18.969 1 98.75 109 ILE B CA 1
ATOM 3055 C C . ILE B 1 109 ? -6.945 -26.969 -18.188 1 98.75 109 ILE B C 1
ATOM 3057 O O . ILE B 1 109 ? -6.812 -28.125 -18.578 1 98.75 109 ILE B O 1
ATOM 3061 N N . ALA B 1 110 ? -7.574 -26.641 -17.094 1 98.81 110 ALA B N 1
ATOM 3062 C CA . ALA B 1 110 ? -8.211 -27.672 -16.281 1 98.81 110 ALA B CA 1
ATOM 3063 C C . ALA B 1 110 ? -9.219 -28.469 -17.094 1 98.81 110 ALA B C 1
ATOM 3065 O O . ALA B 1 110 ? -9.297 -29.703 -16.969 1 98.81 110 ALA B O 1
ATOM 3066 N N . GLU B 1 111 ? -10 -27.766 -17.922 1 98.5 111 GLU B N 1
ATOM 3067 C CA . GLU B 1 111 ? -10.969 -28.422 -18.797 1 98.5 111 GLU B CA 1
ATOM 3068 C C . GLU B 1 111 ? -10.289 -29.359 -19.781 1 98.5 111 GLU B C 1
ATOM 3070 O O . GLU B 1 111 ? -10.742 -30.5 -19.984 1 98.5 111 GLU B O 1
ATOM 3075 N N . ARG B 1 112 ? -9.227 -28.922 -20.359 1 98.44 112 ARG B N 1
ATOM 3076 C CA . ARG B 1 112 ? -8.5 -29.719 -21.344 1 98.44 112 ARG B CA 1
ATOM 3077 C C . ARG B 1 112 ? -7.867 -30.938 -20.688 1 98.44 112 ARG B C 1
ATOM 3079 O O . ARG B 1 112 ? -7.816 -32 -21.297 1 98.44 112 ARG B O 1
ATOM 3086 N N . VAL B 1 113 ? -7.32 -30.781 -19.5 1 98.75 113 VAL B N 1
ATOM 3087 C CA . VAL B 1 113 ? -6.73 -31.891 -18.75 1 98.75 113 VAL B CA 1
ATOM 3088 C C . VAL B 1 113 ? -7.801 -32.938 -18.422 1 98.75 113 VAL B C 1
ATOM 3090 O O . VAL B 1 113 ? -7.574 -34.125 -18.562 1 98.75 113 VAL B O 1
ATOM 3093 N N . ALA B 1 114 ? -8.953 -32.438 -18.016 1 98.38 114 ALA B N 1
ATOM 3094 C CA . ALA B 1 114 ? -10.07 -33.312 -17.703 1 98.38 114 ALA B CA 1
ATOM 3095 C C . ALA B 1 114 ? -10.508 -34.094 -18.953 1 98.38 114 ALA B C 1
ATOM 3097 O O . ALA B 1 114 ? -10.812 -35.281 -18.859 1 98.38 114 ALA B O 1
ATOM 3098 N N . GLU B 1 115 ? -10.562 -33.406 -20.094 1 97.88 115 GLU B N 1
ATOM 3099 C CA . GLU B 1 115 ? -10.93 -34.031 -21.344 1 97.88 115 GLU B CA 1
ATOM 3100 C C . GLU B 1 115 ? -9.969 -35.188 -21.703 1 97.88 115 GLU B C 1
ATOM 3102 O O . GLU B 1 115 ? -10.359 -36.156 -22.312 1 97.88 115 GLU B O 1
ATOM 3107 N N . ALA B 1 116 ? -8.766 -35 -21.281 1 97.12 116 ALA B N 1
ATOM 3108 C CA . ALA B 1 116 ? -7.73 -36 -21.562 1 97.12 116 ALA B CA 1
ATOM 3109 C C . ALA B 1 116 ? -7.723 -37.094 -20.5 1 97.12 116 ALA B C 1
ATOM 3111 O O . ALA B 1 116 ? -6.91 -38.031 -20.562 1 97.12 116 ALA B O 1
ATOM 3112 N N . GLY B 1 117 ? -8.57 -36.938 -19.516 1 97.44 117 GLY B N 1
ATOM 3113 C CA . GLY B 1 117 ? -8.742 -37.969 -18.516 1 97.44 117 GLY B CA 1
ATOM 3114 C C . GLY B 1 117 ? -7.98 -37.688 -17.234 1 97.44 117 GLY B C 1
ATOM 3115 O O . GLY B 1 117 ? -7.949 -38.531 -16.328 1 97.44 117 GLY B O 1
ATOM 3116 N N . GLY B 1 118 ? -7.355 -36.562 -17.172 1 98.44 118 GLY B N 1
ATOM 3117 C CA . GLY B 1 118 ? -6.582 -36.188 -15.992 1 98.44 118 GLY B CA 1
ATOM 3118 C C . GLY B 1 118 ? -7.336 -35.312 -15.031 1 98.44 118 GLY B C 1
ATOM 3119 O O . GLY B 1 118 ? -8.539 -35.094 -15.188 1 98.44 118 GLY B O 1
ATOM 3120 N N . ARG B 1 119 ? -6.648 -34.906 -13.953 1 98.69 119 ARG B N 1
ATOM 3121 C CA . ARG B 1 119 ? -7.133 -33.969 -12.938 1 98.69 119 ARG B CA 1
ATOM 3122 C C . ARG B 1 119 ? -6.18 -32.781 -12.773 1 98.69 119 ARG B C 1
ATOM 3124 O O . ARG B 1 119 ? -4.996 -32.875 -13.117 1 98.69 119 ARG B O 1
ATOM 3131 N N . PHE B 1 120 ? -6.766 -31.672 -12.32 1 98.81 120 PHE B N 1
ATOM 3132 C CA . PHE B 1 120 ? -5.961 -30.453 -12.328 1 98.81 120 PHE B CA 1
ATOM 3133 C C . PHE B 1 120 ? -6.199 -29.641 -11.055 1 98.81 120 PHE B C 1
ATOM 3135 O O . PHE B 1 120 ? -7.312 -29.609 -10.531 1 98.81 120 PHE B O 1
ATOM 3142 N N . MET B 1 121 ? -5.156 -29.016 -10.516 1 98.69 121 MET B N 1
ATOM 3143 C CA . MET B 1 121 ? -5.273 -27.984 -9.492 1 98.69 121 MET B CA 1
ATOM 3144 C C . MET B 1 121 ? -4.227 -26.891 -9.695 1 98.69 121 MET B C 1
ATOM 3146 O O . MET B 1 121 ? -3.158 -27.141 -10.25 1 98.69 121 MET B O 1
ATOM 3150 N N . ASP B 1 122 ? -4.566 -25.672 -9.422 1 98.94 122 ASP B N 1
ATOM 3151 C CA . ASP B 1 122 ? -3.572 -24.609 -9.328 1 98.94 122 ASP B CA 1
ATOM 3152 C C . ASP B 1 122 ? -3.104 -24.422 -7.883 1 98.94 122 ASP B C 1
ATOM 3154 O O . ASP B 1 122 ? -3.898 -24.531 -6.949 1 98.94 122 ASP B O 1
ATOM 3158 N N . ALA B 1 123 ? -1.77 -24.234 -7.754 1 98.88 123 ALA B N 1
ATOM 3159 C CA . ALA B 1 123 ? -1.131 -24.078 -6.449 1 98.88 123 ALA B CA 1
ATOM 3160 C C . ALA B 1 123 ? -0.054 -23 -6.496 1 98.88 123 ALA B C 1
ATOM 3162 O O . ALA B 1 123 ? 1.139 -23.297 -6.406 1 98.88 123 ALA B O 1
ATOM 3163 N N . ALA B 1 124 ? -0.528 -21.797 -6.527 1 98.56 124 ALA B N 1
ATOM 3164 C CA . ALA B 1 124 ? 0.399 -20.672 -6.59 1 98.56 124 ALA B CA 1
ATOM 3165 C C . ALA B 1 124 ? 1.229 -20.562 -5.312 1 98.56 124 ALA B C 1
ATOM 3167 O O . ALA B 1 124 ? 0.866 -21.141 -4.281 1 98.56 124 ALA B O 1
ATOM 3168 N N . MET B 1 125 ? 2.352 -19.906 -5.457 1 98 125 MET B N 1
ATOM 3169 C CA . MET B 1 125 ? 3.289 -19.875 -4.34 1 98 125 MET B CA 1
ATOM 3170 C C . MET B 1 125 ? 3.68 -18.438 -3.988 1 98 125 MET B C 1
ATOM 3172 O O . MET B 1 125 ? 3.668 -17.562 -4.852 1 98 125 MET B O 1
ATOM 3176 N N . THR B 1 126 ? 3.965 -18.188 -2.748 1 96.31 126 THR B N 1
ATOM 3177 C CA . THR B 1 126 ? 4.672 -16.984 -2.305 1 96.31 126 THR B CA 1
ATOM 3178 C C . THR B 1 126 ? 5.914 -17.359 -1.5 1 96.31 126 THR B C 1
ATOM 3180 O O . THR B 1 126 ? 6.102 -18.531 -1.142 1 96.31 126 THR B O 1
ATOM 3183 N N . ARG B 1 127 ? 6.762 -16.422 -1.238 1 94.88 127 ARG B N 1
ATOM 3184 C CA . ARG B 1 127 ? 8.078 -16.516 -0.621 1 94.88 127 ARG B CA 1
ATOM 3185 C C . ARG B 1 127 ? 9.172 -16.688 -1.674 1 94.88 127 ARG B C 1
ATOM 3187 O O . ARG B 1 127 ? 9.016 -16.25 -2.814 1 94.88 127 ARG B O 1
ATOM 3194 N N . THR B 1 128 ? 10.375 -17.141 -1.288 1 93.94 128 THR B N 1
ATOM 3195 C CA . THR B 1 128 ? 11.531 -17.031 -2.166 1 93.94 128 THR B CA 1
ATOM 3196 C C . THR B 1 128 ? 12.102 -18.422 -2.473 1 93.94 128 THR B C 1
ATOM 3198 O O . THR B 1 128 ? 11.641 -19.422 -1.912 1 93.94 128 THR B O 1
ATOM 3201 N N . PRO B 1 129 ? 13.07 -18.484 -3.398 1 95.56 129 PRO B N 1
ATOM 3202 C CA . PRO B 1 129 ? 13.734 -19.766 -3.695 1 95.56 129 PRO B CA 1
ATOM 3203 C C . PRO B 1 129 ? 14.359 -20.406 -2.459 1 95.56 129 PRO B C 1
ATOM 3205 O O . PRO B 1 129 ? 14.391 -21.625 -2.346 1 95.56 129 PRO B O 1
ATOM 3208 N N . LYS B 1 130 ? 14.805 -19.562 -1.546 1 95.25 130 LYS B N 1
ATOM 3209 C CA . LYS B 1 130 ? 15.367 -20.094 -0.311 1 95.25 130 LYS B CA 1
ATOM 3210 C C . LYS B 1 130 ? 14.328 -20.906 0.459 1 95.25 130 LYS B C 1
ATOM 3212 O O . LYS B 1 130 ? 14.594 -22.031 0.875 1 95.25 130 LYS B O 1
ATOM 3217 N N . GLU B 1 131 ? 13.156 -20.344 0.599 1 96.62 131 GLU B N 1
ATOM 3218 C CA . GLU B 1 131 ? 12.094 -21.047 1.312 1 96.62 131 GLU B CA 1
ATOM 3219 C C . GLU B 1 131 ? 11.617 -22.266 0.533 1 96.62 131 GLU B C 1
ATOM 3221 O O . GLU B 1 131 ? 11.234 -23.281 1.127 1 96.62 131 GLU B O 1
ATOM 3226 N N . ALA B 1 132 ? 11.648 -22.156 -0.788 1 97.75 132 ALA B N 1
ATOM 3227 C CA . ALA B 1 132 ? 11.305 -23.328 -1.606 1 97.75 132 ALA B CA 1
ATOM 3228 C C . ALA B 1 132 ? 12.219 -24.5 -1.294 1 97.75 132 ALA B C 1
ATOM 3230 O O . ALA B 1 132 ? 11.75 -25.625 -1.102 1 97.75 132 ALA B O 1
ATOM 3231 N N . ALA B 1 133 ? 13.516 -24.219 -1.183 1 97.81 133 ALA B N 1
ATOM 3232 C CA . ALA B 1 133 ? 14.508 -25.25 -0.907 1 97.81 133 ALA B CA 1
ATOM 3233 C C . ALA B 1 133 ? 14.344 -25.812 0.506 1 97.81 133 ALA B C 1
ATOM 3235 O O . ALA B 1 133 ? 14.648 -26.969 0.761 1 97.81 133 ALA B O 1
ATOM 3236 N N . GLU B 1 134 ? 13.789 -24.969 1.392 1 98.19 134 GLU B N 1
ATOM 3237 C CA . GLU B 1 134 ? 13.641 -25.344 2.793 1 98.19 134 GLU B CA 1
ATOM 3238 C C . GLU B 1 134 ? 12.289 -25.984 3.053 1 98.19 134 GLU B C 1
ATOM 3240 O O . GLU B 1 134 ? 12.008 -26.438 4.172 1 98.19 134 GLU B O 1
ATOM 3245 N N . GLY B 1 135 ? 11.477 -26.031 2.066 1 98.12 135 GLY B N 1
ATOM 3246 C CA . GLY B 1 135 ? 10.148 -26.594 2.232 1 98.12 135 GLY B CA 1
ATOM 3247 C C . GLY B 1 135 ? 9.219 -25.688 3.029 1 98.12 135 GLY B C 1
ATOM 3248 O O . GLY B 1 135 ? 8.383 -26.172 3.797 1 98.12 135 GLY B O 1
ATOM 3249 N N . ARG B 1 136 ? 9.398 -24.375 2.865 1 97.88 136 ARG B N 1
ATOM 3250 C CA . ARG B 1 136 ? 8.68 -23.422 3.707 1 97.88 136 ARG B CA 1
ATOM 3251 C C . ARG B 1 136 ? 7.867 -22.453 2.859 1 97.88 136 ARG B C 1
ATOM 3253 O O . ARG B 1 136 ? 7.633 -21.312 3.27 1 97.88 136 ARG B O 1
ATOM 3260 N N . LEU B 1 137 ? 7.387 -22.891 1.714 1 98.12 137 LEU B N 1
ATOM 3261 C CA . LEU B 1 137 ? 6.582 -22.031 0.854 1 98.12 137 LEU B CA 1
ATOM 3262 C C . LEU B 1 137 ? 5.191 -21.812 1.446 1 98.12 137 LEU B C 1
ATOM 3264 O O . LEU B 1 137 ? 4.758 -22.578 2.311 1 98.12 137 LEU B O 1
ATOM 3268 N N . ASN B 1 138 ? 4.582 -20.719 1.061 1 97.81 138 ASN B N 1
ATOM 3269 C CA . ASN B 1 138 ? 3.131 -20.594 1.131 1 97.81 138 ASN B CA 1
ATOM 3270 C C . ASN B 1 138 ? 2.467 -21.031 -0.17 1 97.81 138 ASN B C 1
ATOM 3272 O O . ASN B 1 138 ? 2.826 -20.547 -1.248 1 97.81 138 ASN B O 1
ATOM 3276 N N . LEU B 1 139 ? 1.554 -21.938 -0.031 1 98.69 139 LEU B N 1
ATOM 3277 C CA . LEU B 1 139 ? 0.795 -22.328 -1.214 1 98.69 139 LEU B CA 1
ATOM 3278 C C . LEU B 1 139 ? -0.634 -21.797 -1.144 1 98.69 139 LEU B C 1
ATOM 3280 O O . LEU B 1 139 ? -1.25 -21.797 -0.076 1 98.69 139 LEU B O 1
ATOM 3284 N N . ILE B 1 140 ? -1.113 -21.266 -2.215 1 98.81 140 ILE B N 1
ATOM 3285 C CA . ILE B 1 140 ? -2.5 -20.875 -2.428 1 98.81 140 ILE B CA 1
ATOM 3286 C C . ILE B 1 140 ? -3.135 -21.75 -3.498 1 98.81 140 ILE B C 1
ATOM 3288 O O . ILE B 1 140 ? -2.771 -21.672 -4.672 1 98.81 140 ILE B O 1
ATOM 3292 N N . VAL B 1 141 ? -4.145 -22.5 -3.082 1 98.88 141 VAL B N 1
ATOM 3293 C CA . VAL B 1 141 ? -4.539 -23.641 -3.914 1 98.88 141 VAL B CA 1
ATOM 3294 C C . VAL B 1 141 ? -5.98 -23.453 -4.383 1 98.88 141 VAL B C 1
ATOM 3296 O O . VAL B 1 141 ? -6.852 -23.062 -3.6 1 98.88 141 VAL B O 1
ATOM 3299 N N . GLY B 1 142 ? -6.227 -23.594 -5.648 1 98.88 142 GLY B N 1
ATOM 3300 C CA . GLY B 1 142 ? -7.551 -23.781 -6.227 1 98.88 142 GLY B CA 1
ATOM 3301 C C . GLY B 1 142 ? -7.797 -25.188 -6.73 1 98.88 142 GLY B C 1
ATOM 3302 O O . GLY B 1 142 ? -7.191 -25.609 -7.719 1 98.88 142 GLY B O 1
ATOM 3303 N N . ALA B 1 143 ? -8.703 -25.906 -6.102 1 98.81 143 ALA B N 1
ATOM 3304 C CA . ALA B 1 143 ? -8.992 -27.297 -6.422 1 98.81 143 ALA B CA 1
ATOM 3305 C C . ALA B 1 143 ? -10.305 -27.75 -5.777 1 98.81 143 ALA B C 1
ATOM 3307 O O . ALA B 1 143 ? -10.734 -27.172 -4.777 1 98.81 143 ALA B O 1
ATOM 3308 N N . PRO B 1 144 ? -10.914 -28.844 -6.387 1 98.38 144 PRO B N 1
ATOM 3309 C CA . PRO B 1 144 ? -11.977 -29.5 -5.613 1 98.38 144 PRO B CA 1
ATOM 3310 C C . PRO B 1 144 ? -11.484 -30.016 -4.262 1 98.38 144 PRO B C 1
ATOM 3312 O O . PRO B 1 144 ? -10.352 -30.484 -4.148 1 98.38 144 PRO B O 1
ATOM 3315 N N . GLU B 1 145 ? -12.375 -29.953 -3.303 1 98.25 145 GLU B N 1
ATOM 3316 C CA . GLU B 1 145 ? -12.039 -30.312 -1.929 1 98.25 145 GLU B CA 1
ATOM 3317 C C . GLU B 1 145 ? -11.422 -31.703 -1.856 1 98.25 145 GLU B C 1
ATOM 3319 O O . GLU B 1 145 ? -10.438 -31.922 -1.143 1 98.25 145 GLU B O 1
ATOM 3324 N N . ALA B 1 146 ? -11.969 -32.562 -2.592 1 98.31 146 ALA B N 1
ATOM 3325 C CA . ALA B 1 146 ? -11.508 -33.938 -2.539 1 98.31 146 ALA B CA 1
ATOM 3326 C C . ALA B 1 146 ? -10.078 -34.062 -3.059 1 98.31 146 ALA B C 1
ATOM 3328 O O . ALA B 1 146 ? -9.242 -34.75 -2.453 1 98.31 146 ALA B O 1
ATOM 3329 N N . LEU B 1 147 ? -9.82 -33.469 -4.184 1 98.56 147 LEU B N 1
ATOM 3330 C CA . LEU B 1 147 ? -8.484 -33.531 -4.766 1 98.56 147 LEU B CA 1
ATOM 3331 C C . LEU B 1 147 ? -7.477 -32.812 -3.861 1 98.56 147 LEU B C 1
ATOM 3333 O O . LEU B 1 147 ? -6.348 -33.312 -3.701 1 98.56 147 LEU B O 1
ATOM 3337 N N . PHE B 1 148 ? -7.895 -31.719 -3.303 1 98.62 148 PHE B N 1
ATOM 3338 C CA . PHE B 1 148 ? -7.055 -30.984 -2.361 1 98.62 148 PHE B CA 1
ATOM 3339 C C . PHE B 1 148 ? -6.66 -31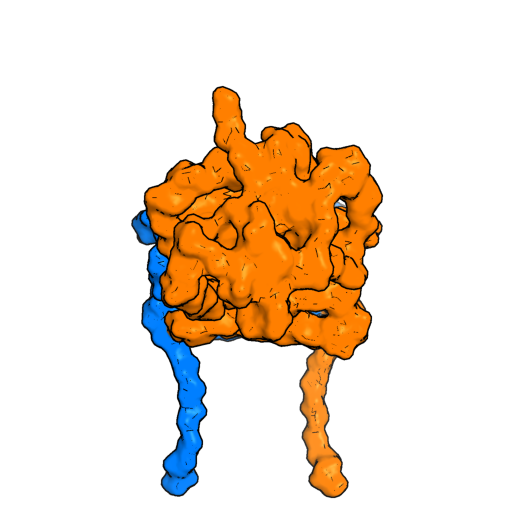.875 -1.186 1 98.62 148 PHE B C 1
ATOM 3341 O O . PHE B 1 148 ? -5.484 -31.938 -0.822 1 98.62 148 PHE B O 1
ATOM 3348 N N . GLY B 1 149 ? -7.637 -32.5 -0.599 1 98 149 GLY B N 1
ATOM 3349 C CA . GLY B 1 149 ? -7.371 -33.406 0.506 1 98 149 GLY B CA 1
ATOM 3350 C C . GLY B 1 149 ? -6.438 -34.531 0.132 1 98 149 GLY B C 1
ATOM 3351 O O . GLY B 1 149 ? -5.535 -34.875 0.896 1 98 149 GLY B O 1
ATOM 3352 N N . GLU B 1 150 ? -6.617 -35.094 -1.043 1 97.31 150 GLU B N 1
ATOM 3353 C CA . GLU B 1 150 ? -5.836 -36.219 -1.542 1 97.31 150 GLU B CA 1
ATOM 3354 C C . GLU B 1 150 ? -4.363 -35.844 -1.693 1 97.31 150 GLU B C 1
ATOM 3356 O O . GLU B 1 150 ? -3.479 -36.656 -1.406 1 97.31 150 GLU B O 1
ATOM 3361 N N . LEU B 1 151 ? -4.098 -34.625 -2.119 1 98.06 151 LEU B N 1
ATOM 3362 C CA . LEU B 1 151 ? -2.734 -34.25 -2.49 1 98.06 151 LEU B CA 1
ATOM 3363 C C . LEU B 1 151 ? -2.088 -33.406 -1.406 1 98.06 151 LEU B C 1
ATOM 3365 O O . LEU B 1 151 ? -0.932 -32.969 -1.541 1 98.06 151 LEU B O 1
ATOM 3369 N N . LYS B 1 152 ? -2.777 -33.094 -0.31 1 97.75 152 LYS B N 1
ATOM 3370 C CA . LYS B 1 152 ? -2.271 -32.25 0.77 1 97.75 152 LYS B CA 1
ATOM 3371 C C . LYS B 1 152 ? -0.937 -32.781 1.296 1 97.75 152 LYS B C 1
ATOM 3373 O O . LYS B 1 152 ? -0.011 -32 1.535 1 97.75 152 LYS B O 1
ATOM 3378 N N . PRO B 1 153 ? -0.801 -34.125 1.464 1 97.5 153 PRO B N 1
ATOM 3379 C CA . PRO B 1 153 ? 0.491 -34.594 1.946 1 97.5 153 PRO B CA 1
ATOM 3380 C C . PRO B 1 153 ? 1.643 -34.281 1.003 1 97.5 153 PRO B C 1
ATOM 3382 O O . PRO B 1 153 ? 2.744 -33.938 1.456 1 97.5 153 PRO B O 1
ATOM 3385 N N . LEU B 1 154 ? 1.402 -34.344 -0.292 1 98.38 154 LEU B N 1
ATOM 3386 C CA . LEU B 1 154 ? 2.43 -33.969 -1.26 1 98.38 154 LEU B CA 1
ATOM 3387 C C . LEU B 1 154 ? 2.754 -32.5 -1.166 1 98.38 154 LEU B C 1
ATOM 3389 O O . LEU B 1 154 ? 3.926 -32.125 -1.146 1 98.38 154 LEU B O 1
ATOM 3393 N N . LEU B 1 155 ? 1.705 -31.641 -1.071 1 98.69 155 LEU B N 1
ATOM 3394 C CA . LEU B 1 155 ? 1.884 -30.203 -1.001 1 98.69 155 LEU B CA 1
ATOM 3395 C C . LEU B 1 155 ? 2.668 -29.812 0.248 1 98.69 155 LEU B C 1
ATOM 3397 O O . LEU B 1 155 ? 3.475 -28.875 0.214 1 98.69 155 LEU B O 1
ATOM 3401 N N . GLN B 1 156 ? 2.498 -30.5 1.314 1 98.12 156 GLN B N 1
ATOM 3402 C CA . GLN B 1 156 ? 3.145 -30.219 2.592 1 98.12 156 GLN B CA 1
ATOM 3403 C C . GLN B 1 156 ? 4.641 -30.5 2.527 1 98.12 156 GLN B C 1
ATOM 3405 O O . GLN B 1 156 ? 5.406 -30.016 3.359 1 98.12 156 GLN B O 1
ATOM 3410 N N . SER B 1 157 ? 5.066 -31.281 1.544 1 97.88 157 SER B N 1
ATOM 3411 C CA . SER B 1 157 ? 6.473 -31.656 1.426 1 97.88 157 SER B CA 1
ATOM 3412 C C . SER B 1 157 ? 7.32 -30.469 0.988 1 97.88 157 SER B C 1
ATOM 3414 O O . SER B 1 157 ? 8.547 -30.484 1.131 1 97.88 157 SER B O 1
ATOM 3416 N N . PHE B 1 158 ? 6.668 -29.406 0.442 1 98.38 158 PHE B N 1
ATOM 3417 C CA . PHE B 1 158 ? 7.469 -28.266 -0.004 1 98.38 158 PHE B CA 1
ATOM 3418 C C . PHE B 1 158 ? 6.828 -26.953 0.417 1 98.38 158 PHE B C 1
ATOM 3420 O O . PHE B 1 158 ? 7.031 -25.922 -0.227 1 98.38 158 PHE B O 1
ATOM 3427 N N . SER B 1 159 ? 5.965 -27.016 1.438 1 98.31 159 SER B N 1
ATOM 3428 C CA . SER B 1 159 ? 5.328 -25.797 1.922 1 98.31 159 SER B CA 1
ATOM 3429 C C . SER B 1 159 ? 5.152 -25.828 3.436 1 98.31 159 SER B C 1
ATOM 3431 O O . SER B 1 159 ? 5.168 -26.891 4.047 1 98.31 159 SER B O 1
ATOM 3433 N N . GLU B 1 160 ? 5.074 -24.672 4.016 1 97.19 160 GLU B N 1
ATOM 3434 C CA . GLU B 1 160 ? 4.82 -24.484 5.445 1 97.19 160 GLU B CA 1
ATOM 3435 C C . GLU B 1 160 ? 3.365 -24.109 5.703 1 97.19 160 GLU B C 1
ATOM 3437 O O . GLU B 1 160 ? 2.773 -24.562 6.691 1 97.19 160 GLU B O 1
ATOM 3442 N N . HIS B 1 161 ? 2.811 -23.297 4.828 1 96.56 161 HIS B N 1
ATOM 3443 C CA . HIS B 1 161 ? 1.419 -22.875 4.918 1 96.56 161 HIS B CA 1
ATOM 3444 C C . HIS B 1 161 ? 0.675 -23.141 3.613 1 96.56 161 HIS B C 1
ATOM 3446 O O . HIS B 1 161 ? 1.216 -22.922 2.527 1 96.56 161 HIS B O 1
ATOM 3452 N N . ILE B 1 162 ? -0.514 -23.719 3.752 1 98.31 162 ILE B N 1
ATOM 3453 C CA . ILE B 1 162 ? -1.338 -24 2.58 1 98.31 162 ILE B CA 1
ATOM 3454 C C . ILE B 1 162 ? -2.732 -23.406 2.779 1 98.31 162 ILE B C 1
ATOM 3456 O O . ILE B 1 162 ? -3.402 -23.703 3.771 1 98.31 162 ILE B O 1
ATOM 3460 N N . THR B 1 163 ? -3.154 -22.547 1.9 1 98.19 163 THR B N 1
ATOM 3461 C CA . THR B 1 163 ? -4.496 -21.984 1.892 1 98.19 163 THR B CA 1
ATOM 3462 C C . THR B 1 163 ? -5.32 -22.562 0.739 1 98.19 163 THR B C 1
ATOM 3464 O O . THR B 1 163 ? -4.91 -22.484 -0.421 1 98.19 163 THR B O 1
ATOM 3467 N N . HIS B 1 164 ? -6.414 -23.188 1.093 1 98.62 164 HIS B N 1
ATOM 3468 C CA . HIS B 1 164 ? -7.367 -23.578 0.058 1 98.62 164 HIS B CA 1
ATOM 3469 C C . HIS B 1 164 ? -8.266 -22.422 -0.335 1 98.62 164 HIS B C 1
ATOM 3471 O O . HIS B 1 164 ? -9.109 -21.984 0.453 1 98.62 164 HIS B O 1
ATOM 3477 N N . GLY B 1 165 ? -8.133 -21.969 -1.562 1 98.19 165 GLY B N 1
ATOM 3478 C CA . GLY B 1 165 ? -8.766 -20.734 -1.997 1 98.19 165 GLY B CA 1
ATOM 3479 C C . GLY B 1 165 ? -10.125 -20.953 -2.629 1 98.19 165 GLY B C 1
ATOM 3480 O O . GLY B 1 165 ? -10.875 -20 -2.85 1 98.19 165 GLY B O 1
ATOM 3481 N N . GLY B 1 166 ? -10.461 -22.172 -2.992 1 98.38 166 GLY B N 1
ATOM 3482 C CA . GLY B 1 166 ? -11.695 -22.469 -3.703 1 98.38 166 GLY B CA 1
ATOM 3483 C C . GLY B 1 166 ? -11.492 -23.438 -4.855 1 98.38 166 GLY B C 1
ATOM 3484 O O . GLY B 1 166 ? -10.594 -24.281 -4.816 1 98.38 166 GLY B O 1
ATOM 3485 N N . PRO B 1 167 ? -12.398 -23.391 -5.836 1 98.5 167 PRO B N 1
ATOM 3486 C CA . PRO B 1 167 ? -12.273 -24.281 -7 1 98.5 167 PRO B CA 1
ATOM 3487 C C . PRO B 1 167 ? -11.086 -23.922 -7.883 1 98.5 167 PRO B C 1
ATOM 3489 O O . PRO B 1 167 ? -10.398 -22.922 -7.629 1 98.5 167 PRO B O 1
ATOM 3492 N N . VAL B 1 168 ? -10.844 -24.719 -8.914 1 98.81 168 VAL B N 1
ATOM 3493 C CA . VAL B 1 168 ? -9.742 -24.5 -9.844 1 98.81 168 VAL B CA 1
ATOM 3494 C C . VAL B 1 168 ? -9.781 -23.062 -10.359 1 98.81 168 VAL B C 1
ATOM 3496 O O . VAL B 1 168 ? -10.844 -22.562 -10.734 1 98.81 168 VAL B O 1
ATOM 3499 N N . GLY B 1 169 ? -8.703 -22.422 -10.336 1 98.81 169 GLY B N 1
ATOM 3500 C CA . GLY B 1 169 ? -8.594 -21.031 -10.742 1 98.81 169 GLY B CA 1
ATOM 3501 C C . GLY B 1 169 ? -8.5 -20.062 -9.57 1 98.81 169 GLY B C 1
ATOM 3502 O O . GLY B 1 169 ? -7.984 -18.953 -9.711 1 98.81 169 GLY B O 1
ATOM 3503 N N . SER B 1 170 ? -8.953 -20.453 -8.383 1 98.81 170 SER B N 1
ATOM 3504 C CA . SER B 1 170 ? -8.969 -19.578 -7.211 1 98.81 170 SER B CA 1
ATOM 3505 C C . SER B 1 170 ? -7.555 -19.328 -6.699 1 98.81 170 SER B C 1
ATOM 3507 O O . SER B 1 170 ? -7.262 -18.234 -6.207 1 98.81 170 SER B O 1
ATOM 3509 N N . GLY B 1 171 ? -6.699 -20.312 -6.758 1 98.88 171 GLY B N 1
ATOM 3510 C CA . GLY B 1 171 ? -5.32 -20.094 -6.336 1 98.88 171 GLY B CA 1
ATOM 3511 C C . GLY B 1 171 ? -4.605 -19.031 -7.145 1 98.88 171 GLY B C 1
ATOM 3512 O O . GLY B 1 171 ? -3.982 -18.125 -6.574 1 98.88 171 GLY B O 1
ATOM 3513 N N . HIS B 1 172 ? -4.723 -19.156 -8.43 1 98.94 172 HIS B N 1
ATOM 3514 C CA . HIS B 1 172 ? -4.086 -18.172 -9.305 1 98.94 172 HIS B CA 1
ATOM 3515 C C . HIS B 1 172 ? -4.754 -16.812 -9.188 1 98.94 172 HIS B C 1
ATOM 3517 O O . HIS B 1 172 ? -4.09 -15.781 -9.281 1 98.94 172 HIS B O 1
ATOM 3523 N N . THR B 1 173 ? -6.109 -16.75 -8.977 1 98.94 173 THR B N 1
ATOM 3524 C CA . THR B 1 173 ? -6.809 -15.5 -8.727 1 98.94 173 THR B CA 1
ATOM 3525 C C . THR B 1 173 ? -6.25 -14.812 -7.484 1 98.94 173 THR B C 1
ATOM 3527 O O . THR B 1 173 ? -5.871 -13.641 -7.539 1 98.94 173 THR B O 1
ATOM 3530 N N . LEU B 1 174 ? -6.129 -15.547 -6.426 1 98.88 174 LEU B N 1
ATOM 3531 C CA . LEU B 1 174 ? -5.652 -15.016 -5.152 1 98.88 174 LEU B CA 1
ATOM 3532 C C . LEU B 1 174 ? -4.195 -14.578 -5.258 1 98.88 174 LEU B C 1
ATOM 3534 O O . LEU B 1 174 ? -3.801 -13.57 -4.672 1 98.88 174 LEU B O 1
ATOM 3538 N N . LYS B 1 175 ? -3.4 -15.305 -5.984 1 98.81 175 LYS B N 1
ATOM 3539 C CA . LYS B 1 175 ? -2.004 -14.945 -6.215 1 98.81 175 LYS B CA 1
ATOM 3540 C C . LYS B 1 175 ? -1.895 -13.586 -6.91 1 98.81 175 LYS B C 1
ATOM 3542 O O . LYS B 1 175 ? -1.069 -12.758 -6.531 1 98.81 175 LYS B O 1
ATOM 3547 N N . LEU B 1 176 ? -2.691 -13.43 -7.945 1 98.88 176 LEU B N 1
ATOM 3548 C CA . LEU B 1 176 ? -2.623 -12.172 -8.688 1 98.88 176 LEU B CA 1
ATOM 3549 C C . LEU B 1 176 ? -3.121 -11.008 -7.84 1 98.88 176 LEU B C 1
ATOM 3551 O O . LEU B 1 176 ? -2.59 -9.898 -7.93 1 98.88 176 LEU B O 1
ATOM 3555 N N . LEU B 1 177 ? -4.199 -11.227 -7.031 1 98.88 177 LEU B N 1
ATOM 3556 C CA . LEU B 1 177 ? -4.652 -10.211 -6.086 1 98.88 177 LEU B CA 1
ATOM 3557 C C . LEU B 1 177 ? -3.543 -9.852 -5.098 1 98.88 177 LEU B C 1
ATOM 3559 O O . LEU B 1 177 ? -3.307 -8.672 -4.824 1 98.88 177 LEU B O 1
ATOM 3563 N N . HIS B 1 178 ? -2.844 -10.852 -4.633 1 98.69 178 HIS B N 1
ATOM 3564 C CA . HIS B 1 178 ? -1.721 -10.68 -3.719 1 98.69 178 HIS B CA 1
ATOM 3565 C C . HIS B 1 178 ? -0.593 -9.891 -4.371 1 98.69 178 HIS B C 1
ATOM 3567 O O . HIS B 1 178 ? -0.082 -8.93 -3.791 1 98.69 178 HIS B O 1
ATOM 3573 N N . ASN B 1 179 ? -0.218 -10.32 -5.535 1 98.69 179 ASN B N 1
ATOM 3574 C CA . ASN B 1 179 ? 0.904 -9.688 -6.227 1 98.69 179 ASN B CA 1
ATOM 3575 C C . ASN B 1 179 ? 0.594 -8.242 -6.598 1 98.69 179 ASN B C 1
ATOM 3577 O O . ASN B 1 179 ? 1.464 -7.371 -6.504 1 98.69 179 ASN B O 1
ATOM 3581 N N . TYR B 1 180 ? -0.635 -8.016 -7.02 1 98.88 180 TYR B N 1
ATOM 3582 C CA . TYR B 1 180 ? -1.009 -6.648 -7.371 1 98.88 180 TYR B CA 1
ATOM 3583 C C . TYR B 1 180 ? -0.896 -5.727 -6.16 1 98.88 180 TYR B C 1
ATOM 3585 O O . TYR B 1 180 ? -0.333 -4.633 -6.258 1 98.88 180 TYR B O 1
ATOM 3593 N N . VAL B 1 181 ? -1.383 -6.137 -5.043 1 98.88 181 VAL B N 1
ATOM 3594 C CA . VAL B 1 181 ? -1.344 -5.309 -3.844 1 98.88 181 VAL B CA 1
ATOM 3595 C C . VAL B 1 181 ? 0.106 -5.047 -3.441 1 98.88 181 VAL B C 1
ATOM 3597 O O . VAL B 1 181 ? 0.487 -3.904 -3.178 1 98.88 181 VAL B O 1
ATOM 3600 N N . SER B 1 182 ? 0.939 -6.07 -3.457 1 98.75 182 SER B N 1
ATOM 3601 C CA . SER B 1 182 ? 2.342 -5.934 -3.08 1 98.75 182 SER B CA 1
ATOM 3602 C C . SER B 1 182 ? 3.074 -4.98 -4.02 1 98.75 182 SER B C 1
ATOM 3604 O O . SER B 1 182 ? 3.75 -4.055 -3.568 1 98.75 182 SER B O 1
ATOM 3606 N N . LEU B 1 183 ? 2.928 -5.184 -5.281 1 98.88 183 LEU B N 1
ATOM 3607 C CA . LEU B 1 183 ? 3.645 -4.398 -6.281 1 98.88 183 LEU B CA 1
ATOM 3608 C C . LEU B 1 183 ? 3.033 -3.008 -6.418 1 98.88 183 LEU B C 1
ATOM 3610 O O . LEU B 1 183 ? 3.736 -2.045 -6.723 1 98.88 183 LEU B O 1
ATOM 3614 N N . GLY B 1 184 ? 1.672 -2.943 -6.211 1 98.94 184 GLY B N 1
ATOM 3615 C CA . GLY B 1 184 ? 1.023 -1.644 -6.168 1 98.94 184 GLY B CA 1
ATOM 3616 C C . GLY B 1 184 ? 1.483 -0.784 -5.008 1 98.94 184 GLY B C 1
ATOM 3617 O O . GLY B 1 184 ? 1.774 0.401 -5.18 1 98.94 184 GLY B O 1
ATOM 3618 N N . PHE B 1 185 ? 1.558 -1.396 -3.803 1 98.94 185 PHE B N 1
ATOM 3619 C CA . PHE B 1 185 ? 2.115 -0.703 -2.646 1 98.94 185 PHE B CA 1
ATOM 3620 C C . PHE B 1 185 ? 3.529 -0.214 -2.938 1 98.94 185 PHE B C 1
ATOM 3622 O O . PHE B 1 185 ? 3.887 0.911 -2.582 1 98.94 185 PHE B O 1
ATOM 3629 N N . THR B 1 186 ? 4.297 -1.039 -3.592 1 98.88 186 THR B N 1
ATOM 3630 C CA . THR B 1 186 ? 5.668 -0.691 -3.941 1 98.88 186 THR B CA 1
ATOM 3631 C C . THR B 1 186 ? 5.703 0.542 -4.84 1 98.88 186 THR B C 1
ATOM 3633 O O . THR B 1 186 ? 6.488 1.462 -4.613 1 98.88 186 THR B O 1
ATOM 3636 N N . ALA B 1 187 ? 4.859 0.532 -5.844 1 98.88 187 ALA B N 1
ATOM 3637 C CA . ALA B 1 187 ? 4.82 1.654 -6.777 1 98.88 187 ALA B CA 1
ATOM 3638 C C . ALA B 1 187 ? 4.453 2.951 -6.059 1 98.88 187 ALA B C 1
ATOM 3640 O O . ALA B 1 187 ? 5.09 3.986 -6.277 1 98.88 187 ALA B O 1
ATOM 3641 N N . VAL B 1 188 ? 3.445 2.922 -5.211 1 98.88 188 VAL B N 1
ATOM 3642 C CA . VAL B 1 188 ? 2.988 4.082 -4.449 1 98.88 188 VAL B CA 1
ATOM 3643 C C . VAL B 1 188 ? 4.121 4.602 -3.568 1 98.88 188 VAL B C 1
ATOM 3645 O O . VAL B 1 188 ? 4.43 5.793 -3.578 1 98.88 188 VAL B O 1
ATOM 3648 N N . MET B 1 189 ? 4.766 3.717 -2.881 1 98.88 189 MET B N 1
ATOM 3649 C CA . MET B 1 189 ? 5.805 4.105 -1.93 1 98.88 189 MET B CA 1
ATOM 3650 C C . MET B 1 189 ? 7.059 4.586 -2.656 1 98.88 189 MET B C 1
ATOM 3652 O O . MET B 1 189 ? 7.734 5.504 -2.193 1 98.88 189 MET B O 1
ATOM 3656 N N . ALA B 1 190 ? 7.402 3.895 -3.74 1 98.75 190 ALA B N 1
ATOM 3657 C CA . ALA B 1 190 ? 8.562 4.328 -4.52 1 98.75 190 ALA B CA 1
ATOM 3658 C C . ALA B 1 190 ? 8.359 5.746 -5.055 1 98.75 190 ALA B C 1
ATOM 3660 O O . ALA B 1 190 ? 9.289 6.559 -5.023 1 98.75 190 ALA B O 1
ATOM 3661 N N . GLU B 1 191 ? 7.172 5.988 -5.57 1 98.69 191 GLU B N 1
ATOM 3662 C CA . GLU B 1 191 ? 6.852 7.332 -6.043 1 98.69 191 GLU B CA 1
ATOM 3663 C C . GLU B 1 191 ? 6.996 8.359 -4.922 1 98.69 191 GLU B C 1
ATOM 3665 O O . GLU B 1 191 ? 7.605 9.414 -5.113 1 98.69 191 GLU B O 1
ATOM 3670 N N . ALA B 1 192 ? 6.496 8.062 -3.76 1 98.88 192 ALA B N 1
ATOM 3671 C CA . ALA B 1 192 ? 6.57 8.953 -2.604 1 98.88 192 ALA B CA 1
ATOM 3672 C C . ALA B 1 192 ? 8.016 9.156 -2.154 1 98.88 192 ALA B C 1
ATOM 3674 O O . ALA B 1 192 ? 8.422 10.273 -1.821 1 98.88 192 ALA B O 1
ATOM 3675 N N . ALA B 1 193 ? 8.781 8.07 -2.123 1 98.81 193 ALA B N 1
ATOM 3676 C CA . ALA B 1 193 ? 10.188 8.148 -1.715 1 98.81 193 ALA B CA 1
ATOM 3677 C C . ALA B 1 193 ? 10.992 9.016 -2.682 1 98.81 193 ALA B C 1
ATOM 3679 O O . ALA B 1 193 ? 11.859 9.781 -2.262 1 98.81 193 ALA B O 1
ATOM 3680 N N . ALA B 1 194 ? 10.695 8.828 -3.955 1 98.44 194 ALA B N 1
ATOM 3681 C CA . ALA B 1 194 ? 11.367 9.664 -4.953 1 98.44 194 ALA B CA 1
ATOM 3682 C C . ALA B 1 194 ? 11.047 11.141 -4.738 1 98.44 194 ALA B C 1
ATOM 3684 O O . ALA B 1 194 ? 11.945 11.984 -4.781 1 98.44 194 ALA B O 1
ATOM 3685 N N . ALA B 1 195 ? 9.797 11.469 -4.484 1 98.62 195 ALA B N 1
ATOM 3686 C CA . ALA B 1 195 ? 9.391 12.836 -4.199 1 98.62 195 ALA B CA 1
ATOM 3687 C C . ALA B 1 195 ? 10.07 13.359 -2.938 1 98.62 195 ALA B C 1
ATOM 3689 O O . ALA B 1 195 ? 10.492 14.516 -2.883 1 98.62 195 ALA B O 1
ATOM 3690 N N . SER B 1 196 ? 10.148 12.516 -1.924 1 98.62 196 SER B N 1
ATOM 3691 C CA . SER B 1 196 ? 10.805 12.867 -0.667 1 98.62 196 SER B CA 1
ATOM 3692 C C . SER B 1 196 ? 12.25 13.289 -0.895 1 98.62 196 SER B C 1
ATOM 3694 O O . SER B 1 196 ? 12.711 14.289 -0.329 1 98.62 196 SER B O 1
ATOM 3696 N N . ARG B 1 197 ? 12.938 12.555 -1.713 1 97.19 197 ARG B N 1
ATOM 3697 C CA . ARG B 1 197 ? 14.336 12.867 -2.02 1 97.19 197 ARG B CA 1
ATOM 3698 C C . ARG B 1 197 ? 14.445 14.211 -2.732 1 97.19 197 ARG B C 1
ATOM 3700 O O . ARG B 1 197 ? 15.328 15.008 -2.422 1 97.19 197 ARG B O 1
ATOM 3707 N N . ARG B 1 198 ? 13.555 14.453 -3.613 1 97 198 ARG B N 1
ATOM 3708 C CA . ARG B 1 198 ? 13.555 15.727 -4.328 1 97 198 ARG B CA 1
ATOM 3709 C C . ARG B 1 198 ? 13.227 16.875 -3.391 1 97 198 ARG B C 1
ATOM 3711 O O . ARG B 1 198 ? 13.688 18 -3.6 1 97 198 ARG B O 1
ATOM 3718 N N . ALA B 1 199 ? 12.469 16.609 -2.369 1 98 199 ALA B N 1
ATOM 3719 C CA . ALA B 1 199 ? 12.078 17.625 -1.392 1 98 199 ALA B CA 1
ATOM 3720 C C . ALA B 1 199 ? 13.18 17.844 -0.357 1 98 199 ALA B C 1
ATOM 3722 O O . ALA B 1 199 ? 13.07 18.719 0.501 1 98 199 ALA B O 1
ATOM 3723 N N . GLY B 1 200 ? 14.195 17 -0.37 1 97.31 200 GLY B N 1
ATOM 3724 C CA . GLY B 1 200 ? 15.305 17.141 0.555 1 97.31 200 GLY B CA 1
ATOM 3725 C C . GLY B 1 200 ? 15.016 16.578 1.932 1 97.31 200 GLY B C 1
ATOM 3726 O O . GLY B 1 200 ? 15.641 16.969 2.916 1 97.31 200 GLY B O 1
ATOM 3727 N N . ILE B 1 201 ? 14.07 15.688 2.035 1 98.5 201 ILE B N 1
ATOM 3728 C CA . ILE B 1 201 ? 13.727 15.055 3.301 1 98.5 201 ILE B CA 1
ATOM 3729 C C . ILE B 1 201 ? 14.727 13.945 3.611 1 98.5 201 ILE B C 1
ATOM 3731 O O . ILE B 1 201 ? 15.094 13.164 2.727 1 98.5 201 ILE B O 1
ATOM 3735 N N . ASP B 1 202 ? 15.18 13.898 4.836 1 98.06 202 ASP B N 1
ATOM 3736 C CA . ASP B 1 202 ? 16.062 12.828 5.301 1 98.06 202 ASP B CA 1
ATOM 3737 C C . ASP B 1 202 ? 15.352 11.477 5.246 1 98.06 202 ASP B C 1
ATOM 3739 O O . ASP B 1 202 ? 14.219 11.336 5.707 1 98.06 202 ASP B O 1
ATOM 3743 N N . ASP B 1 203 ? 16.062 10.469 4.703 1 98.19 203 ASP B N 1
ATOM 3744 C CA . ASP B 1 203 ? 15.469 9.148 4.516 1 98.19 203 ASP B CA 1
ATOM 3745 C C . ASP B 1 203 ? 15.055 8.539 5.852 1 98.19 203 ASP B C 1
ATOM 3747 O O . ASP B 1 203 ? 14.016 7.871 5.941 1 98.19 203 ASP B O 1
ATOM 3751 N N . ALA B 1 204 ? 15.883 8.703 6.867 1 98.06 204 ALA B N 1
ATOM 3752 C CA . ALA B 1 204 ? 15.578 8.125 8.172 1 98.06 204 ALA B CA 1
ATOM 3753 C C . ALA B 1 204 ? 14.305 8.727 8.758 1 98.06 204 ALA B C 1
ATOM 3755 O O . ALA B 1 204 ? 13.508 8.031 9.383 1 98.06 204 ALA B O 1
ATOM 3756 N N . VAL B 1 205 ? 14.078 10.047 8.555 1 98.38 205 VAL B N 1
ATOM 3757 C CA . VAL B 1 205 ? 12.898 10.734 9.055 1 98.38 205 VAL B CA 1
ATOM 3758 C C . VAL B 1 205 ? 11.656 10.258 8.297 1 98.38 205 VAL B C 1
ATOM 3760 O O . VAL B 1 205 ? 10.609 10.016 8.898 1 98.38 205 VAL B O 1
ATOM 3763 N N . LEU B 1 206 ? 11.82 10.102 6.961 1 98.69 206 LEU B N 1
ATOM 3764 C CA . LEU B 1 206 ? 10.727 9.586 6.148 1 98.69 206 LEU B CA 1
ATOM 3765 C C . LEU B 1 206 ? 10.266 8.219 6.656 1 98.69 206 LEU B C 1
ATOM 3767 O O . LEU B 1 206 ? 9.07 8 6.863 1 98.69 206 LEU B O 1
ATOM 3771 N N . LEU B 1 207 ? 11.242 7.305 6.859 1 98.62 207 LEU B N 1
ATOM 3772 C CA . LEU B 1 207 ? 10.945 5.941 7.285 1 98.62 207 LEU B CA 1
ATOM 3773 C C . LEU B 1 207 ? 10.312 5.93 8.672 1 98.62 207 LEU B C 1
ATOM 3775 O O . LEU B 1 207 ? 9.43 5.117 8.953 1 98.62 207 LEU B O 1
ATOM 3779 N N . GLU B 1 208 ? 10.734 6.82 9.523 1 98 208 GLU B N 1
ATOM 3780 C CA . GLU B 1 208 ? 10.133 6.945 10.852 1 98 208 GLU B CA 1
ATOM 3781 C C . GLU B 1 208 ? 8.664 7.344 10.75 1 98 208 GLU B C 1
ATOM 3783 O O . GLU B 1 208 ? 7.809 6.742 11.398 1 98 208 GLU B O 1
ATOM 3788 N N . VAL B 1 209 ? 8.398 8.32 9.922 1 98.19 209 VAL B N 1
ATOM 3789 C CA . VAL B 1 209 ? 7.043 8.836 9.773 1 98.19 209 VAL B CA 1
ATOM 3790 C C . VAL B 1 209 ? 6.145 7.75 9.18 1 98.19 209 VAL B C 1
ATOM 3792 O O . VAL B 1 209 ? 5.027 7.535 9.656 1 98.19 209 VAL B O 1
ATOM 3795 N N . TRP B 1 210 ? 6.641 7.039 8.141 1 98.25 210 TRP B N 1
ATOM 3796 C CA . TRP B 1 210 ? 5.867 5.953 7.551 1 98.25 210 TRP B CA 1
ATOM 3797 C C . TRP B 1 210 ? 5.648 4.832 8.562 1 98.25 210 TRP B C 1
ATOM 3799 O O . TRP B 1 210 ? 4.555 4.273 8.656 1 98.25 210 TRP B O 1
ATOM 3809 N N . GLY B 1 211 ? 6.707 4.496 9.32 1 97.5 211 GLY B N 1
ATOM 3810 C CA . GLY B 1 211 ? 6.652 3.414 10.289 1 97.5 211 GLY B CA 1
ATOM 3811 C C . GLY B 1 211 ? 5.664 3.664 11.406 1 97.5 211 GLY B C 1
ATOM 3812 O O . GLY B 1 211 ? 5.137 2.721 12.008 1 97.5 211 GLY B O 1
ATOM 3813 N N . ASN B 1 212 ? 5.32 4.918 11.648 1 95.56 212 ASN B N 1
ATOM 3814 C CA . ASN B 1 212 ? 4.406 5.309 12.719 1 95.56 212 ASN B CA 1
ATOM 3815 C C . ASN B 1 212 ? 2.986 5.512 12.195 1 95.56 212 ASN B C 1
ATOM 3817 O O . ASN B 1 212 ? 2.102 5.941 12.93 1 95.56 212 ASN B O 1
ATOM 3821 N N . GLY B 1 213 ? 2.811 5.16 10.953 1 95.38 213 GLY B N 1
ATOM 3822 C CA . GLY B 1 213 ? 1.514 5.441 10.359 1 95.38 213 GLY B CA 1
ATOM 3823 C C . GLY B 1 213 ? 1.083 4.395 9.344 1 95.38 213 GLY B C 1
ATOM 3824 O O . GLY B 1 213 ? 1.402 3.213 9.492 1 95.38 213 GLY B O 1
ATOM 3825 N N . GLY B 1 214 ? 0.277 4.832 8.375 1 94.19 214 GLY B N 1
ATOM 3826 C CA . GLY B 1 214 ? -0.362 3.953 7.406 1 94.19 214 GLY B CA 1
ATOM 3827 C C . GLY B 1 214 ? 0.621 3.289 6.461 1 94.19 214 GLY B C 1
ATOM 3828 O O . GLY B 1 214 ? 0.28 2.316 5.785 1 94.19 214 GLY B O 1
ATOM 3829 N N . GLY B 1 215 ? 1.888 3.789 6.457 1 97.12 215 GLY B N 1
ATOM 3830 C CA . GLY B 1 215 ? 2.9 3.209 5.59 1 97.12 215 GLY B CA 1
ATOM 3831 C C . GLY B 1 215 ? 3.541 1.963 6.168 1 97.12 215 GLY B C 1
ATOM 3832 O O . GLY B 1 215 ? 4.227 1.222 5.461 1 97.12 215 GLY B O 1
ATOM 3833 N N . ALA B 1 216 ? 3.273 1.704 7.391 1 98.25 216 ALA B N 1
ATOM 3834 C CA . ALA B 1 216 ? 3.91 0.574 8.062 1 98.25 216 ALA B CA 1
ATOM 3835 C C . ALA B 1 216 ? 3.375 -0.752 7.531 1 98.25 216 ALA B C 1
ATOM 3837 O O . ALA B 1 216 ? 2.162 -0.923 7.379 1 98.25 216 ALA B O 1
ATOM 3838 N N . GLY B 1 217 ? 4.273 -1.646 7.223 1 98.5 217 GLY B N 1
ATOM 3839 C CA . GLY B 1 217 ? 3.908 -2.953 6.703 1 98.5 217 GLY B CA 1
ATOM 3840 C C . GLY B 1 217 ? 5.051 -3.656 5.996 1 98.5 217 GLY B C 1
ATOM 3841 O O . GLY B 1 217 ? 6.191 -3.184 6.023 1 98.5 217 GLY B O 1
ATOM 3842 N N . VAL B 1 218 ? 4.77 -4.73 5.406 1 98.19 218 VAL B N 1
ATOM 3843 C CA . VAL B 1 218 ? 5.77 -5.621 4.82 1 98.19 218 VAL B CA 1
ATOM 3844 C C . VAL B 1 218 ? 6.492 -4.906 3.68 1 98.19 218 VAL B C 1
ATOM 3846 O O . VAL B 1 218 ? 7.719 -4.977 3.576 1 98.19 218 VAL B O 1
ATOM 3849 N N . VAL B 1 219 ? 5.77 -4.191 2.877 1 98.56 219 VAL B N 1
ATOM 3850 C CA . VAL B 1 219 ? 6.383 -3.562 1.713 1 98.56 219 VAL B CA 1
ATOM 3851 C C . VAL B 1 219 ? 7.34 -2.461 2.164 1 98.56 219 VAL B C 1
ATOM 3853 O O . VAL B 1 219 ? 8.414 -2.285 1.582 1 98.56 219 VAL B O 1
ATOM 3856 N N . MET B 1 220 ? 6.965 -1.691 3.201 1 98.69 220 MET B N 1
ATOM 3857 C CA . MET B 1 220 ? 7.891 -0.695 3.73 1 98.69 220 MET B CA 1
ATOM 3858 C C . MET B 1 220 ? 9.195 -1.347 4.172 1 98.69 220 MET B C 1
ATOM 3860 O O . MET B 1 220 ? 10.281 -0.846 3.867 1 98.69 220 MET B O 1
ATOM 3864 N N . GLU B 1 221 ? 9.062 -2.467 4.863 1 98.44 221 GLU B N 1
ATOM 3865 C CA . GLU B 1 221 ? 10.25 -3.148 5.379 1 98.44 221 GLU B CA 1
ATOM 3866 C C . GLU B 1 221 ? 11.086 -3.725 4.246 1 98.44 221 GLU B C 1
ATOM 3868 O O . GLU B 1 221 ? 12.312 -3.783 4.344 1 98.44 221 GLU B O 1
ATOM 3873 N N . ARG B 1 222 ? 10.469 -4.102 3.195 1 98 222 ARG B N 1
ATOM 3874 C CA . ARG B 1 222 ? 11.18 -4.625 2.033 1 98 222 ARG B CA 1
ATOM 3875 C C . ARG B 1 222 ? 11.961 -3.523 1.326 1 98 222 ARG B C 1
ATOM 3877 O O . ARG B 1 222 ? 13.023 -3.777 0.751 1 98 222 ARG B O 1
ATOM 3884 N N . LEU B 1 223 ? 11.453 -2.293 1.404 1 98.62 223 LEU B N 1
ATOM 3885 C CA . LEU B 1 223 ? 12.086 -1.185 0.7 1 98.62 223 LEU B CA 1
ATOM 3886 C C . LEU B 1 223 ? 13.086 -0.467 1.602 1 98.62 223 LEU B C 1
ATOM 3888 O O . LEU B 1 223 ? 13.961 0.26 1.117 1 98.62 223 LEU B O 1
ATOM 3892 N N . ARG B 1 224 ? 13.039 -0.665 2.924 1 98.75 224 ARG B N 1
ATOM 3893 C CA . ARG B 1 224 ? 13.812 0.067 3.922 1 98.75 224 ARG B CA 1
ATOM 3894 C C . ARG B 1 224 ? 15.305 -0.047 3.645 1 98.75 224 ARG B C 1
ATOM 3896 O O . ARG B 1 224 ? 16.016 0.961 3.605 1 98.75 224 ARG B O 1
ATOM 3903 N N . PRO B 1 225 ? 15.883 -1.254 3.373 1 98.62 225 PRO B N 1
ATOM 3904 C CA . PRO B 1 225 ? 17.328 -1.336 3.152 1 98.62 225 PRO B CA 1
ATOM 3905 C C . PRO B 1 225 ? 17.797 -0.494 1.966 1 98.62 225 PRO B C 1
ATOM 3907 O O . PRO B 1 225 ? 18.875 0.099 2.01 1 98.62 225 PRO B O 1
ATOM 3910 N N . PHE B 1 226 ? 16.969 -0.427 0.94 1 98.75 226 PHE B N 1
ATOM 3911 C CA . PHE B 1 226 ? 17.359 0.356 -0.225 1 98.75 226 PHE B CA 1
ATOM 3912 C C . PHE B 1 226 ? 17.281 1.849 0.073 1 98.75 226 PHE B C 1
ATOM 3914 O O . PHE B 1 226 ? 18.172 2.609 -0.288 1 98.75 226 PHE B O 1
ATOM 3921 N N . ILE B 1 227 ? 16.188 2.268 0.694 1 98.62 227 ILE B N 1
ATOM 3922 C CA . ILE B 1 227 ? 15.992 3.678 1.009 1 98.62 227 ILE B CA 1
ATOM 3923 C C . ILE B 1 227 ? 17.094 4.164 1.938 1 98.62 227 ILE B C 1
ATOM 3925 O O . ILE B 1 227 ? 17.625 5.27 1.766 1 98.62 227 ILE B O 1
ATOM 3929 N N . GLU B 1 228 ? 17.516 3.293 2.836 1 97.75 228 GLU B N 1
ATOM 3930 C CA . GLU B 1 228 ? 18.516 3.674 3.836 1 97.75 228 GLU B CA 1
ATOM 3931 C C . GLU B 1 228 ? 19.922 3.613 3.264 1 97.75 228 GLU B C 1
ATOM 3933 O O . GLU B 1 228 ? 20.766 4.465 3.572 1 97.75 228 GLU B O 1
ATOM 3938 N N . SER B 1 229 ? 20.219 2.545 2.41 1 97.69 229 SER B N 1
ATOM 3939 C CA . SER B 1 229 ? 21.625 2.301 2.1 1 97.69 229 SER B CA 1
ATOM 3940 C C . SER B 1 229 ? 21.781 1.768 0.681 1 97.69 229 SER B C 1
ATOM 3942 O O . SER B 1 229 ? 22.781 1.111 0.372 1 97.69 229 SER B O 1
ATOM 3944 N N . ALA B 1 230 ? 20.797 1.899 -0.137 1 97.38 230 ALA B N 1
ATOM 3945 C CA . ALA B 1 230 ? 20.844 1.506 -1.543 1 97.38 230 ALA B CA 1
ATOM 3946 C C . ALA B 1 230 ? 21.094 0.007 -1.686 1 97.38 230 ALA B C 1
ATOM 3948 O O . ALA B 1 230 ? 21.734 -0.434 -2.635 1 97.38 230 ALA B O 1
ATOM 3949 N N . ASP B 1 231 ? 20.641 -0.783 -0.659 1 98.31 231 ASP B N 1
ATOM 3950 C CA . ASP B 1 231 ? 20.703 -2.24 -0.697 1 98.31 231 ASP B CA 1
ATOM 3951 C C . ASP B 1 231 ? 19.391 -2.83 -1.237 1 98.31 231 ASP B C 1
ATOM 3953 O O . ASP B 1 231 ? 18.375 -2.812 -0.555 1 98.31 231 ASP B O 1
ATOM 3957 N N . PRO B 1 232 ? 19.391 -3.363 -2.436 1 97.81 232 PRO B N 1
ATOM 3958 C CA . PRO B 1 232 ? 18.141 -3.826 -3.043 1 97.81 232 PRO B CA 1
ATOM 3959 C C . PRO B 1 232 ? 17.766 -5.238 -2.607 1 97.81 232 PRO B C 1
ATOM 3961 O O . PRO B 1 232 ? 16.766 -5.793 -3.092 1 97.81 232 PRO B O 1
ATOM 3964 N N . SER B 1 233 ? 18.375 -5.852 -1.668 1 95.88 233 SER B N 1
ATOM 3965 C CA . SER B 1 233 ? 18.25 -7.273 -1.366 1 95.88 233 SER B CA 1
ATOM 3966 C C . SER B 1 233 ? 16.969 -7.566 -0.592 1 95.88 233 SER B C 1
ATOM 3968 O O . SER B 1 233 ? 16.578 -8.727 -0.45 1 95.88 233 SER B O 1
ATOM 3970 N N . GLY B 1 234 ? 16.25 -6.531 -0.125 1 95.38 234 GLY B N 1
ATOM 3971 C CA . GLY B 1 234 ? 15.047 -6.723 0.667 1 95.38 234 GLY B CA 1
ATOM 3972 C C . GLY B 1 234 ? 13.875 -7.234 -0.146 1 95.38 234 GLY B C 1
ATOM 3973 O O . GLY B 1 234 ? 12.891 -7.723 0.413 1 95.38 234 GLY B O 1
ATOM 3974 N N . PHE B 1 235 ? 13.945 -7.102 -1.451 1 95.81 235 PHE B N 1
ATOM 3975 C CA . PHE B 1 235 ? 12.914 -7.559 -2.375 1 95.81 235 PHE B CA 1
ATOM 3976 C C . PHE B 1 235 ? 13.523 -7.957 -3.713 1 95.81 235 PHE B C 1
ATOM 3978 O O . PHE B 1 235 ? 13.531 -7.168 -4.66 1 95.81 235 PHE B O 1
ATOM 3985 N N . ARG B 1 236 ? 13.914 -9.234 -3.824 1 94.88 236 ARG B N 1
ATOM 3986 C CA . ARG B 1 236 ? 14.625 -9.742 -4.992 1 94.88 236 ARG B CA 1
ATOM 3987 C C . ARG B 1 236 ? 13.648 -10.211 -6.07 1 94.88 236 ARG B C 1
ATOM 3989 O O . ARG B 1 236 ? 13.445 -11.406 -6.258 1 94.88 236 ARG B O 1
ATOM 3996 N N . PHE B 1 237 ? 13.078 -9.352 -6.75 1 96.38 237 PHE B N 1
ATOM 3997 C CA . PHE B 1 237 ? 12.117 -9.531 -7.832 1 96.38 237 PHE B CA 1
ATOM 3998 C C . PHE B 1 237 ? 12.344 -8.508 -8.938 1 96.38 237 PHE B C 1
ATOM 4000 O O . PHE B 1 237 ? 12.516 -7.316 -8.656 1 96.38 237 PHE B O 1
ATOM 4007 N N . THR B 1 238 ? 12.422 -8.93 -10.156 1 97.38 238 THR B N 1
ATOM 4008 C CA . THR B 1 238 ? 12.82 -8.031 -11.227 1 97.38 238 THR B CA 1
ATOM 4009 C C . THR B 1 238 ? 11.656 -7.141 -11.648 1 97.38 238 THR B C 1
ATOM 4011 O O . THR B 1 238 ? 10.492 -7.508 -11.469 1 97.38 238 THR B O 1
ATOM 4014 N N . LEU B 1 239 ? 11.961 -6.035 -12.242 1 98.69 239 LEU B N 1
ATOM 4015 C CA . LEU B 1 239 ? 10.938 -5.121 -12.734 1 98.69 239 LEU B CA 1
ATOM 4016 C C . LEU B 1 239 ? 10.195 -5.723 -13.922 1 98.69 239 LEU B C 1
ATOM 4018 O O . LEU B 1 239 ? 9 -5.48 -14.102 1 98.69 239 LEU B O 1
ATOM 4022 N N . SER B 1 240 ? 10.852 -6.562 -14.734 1 98.44 240 SER B N 1
ATOM 4023 C CA . SER B 1 240 ? 10.188 -7.266 -15.828 1 98.44 240 SER B CA 1
ATOM 4024 C C . SER B 1 240 ? 9.141 -8.242 -15.289 1 98.44 240 SER B C 1
ATOM 4026 O O . SER B 1 240 ? 8.039 -8.344 -15.844 1 98.44 240 SER B O 1
ATOM 4028 N N . ASN B 1 241 ? 9.508 -8.984 -14.258 1 97.5 241 ASN B N 1
ATOM 4029 C CA . ASN B 1 241 ? 8.539 -9.883 -13.648 1 97.5 241 ASN B CA 1
ATOM 4030 C C . ASN B 1 241 ? 7.383 -9.125 -13.016 1 97.5 241 ASN B C 1
ATOM 4032 O O . ASN B 1 241 ? 6.242 -9.594 -13.016 1 97.5 241 ASN B O 1
ATOM 4036 N N . SER B 1 242 ? 7.688 -7.941 -12.438 1 98.62 242 SER B N 1
ATOM 4037 C CA . SER B 1 242 ? 6.645 -7.09 -11.883 1 98.62 242 SER B CA 1
ATOM 4038 C C . SER B 1 242 ? 5.637 -6.676 -12.953 1 98.62 242 SER B C 1
ATOM 4040 O O . SER B 1 242 ? 4.426 -6.738 -12.734 1 98.62 242 SER B O 1
ATOM 4042 N N . LEU B 1 243 ? 6.191 -6.277 -14.094 1 98.81 243 LEU B N 1
ATOM 4043 C CA . LEU B 1 243 ? 5.34 -5.898 -15.211 1 98.81 243 LEU B CA 1
ATOM 4044 C C . LEU B 1 243 ? 4.457 -7.07 -15.641 1 98.81 243 LEU B C 1
ATOM 4046 O O . LEU B 1 243 ? 3.256 -6.895 -15.867 1 98.81 243 LEU B O 1
ATOM 4050 N N . LYS B 1 244 ? 5.016 -8.211 -15.711 1 98.38 244 LYS B N 1
ATOM 4051 C CA . LYS B 1 244 ? 4.262 -9.406 -16.078 1 98.38 244 LYS B CA 1
ATOM 4052 C C . LYS B 1 244 ? 3.119 -9.656 -15.094 1 98.38 244 LYS B C 1
ATOM 4054 O O . LYS B 1 244 ? 1.973 -9.852 -15.5 1 98.38 244 LYS B O 1
ATOM 4059 N N . ASP B 1 245 ? 3.404 -9.633 -13.797 1 98.56 245 ASP B N 1
ATOM 4060 C CA . ASP B 1 245 ? 2.418 -9.984 -12.781 1 98.56 245 ASP B CA 1
ATOM 4061 C C . ASP B 1 245 ? 1.3 -8.945 -12.719 1 98.56 245 ASP B C 1
ATOM 4063 O O . ASP B 1 245 ? 0.126 -9.297 -12.586 1 98.56 245 ASP B O 1
ATOM 4067 N N . VAL B 1 246 ? 1.679 -7.645 -12.812 1 98.88 246 VAL B N 1
ATOM 4068 C CA . VAL B 1 246 ? 0.651 -6.609 -12.82 1 98.88 246 VAL B CA 1
ATOM 4069 C C . VAL B 1 246 ? -0.165 -6.711 -14.109 1 98.88 246 VAL B C 1
ATOM 4071 O O . VAL B 1 246 ? -1.375 -6.469 -14.109 1 98.88 246 VAL B O 1
ATOM 4074 N N . GLY B 1 247 ? 0.513 -7.07 -15.18 1 98.81 247 GLY B N 1
ATOM 4075 C CA . GLY B 1 247 ? -0.2 -7.316 -16.422 1 98.81 247 GLY B CA 1
ATOM 4076 C C . GLY B 1 247 ? -1.205 -8.445 -16.312 1 98.81 247 GLY B C 1
ATOM 4077 O O . GLY B 1 247 ? -2.326 -8.336 -16.812 1 98.81 247 GLY B O 1
ATOM 4078 N N . TYR B 1 248 ? -0.831 -9.555 -15.727 1 98.81 248 TYR B N 1
ATOM 4079 C CA . TYR B 1 248 ? -1.741 -10.672 -15.5 1 98.81 248 TYR B CA 1
ATOM 4080 C C . TYR B 1 248 ? -2.932 -10.242 -14.656 1 98.81 248 TYR B C 1
ATOM 4082 O O . TYR B 1 248 ? -4.07 -10.625 -14.938 1 98.81 248 TYR B O 1
ATOM 4090 N N . TYR B 1 249 ? -2.697 -9.484 -13.602 1 98.88 249 TYR B N 1
ATOM 4091 C CA . TYR B 1 249 ? -3.795 -8.953 -12.797 1 98.88 249 TYR B CA 1
ATOM 4092 C C . TYR B 1 249 ? -4.758 -8.141 -13.656 1 98.88 249 TYR B C 1
ATOM 4094 O O . TYR B 1 249 ? -5.977 -8.281 -13.531 1 98.88 249 TYR B O 1
ATOM 4102 N N . GLN B 1 250 ? -4.195 -7.234 -14.469 1 98.38 250 GLN B N 1
ATOM 4103 C CA . GLN B 1 250 ? -5.023 -6.383 -15.312 1 98.38 250 GLN B CA 1
ATOM 4104 C C . GLN B 1 250 ? -5.902 -7.219 -16.234 1 98.38 250 GLN B C 1
ATOM 4106 O O . GLN B 1 250 ? -7.082 -6.91 -16.438 1 98.38 250 GLN B O 1
ATOM 4111 N N . SER B 1 251 ? -5.289 -8.195 -16.812 1 98.12 251 SER B N 1
ATOM 4112 C CA . SER B 1 251 ? -6.051 -9.094 -17.672 1 98.12 251 SER B CA 1
ATOM 4113 C C . SER B 1 251 ? -7.191 -9.758 -16.906 1 98.12 251 SER B C 1
ATOM 4115 O O . SER B 1 251 ? -8.32 -9.828 -17.406 1 98.12 251 SER B O 1
ATOM 4117 N N . MET B 1 252 ? -6.914 -10.242 -15.734 1 98.56 252 MET B N 1
ATOM 4118 C CA . MET B 1 252 ? -7.934 -10.859 -14.883 1 98.56 252 MET B CA 1
ATOM 4119 C C . MET B 1 252 ? -9.031 -9.859 -14.547 1 98.56 252 MET B C 1
ATOM 4121 O O . MET B 1 252 ? -10.219 -10.172 -14.68 1 98.56 252 MET B O 1
ATOM 4125 N N . ALA B 1 253 ? -8.648 -8.656 -14.102 1 98.38 253 ALA B N 1
ATOM 4126 C CA . ALA B 1 253 ? -9.617 -7.637 -13.711 1 98.38 253 ALA B CA 1
ATOM 4127 C C . ALA B 1 253 ? -10.5 -7.238 -14.891 1 98.38 253 ALA B C 1
ATOM 4129 O O . ALA B 1 253 ? -11.695 -6.984 -14.719 1 98.38 253 ALA B O 1
ATOM 4130 N N . GLU B 1 254 ? -9.891 -7.148 -16.047 1 97.5 254 GLU B N 1
ATOM 4131 C CA . GLU B 1 254 ? -10.648 -6.852 -17.266 1 97.5 254 GLU B CA 1
ATOM 4132 C C . GLU B 1 254 ? -11.711 -7.918 -17.516 1 97.5 254 GLU B C 1
ATOM 4134 O O . GLU B 1 254 ? -12.867 -7.594 -17.812 1 97.5 254 GLU B O 1
ATOM 4139 N N . GLY B 1 255 ? -11.297 -9.164 -17.406 1 97.44 255 GLY B N 1
ATOM 4140 C CA . GLY B 1 255 ? -12.227 -10.258 -17.594 1 97.44 255 GLY B CA 1
ATOM 4141 C C . GLY B 1 255 ? -13.359 -10.266 -16.578 1 97.44 255 GLY B C 1
ATOM 4142 O O . GLY B 1 255 ? -14.445 -10.781 -16.859 1 97.44 255 GLY B O 1
ATOM 4143 N N . LEU B 1 256 ? -13.172 -9.633 -15.43 1 97.25 256 LEU B N 1
ATOM 4144 C CA . LEU B 1 256 ? -14.156 -9.57 -14.359 1 97.25 256 LEU B CA 1
ATOM 4145 C C . LEU B 1 256 ? -14.977 -8.297 -14.445 1 97.25 256 LEU B C 1
ATOM 4147 O O . LEU B 1 256 ? -15.852 -8.047 -13.609 1 97.25 256 LEU B O 1
ATOM 4151 N N . ASP B 1 257 ? -14.664 -7.434 -15.414 1 96.69 257 ASP B N 1
ATOM 4152 C CA . ASP B 1 257 ? -15.258 -6.105 -15.508 1 96.69 257 ASP B CA 1
ATOM 4153 C C . ASP B 1 257 ? -15.094 -5.336 -14.195 1 96.69 257 ASP B C 1
ATOM 4155 O O . ASP B 1 257 ? -16.047 -4.719 -13.711 1 96.69 257 ASP B O 1
ATOM 4159 N N . ALA B 1 258 ? -13.969 -5.512 -13.594 1 97.31 258 ALA B N 1
ATOM 4160 C CA . ALA B 1 258 ? -13.664 -4.84 -12.336 1 97.31 258 ALA B CA 1
ATOM 4161 C C . ALA B 1 258 ? -12.945 -3.516 -12.578 1 97.31 258 ALA B C 1
ATOM 4163 O O . ALA B 1 258 ? -12.375 -3.301 -13.656 1 97.31 258 ALA B O 1
ATOM 4164 N N . GLU B 1 259 ? -13.016 -2.611 -11.625 1 96 259 GLU B N 1
ATOM 4165 C CA . GLU B 1 259 ? -12.242 -1.372 -11.641 1 96 259 GLU B CA 1
ATOM 4166 C C . GLU B 1 259 ? -10.758 -1.651 -11.852 1 96 259 GLU B C 1
ATOM 4168 O O . GLU B 1 259 ? -10.211 -2.602 -11.281 1 96 259 GLU B O 1
ATOM 4173 N N . ARG B 1 260 ? -10.078 -0.847 -12.703 1 97 260 ARG B N 1
ATOM 4174 C CA . ARG B 1 260 ? -8.68 -1.15 -13.008 1 97 260 ARG B CA 1
ATOM 4175 C C . ARG B 1 260 ? -7.887 0.125 -13.258 1 97 260 ARG B C 1
ATOM 4177 O O . ARG B 1 260 ? -6.785 0.077 -13.812 1 97 260 ARG B O 1
ATOM 4184 N N . ASP B 1 261 ? -8.406 1.299 -12.906 1 97 261 ASP B N 1
ATOM 4185 C CA . ASP B 1 261 ? -7.758 2.559 -13.242 1 97 261 ASP B CA 1
ATOM 4186 C C . ASP B 1 261 ? -6.41 2.689 -12.547 1 97 261 ASP B C 1
ATOM 4188 O O . ASP B 1 261 ? -5.418 3.078 -13.164 1 97 261 ASP B O 1
ATOM 4192 N N . VAL B 1 262 ? -6.355 2.369 -11.281 1 98.56 262 VAL B N 1
ATOM 4193 C CA . VAL B 1 262 ? -5.113 2.494 -10.531 1 98.56 262 VAL B CA 1
ATOM 4194 C C . VAL B 1 262 ? -4.109 1.446 -11.008 1 98.56 262 VAL B C 1
ATOM 4196 O O . VAL B 1 262 ? -2.939 1.757 -11.234 1 98.56 262 VAL B O 1
ATOM 4199 N N . SER B 1 263 ? -4.602 0.2 -11.211 1 98.69 263 SER B N 1
ATOM 4200 C CA . SER B 1 263 ? -3.709 -0.851 -11.688 1 98.69 263 SER B CA 1
ATOM 4201 C C . SER B 1 263 ? -3.174 -0.528 -13.078 1 98.69 263 SER B C 1
ATOM 4203 O O . SER B 1 263 ? -2.039 -0.878 -13.414 1 98.69 263 SER B O 1
ATOM 4205 N N . GLU B 1 264 ? -3.939 0.147 -13.883 1 98.5 264 GLU B N 1
ATOM 4206 C CA . GLU B 1 264 ? -3.473 0.539 -15.203 1 98.5 264 GLU B CA 1
ATOM 4207 C C . GLU B 1 264 ? -2.316 1.531 -15.117 1 98.5 264 GLU B C 1
ATOM 4209 O O . GLU B 1 264 ? -1.345 1.433 -15.867 1 98.5 264 GLU B O 1
ATOM 4214 N N . ALA B 1 265 ? -2.447 2.504 -14.25 1 98.69 265 ALA B N 1
ATOM 4215 C CA . ALA B 1 265 ? -1.366 3.467 -14.062 1 98.69 265 ALA B CA 1
ATOM 4216 C C . ALA B 1 265 ? -0.109 2.785 -13.531 1 98.69 265 ALA B C 1
ATOM 4218 O O . ALA B 1 265 ? 1.005 3.117 -13.938 1 98.69 265 ALA B O 1
ATOM 4219 N N . ILE B 1 266 ? -0.271 1.834 -12.641 1 98.81 266 ILE B N 1
ATOM 4220 C CA . ILE B 1 266 ? 0.855 1.108 -12.062 1 98.81 266 ILE B CA 1
ATOM 4221 C C . ILE B 1 266 ? 1.519 0.246 -13.133 1 98.81 266 ILE B C 1
ATOM 4223 O O . ILE B 1 266 ? 2.748 0.206 -13.234 1 98.81 266 ILE B O 1
ATOM 4227 N N . ARG B 1 267 ? 0.708 -0.419 -13.93 1 98.81 267 ARG B N 1
ATOM 4228 C CA . ARG B 1 267 ? 1.254 -1.193 -15.039 1 98.81 267 ARG B CA 1
ATOM 4229 C C . ARG B 1 267 ? 2.057 -0.305 -15.984 1 98.81 267 ARG B C 1
ATOM 4231 O O . ARG B 1 267 ? 3.141 -0.687 -16.438 1 98.81 267 ARG B O 1
ATOM 4238 N N . ALA B 1 268 ? 1.496 0.846 -16.281 1 98.69 268 ALA B N 1
ATOM 4239 C CA . ALA B 1 268 ? 2.166 1.782 -17.188 1 98.69 268 ALA B CA 1
ATOM 4240 C C . ALA B 1 268 ? 3.512 2.223 -16.609 1 98.69 268 ALA B C 1
ATOM 4242 O O . ALA B 1 268 ? 4.484 2.385 -17.359 1 98.69 268 ALA B O 1
ATOM 4243 N N . LEU B 1 269 ? 3.547 2.443 -15.359 1 98.44 269 LEU B N 1
ATOM 4244 C CA . LEU B 1 269 ? 4.793 2.814 -14.695 1 98.44 269 LEU B CA 1
ATOM 4245 C C . LEU B 1 269 ? 5.844 1.721 -14.867 1 98.44 269 LEU B C 1
ATOM 4247 O O . LEU B 1 269 ? 6.98 2 -15.242 1 98.44 269 LEU B O 1
ATOM 4251 N N . TYR B 1 270 ? 5.492 0.479 -14.57 1 98.62 270 TYR B N 1
ATOM 4252 C CA . TYR B 1 270 ? 6.422 -0.633 -14.727 1 98.62 270 TYR B CA 1
ATOM 4253 C C . TYR B 1 270 ? 6.828 -0.803 -16.188 1 98.62 270 TYR B C 1
ATOM 4255 O O . TYR B 1 270 ? 7.988 -1.087 -16.484 1 98.62 270 TYR B O 1
ATOM 4263 N N . GLN B 1 271 ? 5.852 -0.634 -17.062 1 98.69 271 GLN B N 1
ATOM 4264 C CA . GLN B 1 271 ? 6.133 -0.752 -18.484 1 98.69 271 GLN B CA 1
ATOM 4265 C C . GLN B 1 271 ? 7.18 0.269 -18.938 1 98.69 271 GLN B C 1
ATOM 4267 O O . GLN B 1 271 ? 8.133 -0.074 -19.625 1 98.69 271 GLN B O 1
ATOM 4272 N N . ARG B 1 272 ? 6.969 1.505 -18.516 1 97.75 272 ARG B N 1
ATOM 4273 C CA . ARG B 1 272 ? 7.902 2.564 -18.891 1 97.75 272 ARG B CA 1
ATOM 4274 C C . ARG B 1 272 ? 9.297 2.268 -18.344 1 97.75 272 ARG B C 1
ATOM 4276 O O . ARG B 1 272 ? 10.297 2.492 -19.031 1 97.75 272 ARG B O 1
ATOM 4283 N N . THR B 1 273 ? 9.391 1.776 -17.156 1 97.38 273 THR B N 1
ATOM 4284 C CA . THR B 1 273 ? 10.664 1.454 -16.531 1 97.38 273 THR B CA 1
ATOM 4285 C C . THR B 1 273 ? 11.375 0.339 -17.297 1 97.38 273 THR B C 1
ATOM 4287 O O . THR B 1 273 ? 12.578 0.413 -17.531 1 97.38 273 THR B O 1
ATOM 4290 N N . VAL B 1 274 ? 10.664 -0.692 -17.703 1 98.31 274 VAL B N 1
ATOM 4291 C CA . VAL B 1 274 ? 11.219 -1.818 -18.453 1 98.31 274 VAL B CA 1
ATOM 4292 C C . VAL B 1 274 ? 11.633 -1.36 -19.844 1 98.31 274 VAL B C 1
ATOM 4294 O O . VAL B 1 274 ? 12.711 -1.72 -20.328 1 98.31 274 VAL B O 1
ATOM 4297 N N . ASP B 1 275 ? 10.781 -0.497 -20.453 1 98 275 ASP B N 1
ATOM 4298 C CA . ASP B 1 275 ? 11.07 0.017 -21.781 1 98 275 ASP B CA 1
ATOM 4299 C C . ASP B 1 275 ? 12.344 0.857 -21.797 1 98 275 ASP B C 1
ATOM 4301 O O . ASP B 1 275 ? 13.039 0.938 -22.812 1 98 275 ASP B O 1
ATOM 4305 N N . ASN B 1 276 ? 12.672 1.434 -20.688 1 96.88 276 ASN B N 1
ATOM 4306 C CA . ASN B 1 276 ? 13.852 2.277 -20.562 1 96.88 276 ASN B CA 1
ATOM 4307 C C . ASN B 1 276 ? 15.094 1.457 -20.219 1 96.88 276 ASN B C 1
ATOM 4309 O O . ASN B 1 276 ? 16.141 2.014 -19.891 1 96.88 276 ASN B O 1
ATOM 4313 N N . GLY B 1 277 ? 15.023 0.132 -20.234 1 97.69 277 GLY B N 1
ATOM 4314 C CA . GLY B 1 277 ? 16.172 -0.745 -20.141 1 97.69 277 GLY B CA 1
ATOM 4315 C C . GLY B 1 277 ? 16.438 -1.243 -18.734 1 97.69 277 GLY B C 1
ATOM 4316 O O . GLY B 1 277 ? 17.516 -1.786 -18.453 1 97.69 277 GLY B O 1
ATOM 4317 N N . SER B 1 278 ? 15.461 -1.071 -17.812 1 98 278 SER B N 1
ATOM 4318 C CA . SER B 1 278 ? 15.711 -1.41 -16.422 1 98 278 SER B CA 1
ATOM 4319 C C . SER B 1 278 ? 15.008 -2.709 -16.031 1 98 278 SER B C 1
ATOM 4321 O O . SER B 1 278 ? 14.758 -2.959 -14.852 1 98 278 SER B O 1
ATOM 4323 N N . GLY B 1 279 ? 14.68 -3.549 -17 1 98.38 279 GLY B N 1
ATOM 4324 C CA . GLY B 1 279 ? 13.891 -4.75 -16.781 1 98.38 279 GLY B CA 1
ATOM 4325 C C . GLY B 1 279 ? 14.555 -5.723 -15.812 1 98.38 279 GLY B C 1
ATOM 4326 O O . GLY B 1 279 ? 13.875 -6.426 -15.07 1 98.38 279 GLY B O 1
ATOM 4327 N N . ASP B 1 280 ? 15.883 -5.777 -15.773 1 97.69 280 ASP B N 1
ATOM 4328 C CA . ASP B 1 280 ? 16.609 -6.75 -14.969 1 97.69 280 ASP B CA 1
ATOM 4329 C C . ASP B 1 280 ? 16.891 -6.211 -13.57 1 97.69 280 ASP B C 1
ATOM 4331 O O . ASP B 1 280 ? 17.328 -6.953 -12.688 1 97.69 280 ASP B O 1
ATOM 4335 N N . GLN B 1 281 ? 16.594 -4.93 -13.375 1 98.06 281 GLN B N 1
ATOM 4336 C CA . GLN B 1 281 ? 16.766 -4.352 -12.047 1 98.06 281 GLN B CA 1
ATOM 4337 C C . GLN B 1 281 ? 15.719 -4.867 -11.07 1 98.06 281 GLN B C 1
ATOM 4339 O O . GLN B 1 281 ? 14.695 -5.418 -11.492 1 98.06 281 GLN B O 1
ATOM 4344 N N . LEU B 1 282 ? 16.078 -4.727 -9.797 1 98.38 282 LEU B N 1
ATOM 4345 C CA . LEU B 1 282 ? 15.203 -5.234 -8.75 1 98.38 282 LEU B CA 1
ATOM 4346 C C . LEU B 1 282 ? 14.211 -4.164 -8.305 1 98.38 282 LEU B C 1
ATOM 4348 O O . LEU B 1 282 ? 14.484 -2.969 -8.438 1 98.38 282 LEU B O 1
ATOM 4352 N N . VAL B 1 283 ? 13.125 -4.562 -7.766 1 98.31 283 VAL B N 1
ATOM 4353 C CA . VAL B 1 283 ? 11.945 -3.762 -7.434 1 98.31 283 VAL B CA 1
ATOM 4354 C C . VAL B 1 283 ? 12.359 -2.574 -6.566 1 98.31 283 VAL B C 1
ATOM 4356 O O . VAL B 1 283 ? 11.938 -1.443 -6.809 1 98.31 283 VAL B O 1
ATOM 4359 N N . PRO B 1 284 ? 13.281 -2.723 -5.512 1 98.62 284 PRO B N 1
ATOM 4360 C CA . PRO B 1 284 ? 13.609 -1.567 -4.672 1 98.62 284 PRO B CA 1
ATOM 4361 C C . PRO B 1 284 ? 14.312 -0.454 -5.445 1 98.62 284 PRO B C 1
ATOM 4363 O O . PRO B 1 284 ? 14.242 0.713 -5.055 1 98.62 284 PRO B O 1
ATOM 4366 N N . GLU B 1 285 ? 14.898 -0.794 -6.566 1 98.56 285 GLU B N 1
ATOM 4367 C CA . GLU B 1 285 ? 15.633 0.182 -7.367 1 98.56 285 GLU B CA 1
ATOM 4368 C C . GLU B 1 285 ? 14.68 1.143 -8.07 1 98.56 285 GLU B C 1
ATOM 4370 O O . GLU B 1 285 ? 15.109 2.166 -8.609 1 98.56 285 GLU B O 1
ATOM 4375 N N . LEU B 1 286 ? 13.383 0.796 -8.039 1 98.5 286 LEU B N 1
ATOM 4376 C CA . LEU B 1 286 ? 12.359 1.666 -8.609 1 98.5 286 LEU B CA 1
ATOM 4377 C C . LEU B 1 286 ? 12.422 3.057 -7.988 1 98.5 286 LEU B C 1
ATOM 4379 O O . LEU B 1 286 ? 12.172 4.055 -8.664 1 98.5 286 LEU B O 1
ATOM 4383 N N . VAL B 1 287 ? 12.781 3.178 -6.703 1 98.25 287 VAL B N 1
ATOM 4384 C CA . VAL B 1 287 ? 12.875 4.445 -5.988 1 98.25 287 VAL B CA 1
ATOM 4385 C C . VAL B 1 287 ? 13.867 5.367 -6.699 1 98.25 287 VAL B C 1
ATOM 4387 O O . VAL B 1 287 ? 13.547 6.523 -6.988 1 98.25 287 VAL B O 1
ATOM 4390 N N . GLU B 1 288 ? 15.031 4.832 -7.012 1 97.62 288 GLU B N 1
ATOM 4391 C CA . GLU B 1 288 ? 16.078 5.617 -7.66 1 97.62 288 GLU B CA 1
ATOM 4392 C C . GLU B 1 288 ? 15.703 5.945 -9.102 1 97.62 288 GLU B C 1
ATOM 4394 O O . GLU B 1 288 ? 16 7.039 -9.594 1 97.62 288 GLU B O 1
ATOM 4399 N N . LEU B 1 289 ? 15.117 4.973 -9.789 1 97.62 289 LEU B N 1
ATOM 4400 C CA . LEU B 1 289 ? 14.711 5.184 -11.172 1 97.62 289 LEU B CA 1
ATOM 4401 C C . LEU B 1 289 ? 13.703 6.32 -11.281 1 97.62 289 LEU B C 1
ATOM 4403 O O . LEU B 1 289 ? 13.781 7.141 -12.195 1 97.62 289 LEU B O 1
ATOM 4407 N N . LEU B 1 290 ? 12.805 6.43 -10.305 1 97.5 290 LEU B N 1
ATOM 4408 C CA . LEU B 1 290 ? 11.773 7.461 -10.32 1 97.5 290 LEU B CA 1
ATOM 4409 C C . LEU B 1 290 ? 12.336 8.797 -9.852 1 97.5 290 LEU B C 1
ATOM 4411 O O . LEU B 1 290 ? 11.844 9.859 -10.25 1 97.5 290 LEU B O 1
ATOM 4415 N N . ALA B 1 291 ? 13.297 8.75 -8.945 1 95.56 291 ALA B N 1
ATOM 4416 C CA . ALA B 1 291 ? 13.93 9.984 -8.477 1 95.56 291 ALA B CA 1
ATOM 4417 C C . ALA B 1 291 ? 14.75 10.625 -9.586 1 95.56 291 ALA B C 1
ATOM 4419 O O . ALA B 1 291 ? 14.914 11.852 -9.617 1 95.56 291 ALA B O 1
ATOM 4420 N N . ALA B 1 292 ? 15.305 9.789 -10.469 1 89.19 292 ALA B N 1
ATOM 4421 C CA . ALA B 1 292 ? 16.156 10.258 -11.555 1 89.19 292 ALA B CA 1
ATOM 4422 C C . ALA B 1 292 ? 15.32 10.781 -12.719 1 89.19 292 ALA B C 1
ATOM 4424 O O . ALA B 1 292 ? 15.812 11.547 -13.547 1 89.19 292 ALA B O 1
ATOM 4425 N N . ASP B 1 293 ? 14.055 10.211 -12.867 1 74.25 293 ASP B N 1
ATOM 4426 C CA . ASP B 1 293 ? 13.195 10.555 -13.992 1 74.25 293 ASP B CA 1
ATOM 4427 C C . ASP B 1 293 ? 12.758 12.016 -13.93 1 74.25 293 ASP B C 1
ATOM 4429 O O . ASP B 1 293 ? 12.461 12.531 -12.852 1 74.25 293 ASP B O 1
ATOM 4433 N N . GLU B 1 294 ? 13.406 12.922 -14.727 1 58.22 294 GLU B N 1
ATOM 4434 C CA . GLU B 1 294 ? 12.891 14.281 -14.828 1 58.22 294 GLU B CA 1
ATOM 4435 C C . GLU B 1 294 ? 11.414 14.289 -15.219 1 58.22 294 GLU B C 1
ATOM 4437 O O . GLU B 1 294 ? 10.977 13.461 -16.031 1 58.22 294 GLU B O 1
ATOM 4442 N N . GLY B 1 295 ? 10.492 14.367 -14.344 1 53.03 295 GLY B N 1
ATOM 4443 C CA . GLY B 1 295 ? 9.07 14.406 -14.641 1 53.03 295 GLY B CA 1
ATOM 4444 C C . GLY B 1 295 ? 8.766 14.859 -16.062 1 53.03 295 GLY B C 1
ATOM 4445 O O . GLY B 1 295 ? 9.398 15.789 -16.562 1 53.03 295 GLY B O 1
ATOM 4446 N N . ASP B 1 296 ? 8.438 14.031 -16.953 1 45.97 296 ASP B N 1
ATOM 4447 C CA . ASP B 1 296 ? 8.078 14.406 -18.312 1 45.97 296 ASP B CA 1
ATOM 4448 C C . ASP B 1 296 ? 7.242 15.68 -18.328 1 45.97 296 ASP B C 1
ATOM 4450 O O . ASP B 1 296 ? 6.145 15.719 -17.766 1 45.97 296 ASP B O 1
ATOM 4454 N N . GLY B 1 297 ? 7.82 16.984 -18.203 1 39.16 297 GLY B N 1
ATOM 4455 C CA . GLY B 1 297 ? 7.035 18.062 -18.766 1 39.16 297 GLY B CA 1
ATOM 4456 C C . GLY B 1 297 ? 6.242 17.656 -19.984 1 39.16 297 GLY B C 1
ATOM 4457 O O . GLY B 1 297 ? 6.695 16.828 -20.781 1 39.16 297 GLY B O 1
ATOM 4458 N N . ASN B 1 298 ? 4.93 17.797 -20.047 1 35.97 298 ASN B N 1
ATOM 4459 C CA . ASN B 1 298 ? 4.098 17.656 -21.234 1 35.97 298 ASN B CA 1
ATOM 4460 C C . ASN B 1 298 ? 4.836 18.109 -22.5 1 35.97 298 ASN B C 1
ATOM 4462 O O . ASN B 1 298 ? 5.688 19 -22.438 1 35.97 298 ASN B O 1
ATOM 4466 N N . GLY B 1 299 ? 4.691 17.344 -23.719 1 33.09 299 GLY B N 1
ATOM 4467 C CA . GLY B 1 299 ? 4.66 17.375 -25.172 1 33.09 299 GLY B CA 1
ATOM 4468 C C . GLY B 1 299 ? 4.172 18.703 -25.734 1 33.09 299 GLY B C 1
ATOM 4469 O O . GLY B 1 299 ? 3.045 19.125 -25.453 1 33.09 299 GLY B O 1
ATOM 4470 N N . ASN B 1 300 ? 5.094 19.688 -26.188 1 29.42 300 ASN B N 1
ATOM 4471 C CA . ASN B 1 300 ? 4.953 20.797 -27.125 1 29.42 300 ASN B CA 1
ATOM 4472 C C . ASN B 1 300 ? 4.105 20.406 -28.328 1 29.42 300 ASN B C 1
ATOM 4474 O O . ASN B 1 300 ? 4.09 19.234 -28.734 1 29.42 300 ASN B O 1
ATOM 4478 N N . GLU B 1 301 ? 3.287 21.484 -29.031 1 29.55 301 GLU B N 1
ATOM 4479 C CA . GLU B 1 301 ? 2.432 21.781 -30.188 1 29.55 301 GLU B CA 1
ATOM 4480 C C . GLU B 1 301 ? 3.016 21.188 -31.469 1 29.55 301 GLU B C 1
ATOM 4482 O O . GLU B 1 301 ? 4.168 20.766 -31.484 1 29.55 301 GLU B O 1
ATOM 4487 N N . SER B 1 302 ? 2.924 22.141 -32.781 1 30.09 302 SER B N 1
ATOM 4488 C CA . SER B 1 302 ? 2.549 22.312 -34.188 1 30.09 302 SER B CA 1
ATOM 4489 C C . SER B 1 302 ? 3.715 21.984 -35.094 1 30.09 302 SER B C 1
ATOM 4491 O O . SER B 1 302 ? 3.623 22.172 -36.312 1 30.09 302 SER B O 1
ATOM 4493 N N . ASP B 1 303 ? 4.871 21.562 -34.719 1 24.34 303 ASP B N 1
ATOM 4494 C CA . ASP B 1 303 ? 5.586 21.734 -35.969 1 24.34 303 ASP B CA 1
ATOM 4495 C C . ASP B 1 303 ? 5.188 20.672 -37 1 24.34 303 ASP B C 1
ATOM 4497 O O . ASP B 1 303 ? 5.973 19.766 -37.281 1 24.34 303 ASP B O 1
ATOM 4501 N N . ARG B 1 304 ? 4.059 20 -36.844 1 22.83 304 ARG B N 1
ATOM 4502 C CA . ARG B 1 304 ? 3.684 19.266 -38.062 1 22.83 304 ARG B CA 1
ATOM 4503 C C . ARG B 1 304 ? 3.299 20.219 -39.188 1 22.83 304 ARG B C 1
ATOM 4505 O O . ARG B 1 304 ? 2.184 20.734 -39.188 1 22.83 304 ARG B O 1
ATOM 4512 N N . LYS B 1 305 ? 4.145 21.328 -39.594 1 20.27 305 LYS B N 1
ATOM 4513 C CA . LYS B 1 305 ? 4.23 21.375 -41.062 1 20.27 305 LYS B CA 1
ATOM 4514 C C . LYS B 1 305 ? 5.266 20.391 -41.594 1 20.27 305 LYS B C 1
ATOM 4516 O O . LYS B 1 305 ? 6.363 20.266 -41.031 1 20.27 305 LYS B O 1
#

Solvent-accessible surface area (backbone atoms only — not comparable to full-atom values): 29655 Å² total; per-residue (Å²): 128,82,85,71,48,40,34,10,39,40,35,33,30,68,51,27,41,12,36,50,48,11,35,45,73,67,61,31,46,43,32,29,42,62,52,93,76,38,49,91,53,64,69,48,44,74,69,64,37,40,80,26,87,32,42,14,55,24,30,59,72,28,53,33,34,37,36,33,44,85,26,49,71,54,50,50,45,46,36,68,39,91,58,4,25,64,81,24,50,43,79,70,27,35,39,36,38,37,29,57,44,41,30,73,57,46,42,51,49,37,51,55,37,41,74,61,40,25,39,56,32,28,37,14,67,48,85,51,40,68,32,16,42,66,19,49,15,36,34,29,25,1,28,53,69,67,60,44,62,70,45,41,69,64,53,51,37,31,21,68,43,78,43,81,45,40,50,58,26,30,5,27,45,51,45,31,47,40,49,37,34,28,54,46,43,44,51,46,43,25,41,43,50,17,34,37,54,66,71,66,46,51,56,71,56,51,51,50,55,24,59,76,39,47,41,24,34,45,48,46,60,28,36,41,46,21,68,74,67,72,36,46,77,54,36,85,44,36,32,44,59,49,32,50,47,39,46,41,32,50,53,48,28,57,78,56,46,25,52,51,64,51,59,49,34,48,35,50,52,35,44,53,46,34,74,72,70,43,29,82,39,38,49,41,50,48,25,58,57,40,49,66,41,67,36,79,68,86,88,84,90,68,78,83,119,128,83,85,70,48,39,33,11,39,39,36,33,30,67,50,28,40,13,36,50,48,12,35,46,73,66,60,30,46,42,33,30,43,62,53,92,75,38,49,92,51,65,68,49,46,75,70,64,37,40,78,26,86,32,42,14,55,25,30,59,70,28,54,33,33,37,36,34,44,87,28,48,70,54,50,50,44,47,37,70,39,94,58,4,26,65,81,23,49,43,78,70,26,35,40,36,39,38,28,57,44,40,31,72,58,46,42,52,48,38,51,54,37,41,73,61,39,27,38,57,30,27,37,14,66,49,85,50,42,68,32,16,41,68,18,50,15,37,34,29,24,1,28,54,68,65,60,45,62,71,45,42,69,63,53,50,37,33,21,68,43,76,43,82,46,39,49,60,26,30,5,27,45,52,44,30,47,40,50,36,34,29,53,45,41,43,51,45,44,25,40,42,49,16,36,36,55,67,70,67,46,54,56,69,54,51,50,50,55,24,58,74,39,49,41,24,32,46,49,45,61,30,34,42,46,21,69,74,67,70,37,47,75,52,37,87,43,34,32,44,57,49,31,51,47,37,46,40,33,49,54,48,28,56,77,57,47,25,53,49,63,51,59,48,35,48,35,49,50,36,45,54,45,34,73,72,71,44,28,81,38,40,49,42,50,48,25,58,56,40,48,66,41,68,37,78,70,84,87,82,88,67,78,82,119